Protein AF-A0A9D7RDN3-F1 (afdb_monomer_lite)

Sequence (573 aa):
MCGAREFTRRAGFAALALAASEGIGIGIGIGIAARQGTEADRMDESAAIAEADRRFARETRERGVDGWLQSFAPEALVFPPSGPIAVGAAERELYFRGRPFPPAGFTWQPDEAWCAGSGDLGFTRGAWSAAPAREGDAAPGGRYLSVWTKRAEGWRVLADLSDDPRFLRELPRPLGSHAHEVQHAFRSRDESLQVEAGVVRCGDGRTAKFLRLWTRSASGALELRCETGAFDLDAPKLEPWPEADRLFRADPRWRGGDGASSVDLGGERILWLFADSFVAPKGGTRREARMVRNSVAIQRGRDPRSATMAFAWSEHEGEPRSFFVPEDRDERELWLWPASGVRVGSRLLLFFFAVKPSSGGLGFALERSRAAFVDEPDAEPRAWRLRWIEHAATPDDLLLGGGGAFVEGEHLYAASPRGANHALHLVRWPLARLRAGELLEAEAWCGDQGWRPFAEAPPRMAPLFAPAQSELTLHRSGERWCALHGFGFGPAPLGIRTAPELTGPWSSLQLLHRPAEAARAQILIYAAKVHPALACEGGVAATYVANSLDFGALVADEGLYFPRFLRLRLGPR

Secondary structure (DSSP, 8-state):
--------------------------------------HHHHHHHHHHHHHHHHHHHHHHHHHHHHHHHHTEEEEEEE--SSSS-EEHHHHHHHHHTTS--SPTT-EEEEEEEEE-TTSSEEEEEEEEE---SSTTSPPPEEEEEEEEEEETTEEEEEEEEEE-TTT-----S-GGGSEEEEEEEEE-TTSSEEEEEEEEE-TTS-EEEEEEEEEE-TTS-EEEEEEEEEE-SSS-EEEE-HHHHGGGGS-TTEEEES--EEEEEETTEEEEEESSEEE-TT---GGG-EEES-EEEEEESS-TTT-EEEEE-EEETTEEE-SS--SSS-TTT-EEEEEEEEEETTEEEEEEEEEEE-SSTTSEEEEEEEEEEES-TTS-GGG--EEE---S---TTB-TTTT-EEEETTEEEEEEEETTTTEEEEEEEEHHHHHHT--SS-EEE-GGG-EEETTT-GGGPPPSBSS--SS-EEEEETTEEEEEEE-SSSSPPEEEEEESSTT-PPPPPEEEE--GGGGSTTEEEEEEEEETTS--TTSEEEEEEEEES-HHHHHH-TTSSSEEEEEEE----

Foldseek 3Di:
DDDDDDDDDDDDDDDDDDDDDDDDDDDPPPPPPQPQADPVSFVVLQVQVQVLVVQLQVQCVVVNLVSNLVQADQQAWEDDLFADIQGGSVSSCVVRPPDRGPAAAKGKHFPGGGADSSSFKIKTKTKIWHQDPDPPDDTWMFMKMFIWGADPVGIGTRYIDTPTVVSDDDDPPPLVVWDDDFPDWDARPVRQKIWTWDWIQDPVRFIWIWIWMWGQDPVRDTDTPDIDTNGDPLHKAKFFDQLLLVQLVQDLQWLFFDLFEWEDPPPQKIKTKGAFTWGQPVGDASVNTDTEGIWMWIWHHQASNPIHIDIDADDDPNHTYHNDADPPDDVQAWGWGWQEWYDQVQKIKTKIFIKGADPDDLRIDTAAMWMWIFNHPVDDSSPTDTDTDDEQDDPSFWAWQQQHWDDDPQKIKTFIQGDPFRFTWIKIDGSVCVVVVHRHQIWTQQDPVGTDGPNPCPVRTDGLDTRFDSHWYWDDDPQKIKIWWFDDWFQTFIWMWIASDPSGPIDDTDGHGRDPCSPDPQKTKTNWYWDQSHDDPQFTKIWIFIAGSPVVCRRVDSVHNHITIIGIHSGDD

Radius of gyration: 29.65 Å; chains: 1; bounding box: 69×84×82 Å

Structure (mmCIF, N/CA/C/O backbone):
data_AF-A0A9D7RDN3-F1
#
_entry.id   AF-A0A9D7RDN3-F1
#
loop_
_atom_site.group_PDB
_atom_site.id
_atom_site.type_symbol
_atom_site.label_atom_id
_atom_site.label_alt_id
_atom_site.label_comp_id
_atom_site.label_asym_id
_atom_site.label_entity_id
_atom_site.label_seq_id
_atom_site.pdbx_PDB_ins_code
_atom_site.Cartn_x
_atom_site.Cartn_y
_atom_site.Cartn_z
_atom_site.occupancy
_atom_site.B_iso_or_equiv
_atom_site.auth_seq_id
_atom_site.auth_comp_id
_atom_site.auth_asym_id
_atom_site.auth_atom_id
_atom_site.pdbx_PDB_model_num
ATOM 1 N N . MET A 1 1 ? 41.290 37.355 32.108 1.00 33.59 1 MET A N 1
ATOM 2 C CA . MET A 1 1 ? 42.019 36.247 31.453 1.00 33.59 1 MET A CA 1
ATOM 3 C C . MET A 1 1 ? 41.368 35.990 30.102 1.00 33.59 1 MET A C 1
ATOM 5 O O . MET A 1 1 ? 40.153 36.092 30.032 1.00 33.59 1 MET A O 1
ATOM 9 N N . CYS A 1 2 ? 42.210 35.812 29.076 1.00 28.42 2 CYS A N 1
ATOM 10 C CA . CYS A 1 2 ? 41.998 35.717 27.618 1.00 28.42 2 CYS A CA 1
ATOM 11 C C . CYS A 1 2 ? 40.594 35.337 27.110 1.00 28.42 2 CYS A C 1
ATOM 13 O O . CYS A 1 2 ? 39.987 34.424 27.641 1.00 28.42 2 CYS A O 1
ATOM 15 N N . GLY A 1 3 ? 40.057 35.883 26.019 1.00 27.66 3 GLY A N 1
ATOM 16 C CA . GLY A 1 3 ? 40.586 36.813 25.023 1.00 27.66 3 GLY A CA 1
ATOM 17 C C . GLY A 1 3 ? 39.657 36.778 23.804 1.00 27.66 3 GLY A C 1
ATOM 18 O O . GLY A 1 3 ? 39.555 35.754 23.140 1.00 27.66 3 GLY A O 1
ATOM 19 N N . ALA A 1 4 ? 38.967 37.885 23.541 1.00 31.09 4 ALA A N 1
ATOM 20 C CA . ALA A 1 4 ? 38.258 38.146 22.294 1.00 31.09 4 ALA A CA 1
ATOM 21 C C . ALA A 1 4 ? 39.179 38.954 21.370 1.00 31.09 4 ALA A C 1
ATOM 23 O O . ALA A 1 4 ? 39.839 39.876 21.856 1.00 31.09 4 ALA A O 1
ATOM 24 N N . ARG A 1 5 ? 39.209 38.641 20.068 1.00 31.06 5 ARG A N 1
ATOM 25 C CA . ARG A 1 5 ? 39.564 39.585 18.994 1.00 31.06 5 ARG A CA 1
ATOM 26 C C . ARG A 1 5 ? 39.178 39.056 17.610 1.00 31.06 5 ARG A C 1
ATOM 28 O O . ARG A 1 5 ? 39.193 37.860 17.352 1.00 31.06 5 ARG A O 1
ATOM 35 N N . GLU A 1 6 ? 38.786 40.026 16.796 1.00 29.36 6 GLU A N 1
ATOM 36 C CA . GLU A 1 6 ? 38.141 40.009 15.481 1.00 29.36 6 GLU A CA 1
ATOM 37 C C . GLU A 1 6 ? 39.030 39.474 14.341 1.00 29.36 6 GLU A C 1
ATOM 39 O O . GLU A 1 6 ? 40.243 39.393 14.510 1.00 29.36 6 GLU A O 1
ATOM 44 N N . PHE A 1 7 ? 38.447 39.203 13.157 1.00 25.38 7 PHE A N 1
ATOM 45 C CA . PHE A 1 7 ? 38.733 39.955 11.910 1.00 25.38 7 PHE A CA 1
ATOM 46 C C . PHE A 1 7 ? 37.882 39.473 10.699 1.00 25.38 7 PHE A C 1
ATOM 48 O O . PHE A 1 7 ? 38.077 38.395 10.153 1.00 25.38 7 PHE A O 1
ATOM 55 N N . THR A 1 8 ? 36.930 40.322 10.295 1.00 27.41 8 THR A N 1
ATOM 56 C CA . THR A 1 8 ? 36.682 40.897 8.947 1.00 27.41 8 THR A CA 1
ATOM 57 C C . THR A 1 8 ? 36.851 40.070 7.651 1.00 27.41 8 THR A C 1
ATOM 59 O O . THR A 1 8 ? 37.969 39.731 7.278 1.00 27.41 8 THR A O 1
ATOM 62 N N . ARG A 1 9 ? 35.781 39.996 6.826 1.00 27.55 9 ARG A N 1
ATOM 63 C CA . ARG A 1 9 ? 35.719 40.440 5.396 1.00 27.55 9 ARG A CA 1
ATOM 64 C C . ARG A 1 9 ? 34.313 40.208 4.799 1.00 27.55 9 ARG A C 1
ATOM 66 O O . ARG A 1 9 ? 33.854 39.084 4.699 1.00 27.55 9 ARG A O 1
ATOM 73 N N . ARG A 1 10 ? 33.555 41.293 4.591 1.00 26.78 10 ARG A N 1
ATOM 74 C CA . ARG A 1 10 ? 33.277 41.995 3.309 1.00 26.78 10 ARG A CA 1
ATOM 75 C C . ARG A 1 10 ? 32.243 41.310 2.399 1.00 26.78 10 ARG A C 1
ATOM 77 O O . ARG A 1 10 ? 32.588 40.514 1.538 1.00 26.78 10 ARG A O 1
ATOM 84 N N . ALA A 1 11 ? 31.000 41.770 2.540 1.00 25.39 11 ALA A N 1
ATOM 85 C CA . ALA A 1 11 ? 30.004 41.848 1.476 1.00 25.39 11 ALA A CA 1
ATOM 86 C C . ALA A 1 11 ? 30.018 43.275 0.892 1.00 25.39 11 ALA A C 1
ATOM 88 O O . ALA A 1 11 ? 30.229 44.238 1.630 1.00 25.39 11 ALA A O 1
ATOM 89 N N . GLY A 1 12 ? 29.803 43.408 -0.416 1.00 23.59 12 GLY A N 1
ATOM 90 C CA . GLY A 1 12 ? 29.669 44.689 -1.107 1.00 23.59 12 GLY A CA 1
ATOM 91 C C . GLY A 1 12 ? 28.714 44.556 -2.289 1.00 23.59 12 GLY A C 1
ATOM 92 O O . GLY A 1 12 ? 29.024 43.878 -3.262 1.00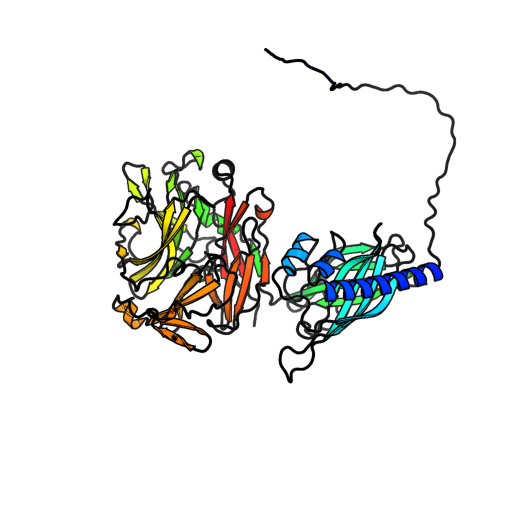 23.59 12 GLY A O 1
ATOM 93 N N . PHE A 1 13 ? 27.548 45.186 -2.156 1.00 24.03 13 PHE A N 1
ATOM 94 C CA . PHE A 1 13 ? 26.578 45.485 -3.210 1.00 24.03 13 PHE A CA 1
ATOM 95 C C . PHE A 1 13 ? 27.078 46.645 -4.090 1.00 24.03 13 PHE A C 1
ATOM 97 O O . PHE A 1 13 ? 27.700 47.559 -3.555 1.00 24.03 13 PHE A O 1
ATOM 104 N N . ALA A 1 14 ? 26.717 46.660 -5.380 1.00 23.59 14 ALA A N 1
ATOM 105 C CA . ALA A 1 14 ? 25.917 47.723 -6.024 1.00 23.59 14 ALA A CA 1
ATOM 106 C C . ALA A 1 14 ? 26.081 47.751 -7.558 1.00 23.59 14 ALA A C 1
ATOM 108 O O . ALA A 1 14 ? 27.165 47.566 -8.103 1.00 23.59 14 ALA A O 1
ATOM 109 N N . ALA A 1 15 ? 24.957 48.012 -8.222 1.00 23.89 15 ALA A N 1
ATOM 110 C CA . ALA A 1 15 ? 24.769 48.228 -9.653 1.00 23.89 15 ALA A CA 1
ATOM 111 C C . ALA A 1 15 ? 25.133 49.662 -10.097 1.00 23.89 15 ALA A C 1
ATOM 113 O O . ALA A 1 15 ? 25.029 50.568 -9.277 1.00 23.89 15 ALA A O 1
ATOM 114 N N . LEU A 1 16 ? 25.449 49.880 -11.387 1.00 22.06 16 LEU A N 1
ATOM 115 C CA . LEU A 1 16 ? 24.673 50.716 -12.335 1.00 22.06 16 LEU A CA 1
ATOM 116 C C . LEU A 1 16 ? 25.391 50.935 -13.694 1.00 22.06 16 LEU A C 1
ATOM 118 O O . LEU A 1 16 ? 26.567 51.265 -13.734 1.00 22.06 16 LEU A O 1
ATOM 122 N N . ALA A 1 17 ? 24.570 50.878 -14.751 1.00 22.84 17 ALA A N 1
ATOM 123 C CA . ALA A 1 17 ? 24.466 51.780 -15.912 1.00 22.84 17 ALA A CA 1
ATOM 124 C C . ALA A 1 17 ? 25.530 51.882 -17.038 1.00 22.84 17 ALA A C 1
ATOM 126 O O . ALA A 1 17 ? 26.739 51.864 -16.852 1.00 22.84 17 ALA A O 1
ATOM 127 N N . LEU A 1 18 ? 24.936 52.056 -18.230 1.00 25.86 18 LEU A N 1
ATOM 128 C CA . LEU A 1 18 ? 25.431 52.278 -19.590 1.00 25.86 18 LEU A CA 1
ATOM 129 C C . LEU A 1 18 ? 26.592 53.275 -19.765 1.00 25.86 18 LEU A C 1
ATOM 131 O O . LEU A 1 18 ? 26.558 54.375 -19.222 1.00 25.86 18 LEU A O 1
ATOM 135 N N . ALA A 1 19 ? 27.444 52.981 -20.753 1.00 24.30 19 ALA A N 1
ATOM 136 C CA . ALA A 1 19 ? 27.885 53.954 -21.756 1.00 24.30 19 ALA A CA 1
ATOM 137 C C . ALA A 1 19 ? 28.208 53.234 -23.080 1.00 24.30 19 ALA A C 1
ATOM 139 O O . ALA A 1 19 ? 28.839 52.179 -23.090 1.00 24.30 19 ALA A O 1
ATOM 140 N N . ALA A 1 20 ? 27.729 53.799 -24.186 1.00 27.06 20 ALA A N 1
ATOM 141 C CA . ALA A 1 20 ? 28.026 53.393 -25.554 1.00 27.06 20 ALA A CA 1
ATOM 142 C C . ALA A 1 20 ? 29.249 54.155 -26.083 1.00 27.06 20 ALA A C 1
ATOM 144 O O . ALA A 1 20 ? 29.371 55.332 -25.764 1.00 27.06 20 ALA A O 1
ATOM 145 N N . SER A 1 21 ? 30.056 53.528 -26.949 1.00 24.75 21 SER A N 1
ATOM 146 C CA . SER A 1 21 ? 30.511 54.110 -28.228 1.00 24.75 21 SER A CA 1
ATOM 147 C C . SER A 1 21 ? 31.529 53.214 -28.951 1.00 24.75 21 SER A C 1
ATOM 149 O O . SER A 1 21 ? 32.490 52.753 -28.346 1.00 24.75 21 SER A O 1
ATOM 151 N N . GLU A 1 22 ? 31.315 53.108 -30.265 1.00 28.06 22 GLU A N 1
ATOM 152 C CA . GLU A 1 22 ? 32.292 52.914 -31.349 1.00 28.06 22 GLU A CA 1
ATOM 153 C C . GLU A 1 22 ? 32.919 51.528 -31.559 1.00 28.06 22 GLU A C 1
ATOM 155 O O . GLU A 1 22 ? 33.683 50.991 -30.764 1.00 28.06 22 GLU A O 1
ATOM 160 N N . GLY A 1 23 ? 32.557 50.947 -32.706 1.00 28.80 23 GLY A N 1
ATOM 161 C CA . GLY A 1 23 ? 33.040 49.661 -33.167 1.00 28.80 23 GLY A CA 1
ATOM 162 C C . GLY A 1 23 ? 34.308 49.745 -33.998 1.00 28.80 23 GLY A C 1
ATOM 163 O O . GLY A 1 23 ? 34.594 50.760 -34.615 1.00 28.80 23 GLY A O 1
ATOM 164 N N . ILE A 1 24 ? 34.978 48.601 -34.093 1.00 30.17 24 ILE A N 1
ATOM 165 C CA . ILE A 1 24 ? 35.779 48.173 -35.237 1.00 30.17 24 ILE A CA 1
ATOM 166 C C . ILE A 1 24 ? 35.421 46.699 -35.444 1.00 30.17 24 ILE A C 1
ATOM 168 O O . ILE A 1 24 ? 35.500 45.886 -34.523 1.00 30.17 24 ILE A O 1
ATOM 172 N N . GLY A 1 25 ? 34.955 46.371 -36.648 1.00 35.44 25 GLY A N 1
ATOM 173 C CA . GLY A 1 25 ? 34.613 45.011 -37.029 1.00 35.44 25 GLY A CA 1
ATOM 174 C C . GLY A 1 25 ? 35.854 44.132 -37.147 1.00 35.44 25 GLY A C 1
ATOM 175 O O . GLY A 1 25 ? 36.791 44.464 -37.866 1.00 35.44 25 GLY A O 1
ATOM 176 N N . ILE A 1 26 ? 35.813 42.972 -36.497 1.00 32.72 26 ILE A N 1
ATOM 177 C CA . ILE A 1 26 ? 36.562 41.782 -36.898 1.00 32.72 26 ILE A CA 1
ATOM 178 C C . ILE A 1 26 ? 35.565 40.629 -36.823 1.00 32.72 26 ILE A C 1
ATOM 180 O O . ILE A 1 26 ? 35.236 40.130 -35.748 1.00 32.72 26 ILE A O 1
ATOM 184 N N . GLY A 1 27 ? 35.025 40.248 -37.979 1.00 29.19 27 GLY A N 1
ATOM 185 C CA . GLY A 1 27 ? 34.218 39.045 -38.106 1.00 29.19 27 GLY A CA 1
ATOM 186 C C . GLY A 1 27 ? 35.102 37.825 -37.888 1.00 29.19 27 GLY A C 1
ATOM 187 O O . GLY A 1 27 ? 35.754 37.362 -38.818 1.00 29.19 27 GLY A O 1
ATOM 188 N N . ILE A 1 28 ? 35.119 37.292 -36.668 1.00 34.25 28 ILE A N 1
ATOM 189 C CA . ILE A 1 28 ? 35.568 35.923 -36.426 1.00 34.25 28 ILE A CA 1
ATOM 190 C C . ILE A 1 28 ? 34.338 35.043 -36.623 1.00 34.25 28 ILE A C 1
ATOM 192 O O . ILE A 1 28 ? 33.557 34.803 -35.703 1.00 34.25 28 ILE A O 1
ATOM 196 N N . GLY A 1 29 ? 34.140 34.594 -37.860 1.00 30.69 29 GLY A N 1
ATOM 197 C CA . GLY A 1 29 ? 33.253 33.476 -38.136 1.00 30.69 29 GLY A CA 1
ATOM 198 C C . GLY A 1 29 ? 33.838 32.223 -37.495 1.00 30.69 29 GLY A C 1
ATOM 199 O O . GLY A 1 29 ? 34.647 31.536 -38.110 1.00 30.69 29 GLY A O 1
ATOM 200 N N . ILE A 1 30 ? 33.441 31.915 -36.260 1.00 34.38 30 ILE A N 1
ATOM 201 C CA . ILE A 1 30 ? 33.612 30.569 -35.710 1.00 34.38 30 ILE A CA 1
ATOM 202 C C . ILE A 1 30 ? 32.507 29.720 -36.333 1.00 34.38 30 ILE A C 1
ATOM 204 O O . ILE A 1 30 ? 31.441 29.509 -35.759 1.00 34.38 30 ILE A O 1
ATOM 208 N N . GLY A 1 31 ? 32.753 29.263 -37.559 1.00 28.45 31 GLY A N 1
ATOM 209 C CA . GLY A 1 31 ? 32.046 28.114 -38.092 1.00 28.45 31 GLY A CA 1
ATOM 210 C C . GLY A 1 31 ? 32.426 26.908 -37.244 1.00 28.45 31 GLY A C 1
ATOM 211 O O . GLY A 1 31 ? 33.495 26.333 -37.429 1.00 28.45 31 GLY A O 1
ATOM 212 N N . ILE A 1 32 ? 31.565 26.520 -36.302 1.00 34.94 32 ILE A N 1
ATOM 213 C CA . ILE A 1 32 ? 31.601 25.169 -35.742 1.00 34.94 32 ILE A CA 1
ATOM 214 C C . ILE A 1 32 ? 31.109 24.254 -36.863 1.00 34.94 32 ILE A C 1
ATOM 216 O O . ILE A 1 32 ? 29.924 23.951 -36.976 1.00 34.94 32 ILE A O 1
ATOM 220 N N . ALA A 1 33 ? 32.023 23.859 -37.747 1.00 31.88 33 ALA A N 1
ATOM 221 C CA . ALA A 1 33 ? 31.797 22.723 -38.617 1.00 31.88 33 ALA A CA 1
ATOM 222 C C . ALA A 1 33 ? 31.715 21.492 -37.708 1.00 31.88 33 ALA A C 1
ATOM 224 O O . ALA A 1 33 ? 32.721 21.055 -37.145 1.00 31.88 33 ALA A O 1
ATOM 225 N N . ALA A 1 34 ? 30.506 20.963 -37.513 1.00 38.69 34 ALA A N 1
ATOM 226 C CA . ALA A 1 34 ? 30.334 19.638 -36.944 1.00 38.69 34 ALA A CA 1
ATOM 227 C C . ALA A 1 34 ? 31.136 18.666 -37.820 1.00 38.69 34 ALA A C 1
ATOM 229 O O . ALA A 1 34 ? 30.833 18.503 -39.002 1.00 38.69 34 ALA A O 1
ATOM 230 N N . ARG A 1 35 ? 32.199 18.066 -37.268 1.00 43.16 35 ARG A N 1
ATOM 231 C CA . ARG A 1 35 ? 32.875 16.943 -37.921 1.00 43.16 35 ARG A CA 1
ATOM 232 C C . ARG A 1 35 ? 31.822 15.857 -38.124 1.00 43.16 35 ARG A C 1
ATOM 234 O O . ARG A 1 35 ? 31.367 15.268 -37.148 1.00 43.16 35 ARG A O 1
ATOM 241 N N . GLN A 1 36 ? 31.425 15.618 -39.368 1.00 51.97 36 GLN A N 1
ATOM 242 C CA . GLN A 1 36 ? 30.776 14.364 -39.719 1.00 51.97 36 GLN A CA 1
ATOM 243 C C . GLN A 1 36 ? 31.842 13.280 -39.539 1.00 51.97 36 GLN A C 1
ATOM 245 O O . GLN A 1 36 ? 32.883 13.337 -40.195 1.00 51.97 36 GLN A O 1
ATOM 250 N N . GLY A 1 37 ? 31.641 12.387 -38.567 1.00 57.91 37 GLY A N 1
ATOM 251 C CA . GLY A 1 37 ? 32.548 11.268 -38.328 1.00 57.91 37 GLY A CA 1
ATOM 252 C C . GLY A 1 37 ? 32.656 10.410 -39.583 1.00 57.91 37 GLY A C 1
ATOM 253 O O . GLY A 1 37 ? 31.673 10.216 -40.303 1.00 57.91 37 GLY A O 1
ATOM 254 N N . THR A 1 38 ? 33.858 9.928 -39.875 1.00 69.62 38 THR A N 1
ATOM 255 C CA . THR A 1 38 ? 34.063 8.998 -40.985 1.00 69.62 38 THR A CA 1
ATOM 256 C C . THR A 1 38 ? 33.426 7.644 -40.663 1.00 69.62 38 THR A C 1
ATOM 258 O O . THR A 1 38 ? 33.144 7.319 -39.508 1.00 69.62 38 THR A O 1
ATOM 261 N N . GLU A 1 39 ? 33.204 6.810 -41.680 1.00 70.62 39 GLU A N 1
ATOM 262 C CA . GLU A 1 39 ? 32.694 5.452 -41.460 1.00 70.62 39 GLU A CA 1
ATOM 263 C C . GLU A 1 39 ? 33.625 4.616 -40.560 1.00 70.62 39 GLU A C 1
ATOM 265 O O . GLU A 1 39 ? 33.138 3.814 -39.764 1.00 70.62 39 GLU A O 1
ATOM 270 N N . ALA A 1 40 ? 34.935 4.878 -40.615 1.00 71.25 40 ALA A N 1
ATOM 271 C CA . ALA A 1 40 ? 35.930 4.290 -39.721 1.00 71.25 40 ALA A CA 1
ATOM 272 C C . ALA A 1 40 ? 35.746 4.746 -38.262 1.00 71.25 40 ALA A C 1
ATOM 274 O O . ALA A 1 40 ? 35.675 3.898 -37.375 1.00 71.25 40 ALA A O 1
ATOM 275 N N . ASP A 1 41 ? 35.550 6.049 -38.014 1.00 74.06 41 ASP A N 1
ATOM 276 C CA . ASP A 1 41 ? 35.285 6.573 -36.661 1.00 74.06 41 ASP A CA 1
ATOM 277 C C . ASP A 1 41 ? 34.026 5.934 -36.053 1.00 74.06 41 ASP A C 1
ATOM 279 O O . ASP A 1 41 ? 33.978 5.582 -34.874 1.00 74.06 41 ASP A O 1
ATOM 283 N N . ARG A 1 42 ? 32.993 5.727 -36.877 1.00 78.12 42 ARG A N 1
ATOM 284 C CA . ARG A 1 42 ? 31.762 5.048 -36.463 1.00 78.12 42 ARG A CA 1
ATOM 285 C C . ARG A 1 42 ? 32.003 3.581 -36.099 1.00 78.12 42 ARG A C 1
ATOM 287 O O . ARG A 1 42 ? 31.390 3.087 -35.149 1.00 78.12 42 ARG A O 1
ATOM 294 N N . MET A 1 43 ? 32.844 2.870 -36.851 1.00 80.75 43 MET A N 1
ATOM 295 C CA . MET A 1 43 ? 33.196 1.473 -36.566 1.00 80.75 43 MET A CA 1
ATOM 296 C C . MET A 1 43 ? 33.979 1.350 -35.257 1.00 80.75 43 MET A C 1
ATOM 298 O O . MET A 1 43 ? 33.640 0.495 -34.436 1.00 80.75 43 MET A O 1
ATOM 302 N N . ASP A 1 44 ? 34.941 2.241 -35.023 1.00 86.69 44 ASP A N 1
ATOM 303 C CA . ASP A 1 44 ? 35.719 2.283 -33.781 1.00 86.69 44 ASP A CA 1
ATOM 304 C C . ASP A 1 44 ? 34.823 2.571 -32.569 1.00 86.69 44 ASP A C 1
ATOM 306 O O . ASP A 1 44 ? 34.890 1.877 -31.552 1.00 86.69 44 ASP A O 1
ATOM 310 N N . GLU A 1 45 ? 33.906 3.534 -32.685 1.00 89.50 45 GLU A N 1
ATOM 311 C CA . GLU A 1 45 ? 32.947 3.817 -31.614 1.00 89.50 45 GLU A CA 1
ATOM 312 C C . GLU A 1 45 ? 31.949 2.672 -31.404 1.00 89.50 45 GLU A C 1
ATOM 314 O O . GLU A 1 45 ? 31.600 2.363 -30.267 1.00 89.50 45 GLU A O 1
ATOM 319 N N . SER A 1 46 ? 31.524 1.983 -32.466 1.00 92.69 46 SER A N 1
ATOM 320 C CA . SER A 1 46 ? 30.667 0.795 -32.338 1.00 92.69 46 SER A CA 1
ATOM 321 C C . SER A 1 46 ? 31.391 -0.331 -31.588 1.00 92.69 46 SER A C 1
ATOM 323 O O . SER A 1 46 ? 30.801 -0.974 -30.717 1.00 92.69 46 SER A O 1
ATOM 325 N N . ALA A 1 47 ? 32.689 -0.527 -31.842 1.00 94.38 47 ALA A N 1
ATOM 326 C CA . ALA A 1 47 ? 33.520 -1.456 -31.079 1.00 94.38 47 ALA A CA 1
ATOM 327 C C . ALA A 1 47 ? 33.677 -1.025 -29.607 1.00 94.38 47 ALA A C 1
ATOM 329 O O . ALA A 1 47 ? 33.632 -1.869 -28.708 1.00 94.38 47 ALA A O 1
ATOM 330 N N . ALA A 1 48 ? 33.791 0.280 -29.340 1.00 95.56 48 ALA A N 1
ATOM 331 C CA . ALA A 1 48 ? 33.848 0.819 -27.982 1.00 95.56 48 ALA A CA 1
ATOM 332 C C . ALA A 1 48 ? 32.542 0.593 -27.198 1.00 95.56 48 ALA A C 1
ATOM 334 O O . ALA A 1 48 ? 32.593 0.274 -26.008 1.00 95.56 48 ALA A O 1
ATOM 335 N N . ILE A 1 49 ? 31.378 0.709 -27.850 1.00 96.94 49 ILE A N 1
ATOM 336 C CA . ILE A 1 49 ? 30.083 0.370 -27.241 1.00 96.94 49 ILE A CA 1
ATOM 337 C C . ILE A 1 49 ? 30.010 -1.135 -26.949 1.00 96.94 49 ILE A C 1
ATOM 339 O O . ILE A 1 49 ? 29.614 -1.517 -25.849 1.00 96.94 49 ILE A O 1
ATOM 343 N N . ALA A 1 50 ? 30.443 -1.994 -27.879 1.00 97.44 50 ALA A N 1
ATOM 344 C CA . ALA A 1 50 ? 30.460 -3.443 -27.658 1.00 97.44 50 ALA A CA 1
ATOM 345 C C . ALA A 1 50 ? 31.301 -3.834 -26.430 1.00 97.44 50 ALA A C 1
ATOM 347 O O . ALA A 1 50 ? 30.907 -4.710 -25.659 1.00 97.44 50 ALA A O 1
ATOM 348 N N . GLU A 1 51 ? 32.445 -3.180 -26.209 1.00 97.25 51 GLU A N 1
ATOM 349 C CA . GLU A 1 51 ? 33.250 -3.422 -25.007 1.00 97.25 51 GLU A CA 1
ATOM 350 C C . GLU A 1 51 ? 32.619 -2.828 -23.740 1.00 97.25 51 GLU A C 1
ATOM 352 O O . GLU A 1 51 ? 32.700 -3.434 -22.669 1.00 97.25 51 GLU A O 1
ATOM 357 N N . ALA A 1 52 ? 31.941 -1.680 -23.840 1.00 97.62 52 ALA A N 1
ATOM 358 C CA . ALA A 1 52 ? 31.184 -1.120 -22.722 1.00 97.62 52 ALA A CA 1
ATOM 359 C C . ALA A 1 52 ? 30.063 -2.065 -22.256 1.00 97.62 52 ALA A C 1
ATOM 361 O O . ALA A 1 52 ? 29.886 -2.236 -21.050 1.00 97.62 52 ALA A O 1
ATOM 362 N N . ASP A 1 53 ? 29.376 -2.726 -23.188 1.00 98.06 53 ASP A N 1
ATOM 363 C CA . ASP A 1 53 ? 28.354 -3.737 -22.906 1.00 98.06 53 ASP A CA 1
ATOM 364 C C . ASP A 1 53 ? 28.948 -4.978 -22.216 1.00 98.06 53 ASP A C 1
ATOM 366 O O . ASP A 1 53 ? 28.495 -5.382 -21.144 1.00 98.06 53 ASP A O 1
ATOM 370 N N . ARG A 1 54 ? 30.064 -5.519 -22.725 1.00 97.50 54 ARG A N 1
ATOM 371 C CA . ARG A 1 54 ? 30.755 -6.643 -22.060 1.00 97.50 54 ARG A CA 1
ATOM 372 C C . ARG A 1 54 ? 31.244 -6.291 -20.656 1.00 97.50 54 ARG A C 1
ATOM 374 O O . ARG A 1 54 ? 31.241 -7.145 -19.766 1.00 97.50 54 ARG A O 1
ATOM 381 N N . ARG A 1 55 ? 31.680 -5.047 -20.438 1.00 96.31 55 ARG A N 1
ATOM 382 C CA . ARG A 1 55 ? 32.024 -4.552 -19.100 1.00 96.31 55 ARG A CA 1
ATOM 383 C C . ARG A 1 55 ? 30.789 -4.487 -18.207 1.00 96.31 55 ARG A C 1
ATOM 385 O O . ARG A 1 55 ? 30.869 -4.951 -17.077 1.00 96.31 55 ARG A O 1
ATOM 392 N N . PHE A 1 56 ? 29.666 -3.984 -18.710 1.00 96.88 56 PHE A N 1
ATOM 393 C CA . PHE A 1 56 ? 28.398 -3.946 -17.982 1.00 96.88 56 PHE A CA 1
ATOM 394 C C . PHE A 1 56 ? 27.941 -5.352 -17.544 1.00 96.88 56 PHE A C 1
ATOM 396 O O . PHE A 1 56 ? 27.571 -5.545 -16.380 1.00 96.88 56 PHE A O 1
ATOM 403 N N . ALA A 1 57 ? 28.089 -6.357 -18.416 1.00 95.88 57 ALA A N 1
ATOM 404 C CA . ALA A 1 57 ? 27.858 -7.768 -18.090 1.00 95.88 57 ALA A CA 1
ATOM 405 C C . ALA A 1 57 ? 28.757 -8.270 -16.953 1.00 95.88 57 ALA A C 1
ATOM 407 O O . ALA A 1 57 ? 28.273 -8.855 -15.978 1.00 95.88 57 ALA A O 1
ATOM 408 N N . ARG A 1 58 ? 30.071 -8.012 -17.039 1.00 95.38 58 ARG A N 1
ATOM 409 C CA . ARG A 1 58 ? 31.027 -8.366 -15.974 1.00 95.38 58 ARG A CA 1
ATOM 410 C C . ARG A 1 58 ? 30.684 -7.702 -14.649 1.00 95.38 58 ARG A C 1
ATOM 412 O O . ARG A 1 58 ? 30.604 -8.397 -13.642 1.00 95.38 58 ARG A O 1
ATOM 419 N N . GLU A 1 59 ? 30.475 -6.387 -14.650 1.00 95.00 59 GLU A N 1
ATOM 420 C CA . GLU A 1 59 ? 30.213 -5.616 -13.433 1.00 95.00 59 GLU A CA 1
ATOM 421 C C . GLU A 1 59 ? 28.948 -6.104 -12.731 1.00 95.00 59 GLU A C 1
ATOM 423 O O . GLU A 1 59 ? 28.952 -6.284 -11.515 1.00 95.00 59 GLU A O 1
ATOM 428 N N . THR A 1 60 ? 27.891 -6.399 -13.485 1.00 94.62 60 THR A N 1
ATOM 429 C CA . THR A 1 60 ? 26.643 -6.933 -12.923 1.00 94.62 60 THR A CA 1
ATOM 430 C C . THR A 1 60 ? 26.823 -8.329 -12.340 1.00 94.62 60 THR A C 1
ATOM 432 O O . THR A 1 60 ? 26.289 -8.632 -11.276 1.00 94.62 60 THR A O 1
ATOM 435 N N . ARG A 1 61 ? 27.606 -9.189 -12.994 1.00 92.38 61 ARG A N 1
ATOM 436 C CA . ARG A 1 61 ? 27.909 -10.531 -12.483 1.00 92.38 61 ARG A CA 1
ATOM 437 C C . ARG A 1 61 ? 28.754 -10.488 -11.208 1.00 92.38 61 ARG A C 1
ATOM 439 O O . ARG A 1 61 ? 28.530 -11.278 -10.300 1.00 92.38 61 ARG A O 1
ATOM 446 N N . GLU A 1 62 ? 29.734 -9.592 -11.149 1.00 92.50 62 GLU A N 1
ATOM 447 C CA . GLU A 1 62 ? 30.713 -9.528 -10.056 1.00 92.50 62 GLU A CA 1
ATOM 448 C C . GLU A 1 62 ? 30.212 -8.725 -8.853 1.00 92.50 62 GLU A C 1
ATOM 450 O O . GLU A 1 62 ? 30.574 -9.026 -7.718 1.00 92.50 62 GLU A O 1
ATOM 455 N N . ARG A 1 63 ? 29.375 -7.707 -9.083 1.00 92.88 63 ARG A N 1
ATOM 456 C CA . ARG A 1 63 ? 28.926 -6.750 -8.057 1.00 92.88 63 ARG A CA 1
ATOM 457 C C . ARG A 1 63 ? 27.407 -6.708 -7.890 1.00 92.88 63 ARG A C 1
ATOM 459 O O . ARG A 1 63 ? 26.891 -5.861 -7.163 1.00 92.88 63 ARG A O 1
ATOM 466 N N . GLY A 1 64 ? 26.684 -7.599 -8.564 1.00 91.25 64 GLY A N 1
ATOM 467 C CA . GLY A 1 64 ? 25.232 -7.692 -8.483 1.00 91.25 64 GLY A CA 1
ATOM 468 C C . GLY A 1 64 ? 24.536 -6.394 -8.890 1.00 91.25 64 GLY A C 1
ATOM 469 O O . GLY A 1 64 ? 24.915 -5.723 -9.853 1.00 91.25 64 GLY A O 1
ATOM 470 N N . VAL A 1 65 ? 23.522 -6.020 -8.109 1.00 89.25 65 VAL A N 1
ATOM 471 C CA . VAL A 1 65 ? 22.737 -4.795 -8.311 1.00 89.25 65 VAL A CA 1
ATOM 472 C C . VAL A 1 65 ? 23.578 -3.512 -8.347 1.00 89.25 65 VAL A C 1
ATOM 474 O O . VAL A 1 65 ? 23.246 -2.603 -9.103 1.00 89.25 65 VAL A O 1
ATOM 477 N N . ASP A 1 66 ? 24.679 -3.423 -7.595 1.00 91.38 66 ASP A N 1
ATOM 478 C CA . ASP A 1 66 ? 25.502 -2.206 -7.581 1.00 91.38 66 ASP A CA 1
ATOM 479 C C . ASP A 1 66 ? 26.277 -2.031 -8.895 1.00 91.38 66 ASP A C 1
ATOM 481 O O . ASP A 1 66 ? 26.362 -0.918 -9.415 1.00 91.38 66 ASP A O 1
ATOM 485 N N . GLY A 1 67 ? 26.799 -3.126 -9.462 1.00 93.81 67 GLY A N 1
ATOM 486 C CA . GLY A 1 67 ? 27.437 -3.106 -10.784 1.00 93.81 67 GLY A CA 1
ATOM 487 C C . GLY A 1 67 ? 26.444 -2.778 -11.897 1.00 93.81 67 GLY A C 1
ATOM 488 O O . GLY A 1 67 ? 26.745 -1.992 -12.797 1.00 93.81 67 GLY A O 1
ATOM 489 N N . TRP A 1 68 ? 25.222 -3.301 -11.777 1.00 93.88 68 TRP A N 1
ATOM 490 C CA . TRP A 1 68 ? 24.144 -2.985 -12.702 1.00 93.88 68 TRP A CA 1
ATOM 491 C C . TRP A 1 68 ? 23.789 -1.499 -12.686 1.00 93.88 68 TRP A C 1
ATOM 493 O O . TRP A 1 68 ? 23.859 -0.830 -13.713 1.00 93.88 68 TRP A O 1
ATOM 503 N N . LEU A 1 69 ? 23.453 -0.956 -11.512 1.00 92.38 69 LEU A N 1
ATOM 504 C CA . LEU A 1 69 ? 22.981 0.422 -11.374 1.00 92.38 69 LEU A CA 1
ATOM 505 C C . LEU A 1 69 ? 24.048 1.462 -11.751 1.00 92.38 69 LEU A C 1
ATOM 507 O O . LEU A 1 69 ? 23.697 2.507 -12.301 1.00 92.38 69 LEU A O 1
ATOM 511 N N . GLN A 1 70 ? 25.334 1.183 -11.508 1.00 93.81 70 GLN A N 1
ATOM 512 C CA . GLN A 1 70 ? 26.437 2.103 -11.815 1.00 93.81 70 GLN A CA 1
ATOM 513 C C . GLN A 1 70 ? 26.670 2.311 -13.324 1.00 93.81 70 GLN A C 1
ATOM 515 O O . GLN A 1 70 ? 27.212 3.342 -13.728 1.00 93.81 70 GLN A O 1
ATOM 520 N N . SER A 1 71 ? 26.249 1.363 -14.163 1.00 95.75 71 SER A N 1
ATOM 521 C CA . SER A 1 71 ? 26.465 1.420 -15.616 1.00 95.75 71 SER A CA 1
ATOM 522 C C . SER A 1 71 ? 25.507 2.370 -16.352 1.00 95.75 71 SER A C 1
ATOM 524 O O . SER A 1 71 ? 25.741 2.716 -17.515 1.00 95.75 71 SER A O 1
ATOM 526 N N . PHE A 1 72 ? 24.448 2.841 -15.685 1.00 96.81 72 PHE A N 1
ATOM 527 C CA . PHE A 1 72 ? 23.419 3.698 -16.278 1.00 96.81 72 PHE A CA 1
ATOM 528 C C . PHE A 1 72 ? 23.744 5.194 -16.187 1.00 96.81 72 PHE A C 1
ATOM 530 O O . PHE A 1 72 ? 24.332 5.674 -15.218 1.00 96.81 72 PHE A O 1
ATOM 537 N N . ALA A 1 73 ? 23.271 5.959 -17.171 1.00 96.12 73 ALA A N 1
ATOM 538 C CA . ALA A 1 73 ? 23.186 7.413 -17.079 1.00 96.12 73 ALA A CA 1
ATOM 539 C C . ALA A 1 73 ? 22.112 7.825 -16.043 1.00 96.12 73 ALA A C 1
ATOM 541 O O . ALA A 1 73 ? 21.133 7.093 -15.857 1.00 96.12 73 ALA A O 1
ATOM 542 N N . PRO A 1 74 ? 22.240 8.973 -15.352 1.00 88.88 74 PRO A N 1
ATOM 543 C CA . PRO A 1 74 ? 21.270 9.409 -14.341 1.00 88.88 74 PRO A CA 1
ATOM 544 C C . PRO A 1 74 ? 19.814 9.388 -14.818 1.00 88.88 74 PRO A C 1
ATOM 546 O O . PRO A 1 74 ? 18.953 8.918 -14.085 1.00 88.88 74 PRO A O 1
ATOM 549 N N . GLU A 1 75 ? 19.562 9.790 -16.059 1.00 90.06 75 GLU A N 1
ATOM 550 C CA . GLU A 1 75 ? 18.265 9.912 -16.734 1.00 90.06 75 GLU A CA 1
ATOM 551 C C . GLU A 1 75 ? 17.777 8.631 -17.430 1.00 90.06 75 GLU A C 1
ATOM 553 O O . GLU A 1 75 ? 16.713 8.631 -18.042 1.00 90.06 75 GLU A O 1
ATOM 558 N N . ALA A 1 76 ? 18.549 7.546 -17.367 1.00 95.19 76 ALA A N 1
ATOM 559 C CA . ALA A 1 76 ? 18.279 6.361 -18.165 1.00 95.19 76 ALA A CA 1
ATOM 560 C C . ALA A 1 76 ? 16.930 5.685 -17.870 1.00 95.19 76 ALA A C 1
ATOM 562 O O . ALA A 1 76 ? 16.430 5.699 -16.738 1.00 95.19 76 ALA A O 1
ATOM 563 N N . LEU A 1 77 ? 16.395 5.032 -18.896 1.00 91.06 77 LEU A N 1
ATOM 564 C CA . LEU A 1 77 ? 15.152 4.277 -18.861 1.00 91.06 77 LEU A CA 1
ATOM 565 C C . LEU A 1 77 ? 15.442 2.793 -18.632 1.00 91.06 77 LEU A C 1
ATOM 567 O O . LEU A 1 77 ? 16.306 2.211 -19.283 1.00 91.06 77 LEU A O 1
ATOM 571 N N . VAL A 1 78 ? 14.693 2.150 -17.748 1.00 88.38 78 VAL A N 1
ATOM 572 C CA . VAL A 1 78 ? 14.640 0.684 -17.686 1.00 88.38 78 VAL A CA 1
ATOM 573 C C . VAL A 1 78 ? 13.210 0.255 -17.934 1.00 88.38 78 VAL A C 1
ATOM 575 O O . VAL A 1 78 ? 12.263 0.912 -17.499 1.00 88.38 78 VAL A O 1
ATOM 578 N N . PHE A 1 79 ? 13.053 -0.865 -18.626 1.00 83.62 79 PHE A N 1
ATOM 579 C CA . PHE A 1 79 ? 11.757 -1.448 -18.928 1.00 83.62 79 PHE A CA 1
ATOM 580 C C . PHE A 1 79 ? 11.554 -2.709 -18.084 1.00 83.62 79 PHE A C 1
ATOM 582 O O . PHE A 1 79 ? 11.806 -3.811 -18.569 1.00 83.62 79 PHE A O 1
ATOM 589 N N . PRO A 1 80 ? 11.093 -2.578 -16.822 1.00 74.69 80 PRO A N 1
ATOM 590 C CA . PRO A 1 80 ? 10.663 -3.723 -16.031 1.00 74.69 80 PRO A CA 1
ATOM 591 C C . PRO A 1 80 ? 9.706 -4.626 -16.814 1.00 74.69 80 PRO A C 1
ATOM 593 O O . PRO A 1 80 ? 8.898 -4.105 -17.580 1.00 74.69 80 PRO A O 1
ATOM 596 N N . PRO A 1 81 ? 9.681 -5.943 -16.588 1.00 65.88 81 PRO A N 1
ATOM 597 C CA . PRO A 1 81 ? 8.666 -6.794 -17.197 1.00 65.88 81 PRO A CA 1
ATOM 598 C C . PRO A 1 81 ? 7.230 -6.393 -16.830 1.00 65.88 81 PRO A C 1
ATOM 600 O O . PRO A 1 81 ? 6.339 -6.495 -17.659 1.00 65.88 81 PRO A O 1
ATOM 603 N N . SER A 1 82 ? 7.026 -5.861 -15.620 1.00 59.03 82 SER A N 1
ATOM 604 C CA . SER A 1 82 ? 5.725 -5.409 -15.109 1.00 59.03 82 SER A CA 1
ATOM 605 C C . SER A 1 82 ? 5.775 -3.963 -14.615 1.00 59.03 82 SER A C 1
ATOM 607 O O . SER A 1 82 ? 6.774 -3.562 -14.014 1.00 59.03 82 SER A O 1
ATOM 609 N N . GLY A 1 83 ? 4.685 -3.208 -14.762 1.00 62.28 83 GLY A N 1
ATOM 610 C CA . GLY A 1 83 ? 4.593 -1.811 -14.302 1.00 62.28 83 GLY A CA 1
ATOM 611 C C . GLY A 1 83 ? 5.126 -0.777 -15.311 1.00 62.28 83 GLY A C 1
ATOM 612 O O . GLY A 1 83 ? 5.382 -1.129 -16.465 1.00 62.28 83 GLY A O 1
ATOM 613 N N . PRO A 1 84 ? 5.263 0.507 -14.927 1.00 68.69 84 PRO A N 1
ATOM 614 C CA . PRO A 1 84 ? 5.687 1.577 -15.837 1.00 68.69 84 PRO A CA 1
ATOM 615 C C . PRO A 1 84 ? 7.162 1.455 -16.265 1.00 68.69 84 PRO A C 1
ATOM 617 O O . PRO A 1 84 ? 7.903 0.591 -15.791 1.00 68.69 84 PRO A O 1
ATOM 620 N N . ILE A 1 85 ? 7.585 2.305 -17.205 1.00 78.44 85 ILE A N 1
ATOM 621 C CA . ILE A 1 85 ? 9.010 2.522 -17.498 1.00 78.44 85 ILE A CA 1
ATOM 622 C C . ILE A 1 85 ? 9.635 3.132 -16.238 1.00 78.44 85 ILE A C 1
ATOM 624 O O . ILE A 1 85 ? 9.103 4.110 -15.726 1.00 78.44 85 ILE A O 1
ATOM 628 N N . ALA A 1 86 ? 10.727 2.556 -15.736 1.00 79.81 86 ALA A N 1
ATOM 629 C CA . ALA A 1 86 ? 11.469 3.133 -14.620 1.00 79.81 86 ALA A CA 1
ATOM 630 C C . ALA A 1 86 ? 12.364 4.258 -15.154 1.00 79.81 86 ALA A C 1
ATOM 632 O O . ALA A 1 86 ? 13.272 4.001 -15.952 1.00 79.81 86 ALA A O 1
ATOM 633 N N . VAL A 1 87 ? 12.102 5.491 -14.723 1.00 82.69 87 VAL A N 1
ATOM 634 C CA . VAL A 1 87 ? 12.767 6.699 -15.218 1.00 82.69 87 VAL A CA 1
ATOM 635 C C . VAL A 1 87 ? 13.747 7.227 -14.178 1.00 82.69 87 VAL A C 1
ATOM 637 O O . VAL A 1 87 ? 13.389 7.618 -13.068 1.00 82.69 87 VAL A O 1
ATOM 640 N N . GLY A 1 88 ? 15.016 7.293 -14.563 1.00 80.94 88 GLY A N 1
ATOM 641 C CA . GLY A 1 88 ? 16.042 7.914 -13.741 1.00 80.94 88 GLY A CA 1
ATOM 642 C C . GLY A 1 88 ? 16.558 7.047 -12.581 1.00 80.94 88 GLY A C 1
ATOM 643 O O . GLY A 1 88 ? 16.067 5.953 -12.303 1.00 80.94 88 GLY A O 1
ATOM 644 N N . ALA A 1 89 ? 17.612 7.524 -11.913 1.00 78.81 89 ALA A N 1
ATOM 645 C CA . ALA A 1 89 ? 18.374 6.734 -10.942 1.00 78.81 89 ALA A CA 1
ATOM 646 C C . ALA A 1 89 ? 17.526 6.209 -9.773 1.00 78.81 89 ALA A C 1
ATOM 648 O O . ALA A 1 89 ? 17.638 5.037 -9.424 1.00 78.81 89 ALA A O 1
ATOM 649 N N . ALA A 1 90 ? 16.645 7.046 -9.218 1.00 69.12 90 ALA A N 1
ATOM 650 C CA . ALA A 1 90 ? 15.832 6.686 -8.059 1.00 69.12 90 ALA A CA 1
ATOM 651 C C . ALA A 1 90 ? 14.843 5.546 -8.359 1.00 69.12 90 ALA A C 1
ATOM 653 O O . ALA A 1 90 ? 14.707 4.627 -7.554 1.00 69.12 90 ALA A O 1
ATOM 654 N N . GLU A 1 91 ? 14.168 5.575 -9.512 1.00 70.50 91 GLU A N 1
ATOM 655 C CA . GLU A 1 91 ? 13.207 4.529 -9.883 1.00 70.50 91 GLU A CA 1
ATOM 656 C C . GLU A 1 91 ? 13.903 3.219 -10.253 1.00 70.50 91 GLU A C 1
ATOM 658 O O . GLU A 1 91 ? 13.440 2.146 -9.863 1.00 70.50 91 GLU A O 1
ATOM 663 N N . ARG A 1 92 ? 15.053 3.290 -10.939 1.00 84.81 92 ARG A N 1
ATOM 664 C CA . ARG A 1 92 ? 15.879 2.106 -11.217 1.00 84.81 92 ARG A CA 1
ATOM 665 C C . ARG A 1 92 ? 16.387 1.473 -9.924 1.00 84.81 92 ARG A C 1
ATOM 667 O O . ARG A 1 92 ? 16.255 0.266 -9.743 1.00 84.81 92 ARG A O 1
ATOM 674 N N . GLU A 1 93 ? 16.935 2.272 -9.012 1.00 78.50 93 GLU A N 1
ATOM 675 C CA . GLU A 1 93 ? 17.436 1.784 -7.725 1.00 78.50 93 GLU A CA 1
ATOM 676 C C . GLU A 1 93 ? 16.325 1.126 -6.909 1.00 78.50 93 GLU A C 1
ATOM 678 O O . GLU A 1 93 ? 16.494 0.015 -6.413 1.00 78.50 93 GLU A O 1
ATOM 683 N N . LEU A 1 94 ? 15.159 1.766 -6.851 1.00 67.38 94 LEU A N 1
ATOM 684 C CA . LEU A 1 94 ? 13.973 1.236 -6.195 1.00 67.38 94 LEU A CA 1
ATOM 685 C C . LEU A 1 94 ? 13.487 -0.082 -6.819 1.00 67.38 94 LEU A C 1
ATOM 687 O O . LEU A 1 94 ? 13.027 -0.970 -6.101 1.00 67.38 94 LEU A O 1
ATOM 691 N N . TYR A 1 95 ? 13.575 -0.221 -8.143 1.00 71.69 95 TYR A N 1
ATOM 692 C CA . TYR A 1 95 ? 13.188 -1.453 -8.818 1.00 71.69 95 TYR A CA 1
ATOM 693 C C . TYR A 1 95 ? 14.142 -2.607 -8.488 1.00 71.69 95 TYR A C 1
ATOM 695 O O . TYR A 1 95 ? 13.672 -3.697 -8.166 1.00 71.69 95 TYR A O 1
ATOM 703 N N . PHE A 1 96 ? 15.460 -2.391 -8.538 1.00 78.50 96 PHE A N 1
ATOM 704 C CA . PHE A 1 96 ? 16.431 -3.480 -8.392 1.00 78.50 96 PHE A CA 1
ATOM 705 C C . PHE A 1 96 ? 16.862 -3.765 -6.944 1.00 78.50 96 PHE A C 1
ATOM 707 O O . PHE A 1 96 ? 17.170 -4.917 -6.626 1.00 78.50 96 PHE A O 1
ATOM 714 N N . ARG A 1 97 ? 16.892 -2.774 -6.041 1.00 76.12 97 ARG A N 1
ATOM 715 C CA . ARG A 1 97 ? 17.320 -3.010 -4.652 1.00 76.12 97 ARG A CA 1
ATOM 716 C C . ARG A 1 97 ? 16.281 -3.812 -3.868 1.00 76.12 97 ARG A C 1
ATOM 718 O O . ARG A 1 97 ? 15.077 -3.612 -3.987 1.00 76.12 97 ARG A O 1
ATOM 725 N N . GLY A 1 98 ? 16.770 -4.733 -3.035 1.00 60.97 98 GLY A N 1
ATOM 726 C CA . GLY A 1 98 ? 15.929 -5.635 -2.238 1.00 60.97 98 GLY A CA 1
ATOM 727 C C . GLY A 1 98 ? 15.408 -6.859 -3.001 1.00 60.97 98 GLY A C 1
ATOM 728 O O . GLY A 1 98 ? 14.605 -7.612 -2.451 1.00 60.97 98 GLY A O 1
ATOM 729 N N . ARG A 1 99 ? 15.863 -7.083 -4.242 1.00 66.25 99 ARG A N 1
ATOM 730 C CA . ARG A 1 99 ? 15.587 -8.292 -5.032 1.00 66.25 99 ARG A CA 1
ATOM 731 C C . ARG A 1 99 ? 16.867 -9.119 -5.208 1.00 66.25 99 ARG A C 1
ATOM 733 O O . ARG A 1 99 ? 17.944 -8.531 -5.310 1.00 66.25 99 ARG A O 1
ATOM 740 N N . PRO A 1 100 ? 16.779 -10.458 -5.300 1.00 69.12 100 PRO A N 1
ATOM 741 C CA . PRO A 1 100 ? 17.891 -11.274 -5.778 1.00 69.12 100 PRO A CA 1
ATOM 742 C C . PRO A 1 100 ? 18.182 -10.912 -7.242 1.00 69.12 100 PRO A C 1
ATOM 744 O O . PRO A 1 100 ? 17.406 -11.258 -8.133 1.00 69.12 100 PRO A O 1
ATOM 747 N N . PHE A 1 101 ? 19.254 -10.153 -7.482 1.00 78.19 101 PHE A N 1
ATOM 748 C CA . PHE A 1 101 ? 19.649 -9.708 -8.816 1.00 78.19 101 PHE A CA 1
ATOM 749 C C . PHE A 1 101 ? 21.186 -9.636 -8.963 1.00 78.19 101 PHE A C 1
ATOM 751 O O . PHE A 1 101 ? 21.849 -9.076 -8.083 1.00 78.19 101 PHE A O 1
ATOM 758 N N . PRO A 1 102 ? 21.747 -10.125 -10.086 1.00 83.50 102 PRO A N 1
ATOM 759 C CA . PRO A 1 102 ? 21.050 -10.842 -11.154 1.00 83.50 102 PRO A CA 1
ATOM 760 C C . PRO A 1 102 ? 20.653 -12.273 -10.720 1.00 83.50 102 PRO A C 1
ATOM 762 O O . PRO A 1 102 ? 21.117 -12.750 -9.682 1.00 83.50 102 PRO A O 1
ATOM 765 N N . PRO A 1 103 ? 19.777 -12.968 -11.470 1.00 81.12 103 PRO A N 1
ATOM 766 C CA . PRO A 1 103 ? 19.483 -14.380 -11.229 1.00 81.12 103 PRO A CA 1
ATOM 767 C C . PRO A 1 103 ? 20.747 -15.256 -11.220 1.00 81.12 103 PRO A C 1
ATOM 769 O O . PRO A 1 103 ? 21.771 -14.911 -11.813 1.00 81.12 103 PRO A O 1
ATOM 772 N N . ALA A 1 104 ? 20.673 -16.425 -10.581 1.00 82.31 104 ALA A N 1
ATOM 773 C CA . ALA A 1 104 ? 21.780 -17.378 -10.593 1.00 82.31 104 ALA A CA 1
ATOM 774 C C . ALA A 1 104 ? 22.162 -17.760 -12.036 1.00 82.31 104 ALA A C 1
ATOM 776 O O . ALA A 1 104 ? 21.295 -18.000 -12.875 1.00 82.31 104 ALA A O 1
ATOM 777 N N . GLY A 1 105 ? 23.465 -17.793 -12.332 1.00 84.62 105 GLY A N 1
ATOM 778 C CA . GLY A 1 105 ? 23.979 -18.126 -13.666 1.00 84.62 105 GLY A CA 1
ATOM 779 C C . GLY A 1 105 ? 23.656 -17.104 -14.764 1.00 84.62 105 GLY A C 1
ATOM 780 O O . GLY A 1 105 ? 23.813 -17.432 -15.935 1.00 84.62 105 GLY A O 1
ATOM 781 N N . PHE A 1 106 ? 23.193 -15.896 -14.416 1.00 88.12 106 PHE A N 1
ATOM 782 C CA . PHE A 1 106 ? 22.830 -14.877 -15.399 1.00 88.12 106 PHE A CA 1
ATOM 783 C C . PHE A 1 106 ? 24.039 -14.398 -16.208 1.00 88.12 106 PHE A C 1
ATOM 785 O O . PHE A 1 106 ? 25.072 -14.014 -15.653 1.00 88.12 106 PHE A O 1
ATOM 792 N N . THR A 1 107 ? 23.893 -14.396 -17.528 1.00 89.69 107 THR A N 1
ATOM 793 C CA . THR A 1 107 ? 24.893 -13.927 -18.490 1.00 89.69 107 THR A CA 1
ATOM 794 C C . THR A 1 107 ? 24.203 -13.223 -19.650 1.00 89.69 107 THR A C 1
ATOM 796 O O . THR A 1 107 ? 23.070 -13.560 -19.985 1.00 89.69 107 THR A O 1
ATOM 799 N N . TRP A 1 108 ? 24.886 -12.274 -20.287 1.00 94.19 108 TRP A N 1
ATOM 800 C CA . TRP A 1 108 ? 24.476 -11.734 -21.580 1.00 94.19 108 TRP A CA 1
ATOM 801 C C . TRP A 1 108 ? 25.684 -11.343 -22.424 1.00 94.19 108 TRP A C 1
ATOM 803 O O . TRP A 1 108 ? 26.787 -11.159 -21.900 1.00 94.19 108 TRP A O 1
ATOM 813 N N . GLN A 1 109 ? 25.476 -11.251 -23.735 1.00 94.19 109 GLN A N 1
ATOM 814 C CA . GLN A 1 109 ? 26.516 -10.900 -24.691 1.00 94.19 109 GLN A CA 1
ATOM 815 C C . GLN A 1 109 ? 25.932 -10.182 -25.916 1.00 94.19 109 GLN A C 1
ATOM 817 O O . GLN A 1 109 ? 24.935 -10.667 -26.463 1.00 94.19 109 GLN A O 1
ATOM 822 N N . PRO A 1 110 ? 26.573 -9.095 -26.393 1.00 95.81 110 PRO A N 1
ATOM 823 C CA . PRO A 1 110 ? 26.133 -8.403 -27.597 1.00 95.81 110 PRO A CA 1
ATOM 824 C C . PRO A 1 110 ? 26.496 -9.201 -28.855 1.00 95.81 110 PRO A C 1
ATOM 826 O O . PRO A 1 110 ? 27.636 -9.654 -29.001 1.00 95.81 110 PRO A O 1
ATOM 829 N N . ASP A 1 111 ? 25.536 -9.337 -29.772 1.00 93.81 111 ASP A N 1
ATOM 830 C CA . ASP A 1 111 ? 25.729 -9.830 -31.142 1.00 93.81 111 ASP A CA 1
ATOM 831 C C . ASP A 1 111 ? 25.834 -8.684 -32.166 1.00 93.81 111 ASP A C 1
ATOM 833 O O . ASP A 1 111 ? 26.395 -8.866 -33.246 1.00 93.81 111 ASP A O 1
ATOM 837 N N . GLU A 1 112 ? 25.388 -7.480 -31.801 1.00 92.31 112 GLU A N 1
ATOM 838 C CA . GLU A 1 112 ? 25.493 -6.271 -32.612 1.00 92.31 112 GLU A CA 1
ATOM 839 C C . GLU A 1 112 ? 25.794 -5.045 -31.745 1.00 92.31 112 GLU A C 1
ATOM 841 O O . GLU A 1 112 ? 25.255 -4.892 -30.647 1.00 92.31 112 GLU A O 1
ATOM 846 N N . ALA A 1 113 ? 26.610 -4.137 -32.280 1.00 94.88 113 ALA A N 1
ATOM 847 C CA . ALA A 1 113 ? 26.809 -2.796 -31.751 1.00 94.88 113 ALA A CA 1
ATOM 848 C C . ALA A 1 113 ? 26.815 -1.784 -32.898 1.00 94.88 113 ALA A C 1
ATOM 850 O O . ALA A 1 113 ? 27.392 -2.038 -33.957 1.00 94.88 113 ALA A O 1
ATOM 851 N N . TRP A 1 114 ? 26.186 -0.633 -32.682 1.00 93.50 114 TRP A N 1
ATOM 852 C CA . TRP A 1 114 ? 26.088 0.419 -33.685 1.00 93.50 114 TRP A CA 1
ATOM 853 C C . TRP A 1 114 ? 26.150 1.795 -33.022 1.00 93.50 114 TRP A C 1
ATOM 855 O O . TRP A 1 114 ? 25.452 2.048 -32.039 1.00 93.50 114 TRP A O 1
ATOM 865 N N . CYS A 1 115 ? 26.961 2.693 -33.574 1.00 94.38 115 CYS A N 1
ATOM 866 C CA . CYS A 1 115 ? 27.104 4.073 -33.118 1.00 94.38 115 CYS A CA 1
ATOM 867 C C . CYS A 1 115 ? 26.614 5.069 -34.179 1.00 94.38 115 CYS A C 1
ATOM 869 O O . CYS A 1 115 ? 26.791 4.849 -35.380 1.00 94.38 115 CYS A O 1
ATOM 871 N N . ALA A 1 116 ? 26.025 6.179 -33.731 1.00 91.94 116 ALA A N 1
ATOM 872 C CA . ALA A 1 116 ? 25.721 7.332 -34.569 1.00 91.94 116 ALA A CA 1
ATOM 873 C C . ALA A 1 116 ? 27.011 7.975 -35.104 1.00 91.94 116 ALA A C 1
ATOM 875 O O . ALA A 1 116 ? 28.049 7.946 -34.441 1.00 91.94 116 ALA A O 1
ATOM 876 N N . GLY A 1 117 ? 26.947 8.615 -36.275 1.00 84.88 117 GLY A N 1
ATOM 877 C CA . GLY A 1 117 ? 28.102 9.303 -36.871 1.00 84.88 117 GLY A CA 1
ATOM 878 C C . GLY A 1 117 ? 28.652 10.443 -36.002 1.00 84.88 117 GLY A C 1
ATOM 879 O O . GLY A 1 117 ? 29.837 10.763 -36.071 1.00 84.88 117 GLY A O 1
ATOM 880 N N . SER A 1 118 ? 27.825 11.018 -35.126 1.00 89.50 118 SER A N 1
ATOM 881 C CA . SER A 1 118 ? 28.220 12.020 -34.129 1.00 89.50 118 SER A CA 1
ATOM 882 C C . SER A 1 118 ? 28.928 11.462 -32.888 1.00 89.50 118 SER A C 1
ATOM 884 O O . SER A 1 118 ? 29.385 12.256 -32.055 1.00 89.50 118 SER A O 1
ATOM 886 N N . GLY A 1 119 ? 29.014 10.134 -32.739 1.00 91.94 119 GLY A N 1
ATOM 887 C CA . GLY A 1 119 ? 29.774 9.464 -31.678 1.00 91.94 119 GLY A CA 1
ATOM 888 C C . GLY A 1 119 ? 29.234 9.658 -30.256 1.00 91.94 119 GLY A C 1
ATOM 889 O O . GLY A 1 119 ? 29.976 9.484 -29.295 1.00 91.94 119 GLY A O 1
ATOM 890 N N . ASP A 1 120 ? 27.982 10.083 -30.096 1.00 94.44 120 ASP A N 1
ATOM 891 C CA . ASP A 1 120 ? 27.365 10.469 -28.816 1.00 94.44 120 ASP A CA 1
ATOM 892 C C . ASP A 1 120 ? 26.197 9.571 -28.381 1.00 94.44 120 ASP A C 1
ATOM 894 O O . ASP A 1 120 ? 25.825 9.569 -27.201 1.00 94.44 120 ASP A O 1
ATOM 898 N N . LEU A 1 121 ? 25.647 8.792 -29.313 1.00 96.69 121 LEU A N 1
ATOM 899 C CA . LEU A 1 121 ? 24.544 7.864 -29.097 1.00 96.69 121 LEU A CA 1
ATOM 900 C C . LEU A 1 121 ? 24.772 6.578 -29.902 1.00 96.69 121 LEU A C 1
ATOM 902 O O . LEU A 1 121 ? 25.272 6.622 -31.023 1.00 96.69 121 LEU A O 1
ATOM 906 N N . GLY A 1 122 ? 24.369 5.437 -29.361 1.00 95.88 122 GLY A N 1
ATOM 907 C CA . GLY A 1 122 ? 24.420 4.159 -30.065 1.00 95.88 122 GLY A CA 1
ATOM 908 C C . GLY A 1 122 ? 23.561 3.101 -29.389 1.00 95.88 122 GLY A C 1
ATOM 909 O O . GLY A 1 122 ? 22.839 3.401 -28.439 1.00 95.88 122 GLY A O 1
ATOM 910 N N . PHE A 1 123 ? 23.611 1.866 -29.870 1.00 95.12 123 PHE A N 1
ATOM 911 C CA . PHE A 1 123 ? 22.889 0.749 -29.268 1.00 95.1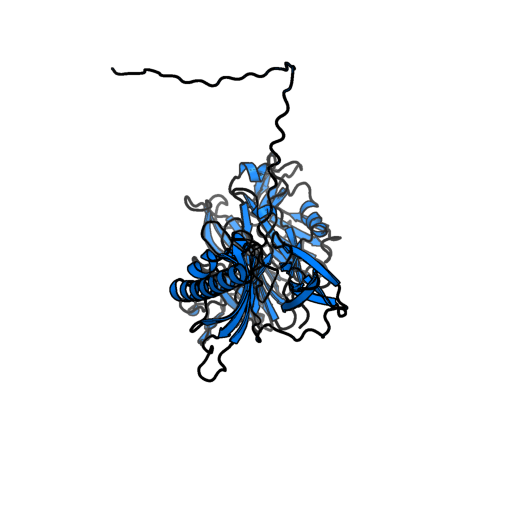2 123 PHE A CA 1
ATOM 912 C C . PHE A 1 123 ? 23.658 -0.567 -29.396 1.00 95.12 123 PHE A C 1
ATOM 914 O O . PHE A 1 123 ? 24.495 -0.728 -30.287 1.00 95.12 123 PHE A O 1
ATOM 921 N N . THR A 1 124 ? 23.332 -1.515 -28.524 1.00 95.50 124 THR A N 1
ATOM 922 C CA . THR A 1 124 ? 23.706 -2.925 -28.632 1.00 95.50 124 THR A CA 1
ATOM 923 C C . THR A 1 124 ? 22.474 -3.805 -28.620 1.00 95.50 124 THR A C 1
ATOM 925 O O . THR A 1 124 ? 21.471 -3.497 -27.974 1.00 95.50 124 THR A O 1
ATOM 928 N N . ARG A 1 125 ? 22.552 -4.916 -29.348 1.00 91.56 125 ARG A N 1
ATOM 929 C CA . ARG A 1 125 ? 21.612 -6.032 -29.245 1.00 91.56 125 ARG A CA 1
ATOM 930 C C . ARG A 1 125 ? 22.397 -7.292 -28.945 1.00 91.56 125 ARG A C 1
ATOM 932 O O . ARG A 1 125 ? 23.574 -7.385 -29.288 1.00 91.56 125 ARG A O 1
ATOM 939 N N . GLY A 1 126 ? 21.748 -8.239 -28.291 1.00 90.81 126 GLY A N 1
ATOM 940 C CA . GLY A 1 126 ? 22.390 -9.491 -27.938 1.00 90.81 126 GLY A CA 1
ATOM 941 C C . GLY A 1 126 ? 21.434 -10.489 -27.327 1.00 90.81 126 GLY A C 1
ATOM 942 O O . GLY A 1 126 ? 20.217 -10.309 -27.397 1.00 90.81 126 GLY A O 1
ATOM 943 N N . ALA A 1 127 ? 22.000 -11.530 -26.726 1.00 90.94 127 ALA A N 1
ATOM 944 C CA . ALA A 1 127 ? 21.271 -12.580 -26.032 1.00 90.94 127 ALA A CA 1
ATOM 945 C C . ALA A 1 127 ? 21.689 -12.659 -24.562 1.00 90.94 127 ALA A C 1
ATOM 947 O O . ALA A 1 127 ? 22.839 -12.380 -24.222 1.00 90.94 127 ALA A O 1
ATOM 948 N N . TRP A 1 128 ? 20.759 -13.065 -23.705 1.00 91.00 128 TRP A N 1
ATOM 949 C CA . TRP A 1 128 ? 20.982 -13.341 -22.293 1.00 91.00 128 TRP A CA 1
ATOM 950 C C . TRP A 1 128 ? 20.443 -14.725 -21.919 1.00 91.00 128 TRP A C 1
ATOM 952 O O . TRP A 1 128 ? 19.526 -15.246 -22.555 1.00 91.00 128 TRP A O 1
ATOM 962 N N . SER A 1 129 ? 21.008 -15.324 -20.874 1.00 90.75 129 SER A N 1
ATOM 963 C CA . SER A 1 129 ? 20.536 -16.585 -20.292 1.00 90.75 129 SER A CA 1
ATOM 964 C C . SER A 1 129 ? 20.742 -16.614 -18.779 1.00 90.75 129 SER A C 1
ATOM 966 O O . SER A 1 129 ? 21.553 -15.850 -18.256 1.00 90.75 129 SER A O 1
ATOM 968 N N . ALA A 1 130 ? 20.015 -17.475 -18.066 1.00 88.62 130 ALA A N 1
ATOM 969 C CA . ALA A 1 130 ? 20.227 -17.744 -16.644 1.00 88.62 130 ALA A CA 1
ATOM 970 C C . ALA A 1 130 ? 20.105 -19.240 -16.327 1.00 88.62 130 ALA A C 1
ATOM 972 O O . ALA A 1 130 ? 19.660 -20.033 -17.157 1.00 88.62 130 ALA A O 1
ATOM 973 N N . ALA A 1 131 ? 20.471 -19.629 -15.106 1.00 86.81 131 ALA A N 1
ATOM 974 C CA . ALA A 1 131 ? 20.252 -20.990 -14.638 1.00 86.81 131 ALA A CA 1
ATOM 975 C C . ALA A 1 131 ? 18.744 -21.282 -14.458 1.00 86.81 131 ALA A C 1
ATOM 977 O O . ALA A 1 131 ? 17.979 -20.379 -14.095 1.00 86.81 131 ALA A O 1
ATOM 978 N N . PRO A 1 132 ? 18.304 -22.532 -14.688 1.00 80.75 132 PRO A N 1
ATOM 979 C CA . PRO A 1 132 ? 16.938 -22.952 -14.395 1.00 80.75 132 PRO A CA 1
ATOM 980 C C . PRO A 1 132 ? 16.621 -22.830 -12.898 1.00 80.75 132 PRO A C 1
ATOM 982 O O . PRO A 1 132 ? 17.499 -22.958 -12.044 1.00 80.75 132 PRO A O 1
ATOM 985 N N . ALA A 1 133 ? 15.349 -22.579 -12.575 1.00 73.31 133 ALA A N 1
ATOM 986 C CA . ALA A 1 133 ? 14.906 -22.399 -11.192 1.00 73.31 133 ALA A CA 1
ATOM 987 C C . ALA A 1 133 ? 14.907 -23.714 -10.393 1.00 73.31 133 ALA A C 1
ATOM 989 O O . ALA A 1 133 ? 15.114 -23.690 -9.178 1.00 73.31 133 ALA A O 1
ATOM 990 N N . ARG A 1 134 ? 14.675 -24.849 -11.065 1.00 76.62 134 ARG A N 1
ATOM 991 C CA . ARG A 1 134 ? 14.765 -26.202 -10.508 1.00 76.62 134 ARG A CA 1
ATOM 992 C C . ARG A 1 134 ? 15.505 -27.132 -11.462 1.00 76.62 134 ARG A C 1
ATOM 994 O O . ARG A 1 134 ? 15.532 -26.917 -12.672 1.00 76.62 134 ARG A O 1
ATOM 1001 N N . GLU A 1 135 ? 16.093 -28.183 -10.905 1.00 75.62 135 GLU A N 1
ATOM 1002 C CA . GLU A 1 135 ? 16.720 -29.243 -11.690 1.00 75.62 135 GLU A CA 1
ATOM 1003 C C . GLU A 1 135 ? 15.669 -29.917 -12.591 1.00 75.62 135 GLU A C 1
ATOM 1005 O O . GLU A 1 135 ? 14.630 -30.365 -12.108 1.00 75.62 135 GLU A O 1
ATOM 1010 N N . GLY A 1 136 ? 15.919 -29.928 -13.904 1.00 73.88 136 GLY A N 1
ATOM 1011 C CA . GLY A 1 136 ? 14.984 -30.421 -14.924 1.00 73.88 136 GLY A CA 1
ATOM 1012 C C . GLY A 1 136 ? 14.193 -29.341 -15.678 1.00 73.88 136 GLY A C 1
ATOM 1013 O O . GLY A 1 136 ? 13.641 -29.650 -16.733 1.00 73.88 136 GLY A O 1
ATOM 1014 N N . ASP A 1 137 ? 14.175 -28.086 -15.210 1.00 76.38 137 ASP A N 1
ATOM 1015 C CA . ASP A 1 137 ? 13.552 -26.978 -15.950 1.00 76.38 137 ASP A CA 1
ATOM 1016 C C . ASP A 1 137 ? 14.433 -26.521 -17.130 1.00 76.38 137 ASP A C 1
ATOM 1018 O O . ASP A 1 137 ? 15.664 -26.614 -17.101 1.00 76.38 137 ASP A O 1
ATOM 1022 N N . ALA A 1 138 ? 13.806 -25.950 -18.163 1.00 78.88 138 ALA A N 1
ATOM 1023 C CA . ALA A 1 138 ? 14.533 -25.273 -19.233 1.00 78.88 138 ALA A CA 1
ATOM 1024 C C . ALA A 1 138 ? 15.213 -23.995 -18.708 1.00 78.88 138 ALA A C 1
ATOM 1026 O O . ALA A 1 138 ? 14.608 -23.209 -17.974 1.00 78.88 138 ALA A O 1
ATOM 1027 N N . ALA A 1 139 ? 16.466 -23.768 -19.111 1.00 81.19 139 ALA A N 1
ATOM 1028 C CA . ALA A 1 139 ? 17.187 -22.543 -18.786 1.00 81.19 139 ALA A CA 1
ATOM 1029 C C . ALA A 1 139 ? 16.486 -21.330 -19.431 1.00 81.19 139 ALA A C 1
ATOM 1031 O O . ALA A 1 139 ? 16.279 -21.331 -20.649 1.00 81.19 139 ALA A O 1
ATOM 1032 N N . PRO A 1 140 ? 16.105 -20.298 -18.658 1.00 81.56 140 PRO A N 1
ATOM 1033 C CA . PRO A 1 140 ? 15.503 -19.102 -19.225 1.00 81.56 140 PRO A CA 1
ATOM 1034 C C . PRO A 1 140 ? 16.546 -18.298 -20.010 1.00 81.56 140 PRO A C 1
ATOM 1036 O O . PRO A 1 140 ? 17.712 -18.213 -19.620 1.00 81.56 140 PRO A O 1
ATOM 1039 N N . GLY A 1 141 ? 1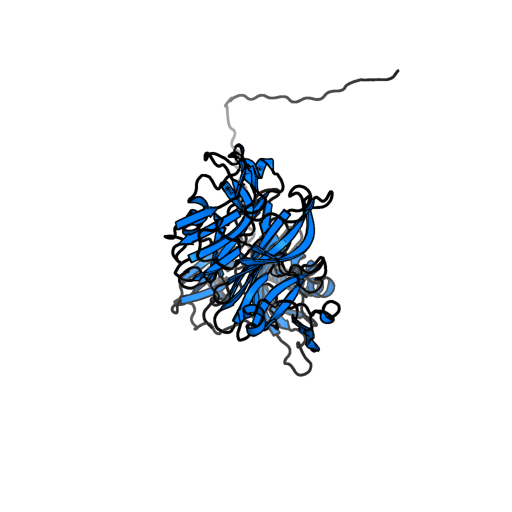6.109 -17.664 -21.093 1.00 83.94 141 GLY A N 1
ATOM 1040 C CA . GLY A 1 141 ? 16.933 -16.772 -21.896 1.00 83.94 141 GLY A CA 1
ATOM 1041 C C . GLY A 1 141 ? 16.098 -15.983 -22.891 1.00 83.94 141 GLY A C 1
ATOM 1042 O O . GLY A 1 141 ? 14.940 -16.313 -23.138 1.00 83.94 141 GLY A O 1
ATOM 1043 N N . GLY A 1 142 ? 16.695 -14.941 -23.450 1.00 85.12 142 GLY A N 1
ATOM 1044 C CA . GLY A 1 142 ? 16.057 -14.049 -24.409 1.00 85.12 142 GLY A CA 1
ATOM 1045 C C . GLY A 1 142 ? 17.090 -13.182 -25.116 1.00 85.12 142 GLY A C 1
ATOM 1046 O O . GLY A 1 142 ? 18.297 -13.378 -24.984 1.00 85.12 142 GLY A O 1
ATOM 1047 N N . ARG A 1 143 ? 16.620 -12.212 -25.876 1.00 86.12 143 ARG A N 1
ATOM 1048 C CA . ARG A 1 143 ? 17.371 -11.078 -26.405 1.00 86.12 143 ARG A CA 1
ATOM 1049 C C . ARG A 1 143 ? 17.280 -9.854 -25.488 1.00 86.12 143 ARG A C 1
ATOM 1051 O O . ARG A 1 143 ? 16.495 -9.752 -24.541 1.00 86.12 143 ARG A O 1
ATOM 1058 N N . TYR A 1 144 ? 18.150 -8.898 -25.758 1.00 88.25 144 TYR A N 1
ATOM 1059 C CA . TYR A 1 144 ? 18.099 -7.586 -25.135 1.00 88.25 144 TYR A CA 1
ATOM 1060 C C . TYR A 1 144 ? 18.460 -6.492 -26.136 1.00 88.25 144 TYR A C 1
ATOM 1062 O O . TYR A 1 144 ? 19.005 -6.749 -27.217 1.00 88.25 144 TYR A O 1
ATOM 1070 N N . LEU A 1 145 ? 18.121 -5.267 -25.754 1.00 89.38 145 LEU A N 1
ATOM 1071 C CA . LEU A 1 145 ? 18.461 -4.031 -26.428 1.00 89.38 145 LEU A CA 1
ATOM 1072 C C . LEU A 1 145 ? 18.887 -3.011 -25.372 1.00 89.38 145 LEU A C 1
ATOM 1074 O O . LEU A 1 145 ? 18.081 -2.630 -24.521 1.00 89.38 145 LEU A O 1
ATOM 1078 N N . SER A 1 146 ? 20.116 -2.518 -25.492 1.00 94.06 146 SER A N 1
ATOM 1079 C CA . SER A 1 146 ? 20.611 -1.412 -24.675 1.00 94.06 146 SER A CA 1
ATOM 1080 C C . SER A 1 146 ? 20.948 -0.228 -25.578 1.00 94.06 146 SER A C 1
ATOM 1082 O O . SER A 1 146 ? 21.676 -0.358 -26.559 1.00 94.06 146 SER A O 1
ATOM 1084 N N . VAL A 1 147 ? 20.413 0.949 -25.266 1.00 96.38 147 VAL A N 1
ATOM 1085 C CA . VAL A 1 147 ? 20.781 2.224 -25.895 1.00 96.38 147 VAL A CA 1
ATOM 1086 C C . VAL A 1 147 ? 21.852 2.871 -25.037 1.00 96.38 147 VAL A C 1
ATOM 1088 O O . VAL A 1 147 ? 21.724 2.915 -23.817 1.00 96.38 147 VAL A O 1
ATOM 1091 N N . TRP A 1 148 ? 22.888 3.409 -25.663 1.00 98.12 148 TRP A N 1
ATOM 1092 C CA . TRP A 1 148 ? 24.063 3.963 -25.010 1.00 98.12 148 TRP A CA 1
ATOM 1093 C C . TRP A 1 148 ? 24.226 5.434 -25.344 1.00 98.12 148 TRP A C 1
ATOM 1095 O O . TRP A 1 148 ? 23.961 5.863 -26.464 1.00 98.12 148 TRP A O 1
ATOM 1105 N N . THR A 1 149 ? 24.726 6.201 -24.383 1.00 97.75 149 THR A N 1
ATOM 1106 C CA . THR A 1 149 ? 25.114 7.597 -24.571 1.00 97.75 149 THR A CA 1
ATOM 1107 C C . THR A 1 149 ? 26.529 7.834 -24.067 1.00 97.75 149 THR A C 1
ATOM 1109 O O . THR A 1 149 ? 26.951 7.255 -23.060 1.00 97.75 149 THR A O 1
ATOM 1112 N N . LYS A 1 150 ? 27.284 8.674 -24.775 1.00 95.81 150 LYS A N 1
ATOM 1113 C CA . LYS A 1 150 ? 28.658 9.000 -24.399 1.00 95.81 150 LYS A CA 1
ATOM 1114 C C . LYS A 1 150 ? 28.664 10.096 -23.331 1.00 95.81 150 LYS A C 1
ATOM 1116 O O . LYS A 1 150 ? 27.999 11.127 -23.464 1.00 95.81 150 LYS A O 1
ATOM 1121 N N . ARG A 1 151 ? 29.394 9.864 -22.241 1.00 93.69 151 ARG A N 1
ATOM 1122 C CA . ARG A 1 151 ? 29.665 10.825 -21.159 1.00 93.69 151 ARG A CA 1
ATOM 1123 C C . ARG A 1 151 ? 31.176 11.049 -21.050 1.00 93.69 151 ARG A C 1
ATOM 1125 O O . ARG A 1 151 ? 31.947 10.355 -21.716 1.00 93.69 151 ARG A O 1
ATOM 1132 N N . ALA A 1 152 ? 31.609 12.016 -20.240 1.00 89.25 152 ALA A N 1
ATOM 1133 C CA . ALA A 1 152 ? 33.037 12.308 -20.065 1.00 89.25 152 ALA A CA 1
ATOM 1134 C C . ALA A 1 152 ? 33.811 11.089 -19.516 1.00 89.25 152 ALA A C 1
ATOM 1136 O O . ALA A 1 152 ? 34.963 10.855 -19.861 1.00 89.25 152 ALA A O 1
ATOM 1137 N N . GLU A 1 153 ? 33.125 10.255 -18.741 1.00 87.75 153 GLU A N 1
ATOM 1138 C CA . GLU A 1 153 ? 33.584 9.041 -18.071 1.00 87.75 153 GLU A CA 1
ATOM 1139 C C . GLU A 1 153 ? 33.362 7.780 -18.932 1.00 87.75 153 GLU A C 1
ATOM 1141 O O . GLU A 1 153 ? 33.444 6.649 -18.437 1.00 87.75 153 GLU A O 1
ATOM 1146 N N . GLY A 1 154 ? 33.017 7.960 -20.210 1.00 93.50 154 GLY A N 1
ATOM 1147 C CA . GLY A 1 154 ? 32.763 6.904 -21.186 1.00 93.50 154 GLY A CA 1
ATOM 1148 C C . GLY A 1 154 ? 31.282 6.620 -21.440 1.00 93.50 154 GLY A C 1
ATOM 1149 O O . GLY A 1 154 ? 30.390 7.369 -21.043 1.00 93.50 154 GLY A O 1
ATOM 1150 N N . TRP A 1 155 ? 31.020 5.521 -22.143 1.00 97.62 155 TRP A N 1
ATOM 1151 C CA . TRP A 1 155 ? 29.667 5.082 -22.479 1.00 97.62 155 TRP A CA 1
ATOM 1152 C C . TRP A 1 155 ? 28.868 4.694 -21.229 1.00 97.62 155 TRP A C 1
ATOM 1154 O O . TRP A 1 155 ? 29.393 4.058 -20.306 1.00 97.62 155 TRP A O 1
ATOM 1164 N N . ARG A 1 156 ? 27.598 5.104 -21.199 1.00 98.00 156 ARG A N 1
ATOM 1165 C CA . ARG A 1 156 ? 26.610 4.767 -20.168 1.00 98.00 156 ARG A CA 1
ATOM 1166 C C . ARG A 1 156 ? 25.310 4.317 -20.815 1.00 98.00 156 ARG A C 1
ATOM 1168 O O . ARG A 1 156 ? 24.944 4.828 -21.875 1.00 98.00 156 ARG A O 1
ATOM 1175 N N . VAL A 1 157 ? 24.614 3.391 -20.166 1.00 98.00 157 VAL A N 1
ATOM 1176 C CA . VAL A 1 157 ? 23.314 2.900 -20.631 1.00 98.00 157 VAL A CA 1
ATOM 1177 C C . VAL A 1 157 ? 22.268 3.998 -20.441 1.00 98.00 157 VAL A C 1
ATOM 1179 O O . VAL A 1 157 ? 22.125 4.538 -19.346 1.00 98.00 157 VAL A O 1
ATOM 1182 N N . LEU A 1 158 ? 21.560 4.346 -21.511 1.00 97.12 158 LEU A N 1
ATOM 1183 C CA . LEU A 1 158 ? 20.492 5.344 -21.573 1.00 97.12 158 LEU A CA 1
ATOM 1184 C C . LEU A 1 158 ? 19.099 4.703 -21.623 1.00 97.12 158 LEU A C 1
ATOM 1186 O O . LEU A 1 158 ? 18.143 5.285 -21.121 1.00 97.12 158 LEU A O 1
ATOM 1190 N N . ALA A 1 159 ? 18.974 3.510 -22.197 1.00 94.19 159 ALA A N 1
ATOM 1191 C CA . ALA A 1 159 ? 17.763 2.704 -22.106 1.00 94.19 159 ALA A CA 1
ATOM 1192 C C . ALA A 1 159 ? 18.129 1.219 -22.107 1.00 94.19 159 ALA A C 1
ATOM 1194 O O . ALA A 1 159 ? 19.015 0.837 -22.863 1.00 94.19 159 ALA A O 1
ATOM 1195 N N . ASP A 1 160 ? 17.459 0.396 -21.303 1.00 91.69 160 ASP A N 1
ATOM 1196 C CA . ASP A 1 160 ? 17.660 -1.058 -21.302 1.00 91.69 160 ASP A CA 1
ATOM 1197 C C . ASP A 1 160 ? 16.338 -1.826 -21.252 1.00 91.69 160 ASP A C 1
ATOM 1199 O O . ASP A 1 160 ? 15.476 -1.566 -20.401 1.00 91.69 160 ASP A O 1
ATOM 1203 N N . LEU A 1 161 ? 16.189 -2.766 -22.184 1.00 85.81 161 LEU A N 1
ATOM 1204 C CA . LEU A 1 161 ? 15.035 -3.646 -22.308 1.00 85.81 161 LEU A CA 1
ATOM 1205 C C . LEU A 1 161 ? 15.499 -5.058 -22.675 1.00 85.81 161 LEU A C 1
ATOM 1207 O O . LEU A 1 161 ? 16.279 -5.243 -23.607 1.00 85.81 161 LEU A O 1
ATOM 1211 N N . SER A 1 162 ? 14.947 -6.060 -21.993 1.00 78.19 162 SER A N 1
ATOM 1212 C CA . SER A 1 162 ? 15.095 -7.474 -22.352 1.00 78.19 162 SER A CA 1
ATOM 1213 C C . SER A 1 162 ? 13.755 -8.062 -22.784 1.00 78.19 162 SER A C 1
ATOM 1215 O O . SER A 1 162 ? 12.706 -7.716 -22.237 1.00 78.19 162 SER A O 1
ATOM 1217 N N . ASP A 1 163 ? 13.783 -8.942 -23.782 1.00 69.12 163 ASP A N 1
ATOM 1218 C CA . ASP A 1 163 ? 12.611 -9.656 -24.283 1.00 69.12 163 ASP A CA 1
ATOM 1219 C C . ASP A 1 163 ? 12.571 -11.055 -23.628 1.00 69.12 163 ASP A C 1
ATOM 1221 O O . ASP A 1 163 ? 12.839 -12.105 -24.199 1.00 69.12 163 ASP A O 1
ATOM 1225 N N . ASP A 1 164 ? 12.273 -11.076 -22.334 1.00 62.91 164 ASP A N 1
ATOM 1226 C CA . ASP A 1 164 ? 12.153 -12.331 -21.600 1.00 62.91 164 ASP A CA 1
ATOM 1227 C C . ASP A 1 164 ? 10.889 -13.093 -22.037 1.00 62.91 164 ASP A C 1
ATOM 1229 O O . ASP A 1 164 ? 9.781 -12.600 -21.798 1.00 62.91 164 ASP A O 1
ATOM 1233 N N . PRO A 1 165 ? 10.997 -14.301 -22.622 1.00 58.22 165 PRO A N 1
ATOM 1234 C CA . PRO A 1 165 ? 9.845 -15.066 -23.099 1.00 58.22 165 PRO A CA 1
ATOM 1235 C C . PRO A 1 165 ? 8.813 -15.376 -22.010 1.00 58.22 165 PRO A C 1
ATOM 1237 O O . PRO A 1 165 ? 7.655 -15.635 -22.323 1.00 58.22 165 PRO A O 1
ATOM 1240 N N . ARG A 1 166 ? 9.198 -15.317 -20.727 1.00 53.25 166 ARG A N 1
ATOM 1241 C CA . ARG A 1 166 ? 8.269 -15.443 -19.590 1.00 53.25 166 ARG A CA 1
ATOM 1242 C C . ARG A 1 166 ? 7.295 -14.267 -19.491 1.00 53.25 166 ARG A C 1
ATOM 1244 O O . ARG A 1 166 ? 6.242 -14.398 -18.873 1.00 53.25 166 ARG A O 1
ATOM 1251 N N . PHE A 1 167 ? 7.661 -13.123 -20.062 1.00 49.53 167 PHE A N 1
ATOM 1252 C CA . PHE A 1 167 ? 6.942 -11.854 -19.970 1.00 49.53 167 PHE A CA 1
ATOM 1253 C C . PHE A 1 167 ? 6.503 -11.314 -21.340 1.00 49.53 167 PHE A C 1
ATOM 1255 O O . PHE A 1 167 ? 5.656 -10.425 -21.413 1.00 49.53 167 PHE A O 1
ATOM 1262 N N . LEU A 1 168 ? 7.021 -11.872 -22.437 1.00 50.53 168 LEU A N 1
ATOM 1263 C CA . LEU A 1 168 ? 6.543 -11.585 -23.783 1.00 50.53 168 LEU A CA 1
ATOM 1264 C C . LEU A 1 168 ? 5.219 -12.305 -24.054 1.00 50.53 168 LEU A C 1
ATOM 1266 O O . LEU A 1 168 ? 5.126 -13.528 -24.012 1.00 50.53 168 LEU A O 1
ATOM 1270 N N . ARG A 1 169 ? 4.199 -11.531 -24.416 1.00 49.34 169 ARG A N 1
ATOM 1271 C CA . ARG A 1 169 ? 3.034 -12.027 -25.160 1.00 49.34 169 ARG A CA 1
ATOM 1272 C C . ARG A 1 169 ? 3.178 -11.555 -26.607 1.00 49.34 169 ARG A C 1
ATOM 1274 O O . ARG A 1 169 ? 3.847 -10.555 -26.848 1.00 49.34 169 ARG A O 1
ATOM 1281 N N . GLU A 1 170 ? 2.631 -12.269 -27.587 1.00 44.62 170 GLU A N 1
ATOM 1282 C CA . GLU A 1 170 ? 2.756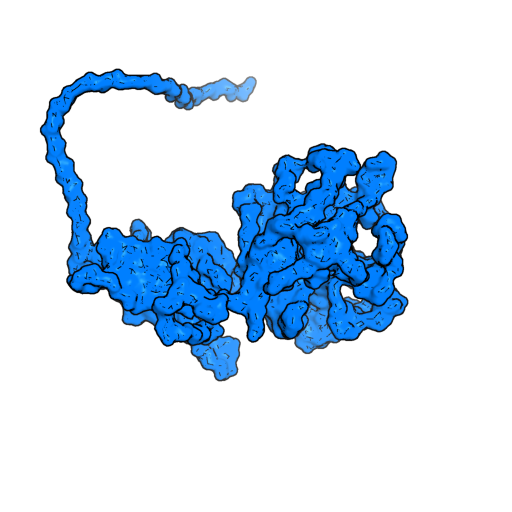 -11.858 -28.993 1.00 44.62 170 GLU A CA 1
ATOM 1283 C C . GLU A 1 170 ? 2.010 -10.535 -29.252 1.00 44.62 170 GLU A C 1
ATOM 1285 O O . GLU A 1 170 ? 0.833 -10.383 -28.908 1.00 44.62 170 GLU A O 1
ATOM 1290 N N . LEU A 1 171 ? 2.693 -9.562 -29.868 1.00 45.31 171 LEU A N 1
ATOM 1291 C CA . LEU A 1 171 ? 2.040 -8.383 -30.447 1.00 45.31 171 LEU A CA 1
ATOM 1292 C C . LEU A 1 171 ? 1.337 -8.821 -31.736 1.00 45.31 171 LEU A C 1
ATOM 1294 O O . LEU A 1 171 ? 1.974 -9.491 -32.554 1.00 45.31 171 LEU A O 1
ATOM 1298 N N . PRO A 1 172 ? 0.088 -8.397 -31.993 1.00 41.50 172 PRO A N 1
ATOM 1299 C CA . PRO A 1 172 ? -0.457 -8.456 -33.339 1.00 41.50 172 PRO A CA 1
ATOM 1300 C C . PRO A 1 172 ? 0.458 -7.629 -34.247 1.00 41.50 172 PRO A C 1
ATOM 1302 O O . PRO A 1 172 ? 0.565 -6.409 -34.106 1.00 41.50 172 PRO A O 1
ATOM 1305 N N . ARG A 1 173 ? 1.178 -8.293 -35.153 1.00 45.19 173 ARG A N 1
ATOM 1306 C CA . ARG A 1 173 ? 1.902 -7.597 -36.216 1.00 45.19 173 ARG A CA 1
ATOM 1307 C C . ARG A 1 173 ? 0.926 -7.275 -37.353 1.00 45.19 173 ARG A C 1
ATOM 1309 O O . ARG A 1 173 ? 0.129 -8.145 -37.702 1.00 45.19 173 ARG A O 1
ATOM 1316 N N . PRO A 1 174 ? 1.027 -6.088 -37.980 1.00 50.00 174 PRO A N 1
ATOM 1317 C CA . PRO A 1 174 ? 1.980 -5.007 -37.704 1.00 50.00 174 PRO A CA 1
ATOM 1318 C C . PRO A 1 174 ? 1.505 -4.027 -36.614 1.00 50.00 174 PRO A C 1
ATOM 1320 O O . PRO A 1 174 ? 0.328 -3.703 -36.508 1.00 50.00 174 PRO A O 1
ATOM 1323 N N . LEU A 1 175 ? 2.458 -3.461 -35.863 1.00 51.97 175 LEU A N 1
ATOM 1324 C CA . LEU A 1 175 ? 2.203 -2.430 -34.845 1.00 51.97 175 LEU A CA 1
ATOM 1325 C C . LEU A 1 175 ? 1.715 -1.085 -35.419 1.00 51.97 175 LEU A C 1
ATOM 1327 O O . LEU A 1 175 ? 1.246 -0.241 -34.662 1.00 51.97 175 LEU A O 1
ATOM 1331 N N . GLY A 1 176 ? 1.799 -0.888 -36.739 1.00 53.03 176 GLY A N 1
ATOM 1332 C CA . GLY A 1 176 ? 1.551 0.389 -37.417 1.00 53.03 176 GLY A CA 1
ATOM 1333 C C . GLY A 1 176 ? 0.110 0.915 -37.385 1.00 53.03 176 GLY A C 1
ATOM 1334 O O . GLY A 1 176 ? -0.104 2.063 -37.753 1.00 53.03 176 GLY A O 1
ATOM 1335 N N . SER A 1 177 ? -0.872 0.122 -36.942 1.00 53.78 177 SER A N 1
ATOM 1336 C CA . SER A 1 177 ? -2.269 0.560 -36.767 1.00 53.78 177 SER A CA 1
ATOM 1337 C C . SER A 1 177 ? -2.606 1.024 -35.342 1.00 53.78 177 SER A C 1
ATOM 1339 O O . SER A 1 177 ? -3.768 1.302 -35.052 1.00 53.78 177 SER A O 1
ATOM 1341 N N . HIS A 1 178 ? -1.626 1.066 -34.435 1.00 64.38 178 HIS A N 1
ATOM 1342 C CA . HIS A 1 178 ? -1.822 1.368 -33.016 1.00 64.38 178 HIS A CA 1
ATOM 1343 C C . HIS A 1 178 ? -1.434 2.809 -32.667 1.00 64.38 178 HIS A C 1
ATOM 1345 O O . HIS A 1 178 ? -0.591 3.412 -33.325 1.00 64.38 178 HIS A O 1
ATOM 1351 N N . ALA A 1 179 ? -2.047 3.368 -31.619 1.00 71.81 179 ALA A N 1
ATOM 1352 C CA . ALA A 1 179 ? -1.768 4.737 -31.192 1.00 71.81 179 ALA A CA 1
ATOM 1353 C C . ALA A 1 179 ? -0.578 4.757 -30.224 1.00 71.81 179 ALA A C 1
ATOM 1355 O O . ALA A 1 179 ? -0.692 4.323 -29.075 1.00 71.81 179 ALA A O 1
ATOM 1356 N N . HIS A 1 180 ? 0.564 5.258 -30.689 1.00 79.19 180 HIS A N 1
ATOM 1357 C CA . HIS A 1 180 ? 1.757 5.436 -29.866 1.00 79.19 180 HIS A CA 1
ATOM 1358 C C . HIS A 1 180 ? 1.747 6.791 -29.164 1.00 79.19 180 HIS A C 1
ATOM 1360 O O . HIS A 1 180 ? 1.648 7.842 -29.791 1.00 79.19 180 HIS A O 1
ATOM 1366 N N . GLU A 1 181 ? 1.894 6.752 -27.850 1.00 82.50 181 GLU A N 1
ATOM 1367 C CA . GLU A 1 181 ? 2.131 7.896 -26.984 1.00 82.50 181 GLU A CA 1
ATOM 1368 C C . GLU A 1 181 ? 3.629 7.930 -26.658 1.00 82.50 181 GLU A C 1
ATOM 1370 O O . GLU A 1 181 ? 4.128 7.140 -25.851 1.00 82.50 181 GLU A O 1
ATOM 1375 N N . VAL A 1 182 ? 4.366 8.808 -27.342 1.00 86.44 182 VAL A N 1
ATOM 1376 C CA . VAL A 1 182 ? 5.797 9.022 -27.094 1.00 86.44 182 VAL A CA 1
ATOM 1377 C C . VAL A 1 182 ? 5.947 9.825 -25.806 1.00 86.44 182 VAL A C 1
ATOM 1379 O O . VAL A 1 182 ? 5.463 10.950 -25.712 1.00 86.44 182 VAL A O 1
ATOM 1382 N N . GLN A 1 183 ? 6.626 9.247 -24.819 1.00 83.44 183 GLN A N 1
ATOM 1383 C CA . GLN A 1 183 ? 6.864 9.870 -23.512 1.00 83.44 183 GLN A CA 1
ATOM 1384 C C . GLN A 1 183 ? 8.313 10.339 -23.364 1.00 83.44 183 GLN A C 1
ATOM 1386 O O . GLN A 1 183 ? 8.586 11.320 -22.675 1.00 83.44 183 GLN A O 1
ATOM 1391 N N . HIS A 1 184 ? 9.240 9.665 -24.045 1.00 89.38 184 HIS A N 1
ATOM 1392 C CA . HIS A 1 184 ? 10.660 9.986 -24.044 1.00 89.38 184 HIS A CA 1
ATOM 1393 C C . HIS A 1 184 ? 11.224 9.874 -25.457 1.00 89.38 184 HIS A C 1
ATOM 1395 O O . HIS A 1 184 ? 10.890 8.945 -26.194 1.00 89.38 184 HIS A O 1
ATOM 1401 N N . ALA A 1 185 ? 12.112 10.798 -25.818 1.00 93.88 185 ALA A N 1
ATOM 1402 C CA . ALA A 1 185 ? 12.802 10.785 -27.097 1.00 93.88 185 ALA A CA 1
ATOM 1403 C C . ALA A 1 185 ? 14.268 11.196 -26.925 1.00 93.88 185 ALA A C 1
ATOM 1405 O O . ALA A 1 185 ? 14.575 12.149 -26.209 1.00 93.88 185 ALA A O 1
ATOM 1406 N N . PHE A 1 186 ? 15.161 10.496 -27.618 1.00 94.75 186 PHE A N 1
ATOM 1407 C CA . PHE A 1 186 ? 16.589 10.796 -27.676 1.00 94.75 186 PHE A CA 1
ATOM 1408 C C . PHE A 1 186 ? 17.039 10.836 -29.131 1.00 94.75 186 PHE A C 1
ATOM 1410 O O . PHE A 1 186 ? 16.589 10.038 -29.953 1.00 94.75 186 PHE A O 1
ATOM 1417 N N . ARG A 1 187 ? 17.932 11.767 -29.461 1.00 95.81 187 ARG A N 1
ATOM 1418 C CA . ARG A 1 187 ? 18.481 11.915 -30.811 1.00 95.81 187 ARG A CA 1
ATOM 1419 C C . ARG A 1 187 ? 19.980 12.131 -30.724 1.00 95.81 187 ARG A C 1
ATOM 1421 O O . ARG A 1 187 ? 20.442 12.869 -29.854 1.00 95.81 187 ARG A O 1
ATOM 1428 N N . SER A 1 188 ? 20.724 11.483 -31.611 1.00 95.00 188 SER A N 1
ATOM 1429 C CA . SER A 1 188 ? 22.130 11.812 -31.826 1.00 95.00 188 SER A CA 1
ATOM 1430 C C . SER A 1 188 ? 22.252 13.229 -32.394 1.00 95.00 188 SER A C 1
ATOM 1432 O O . SER A 1 188 ? 21.325 13.719 -33.045 1.00 95.00 188 SER A O 1
ATOM 1434 N N . ARG A 1 189 ? 23.383 13.912 -32.173 1.00 93.25 189 ARG A N 1
ATOM 1435 C CA . ARG A 1 189 ? 23.591 15.282 -32.689 1.00 93.25 189 ARG A CA 1
ATOM 1436 C C . ARG A 1 189 ? 23.503 15.391 -34.210 1.00 93.25 189 ARG A C 1
ATOM 1438 O O . ARG A 1 189 ? 23.148 16.451 -34.712 1.00 93.25 189 ARG A O 1
ATOM 1445 N N . ASP A 1 190 ? 23.842 14.327 -34.929 1.00 89.44 190 ASP A N 1
ATOM 1446 C CA . ASP A 1 190 ? 23.713 14.254 -36.389 1.00 89.44 190 ASP A CA 1
ATOM 1447 C C . ASP A 1 190 ? 22.344 13.726 -36.862 1.00 89.44 190 ASP A C 1
ATOM 1449 O O . ASP A 1 190 ? 22.128 13.546 -38.059 1.00 89.44 190 ASP A O 1
ATOM 1453 N N . GLU A 1 191 ? 21.432 13.435 -35.928 1.00 90.06 191 GLU A N 1
ATOM 1454 C CA . GLU A 1 191 ? 20.129 12.809 -36.163 1.00 90.06 191 GLU A CA 1
ATOM 1455 C C . GLU A 1 191 ? 20.182 11.504 -36.980 1.00 90.06 191 GLU A C 1
ATOM 1457 O O . GLU A 1 191 ? 19.189 11.115 -37.608 1.00 90.06 191 GLU A O 1
ATOM 1462 N N . SER A 1 192 ? 21.335 10.829 -37.006 1.00 90.75 192 SER A N 1
ATOM 1463 C CA . SER A 1 192 ? 21.498 9.516 -37.633 1.00 90.75 192 SER A CA 1
ATOM 1464 C C . SER A 1 192 ? 20.891 8.392 -36.798 1.00 90.75 192 SER A C 1
ATOM 1466 O O . SER A 1 192 ? 20.589 7.341 -37.357 1.00 90.75 192 SER A O 1
ATOM 1468 N N . LEU A 1 193 ? 20.662 8.624 -35.501 1.00 93.12 193 LEU A N 1
ATOM 1469 C CA . LEU A 1 193 ? 19.936 7.743 -34.595 1.00 93.12 193 LEU A CA 1
ATOM 1470 C C . LEU A 1 193 ? 18.869 8.523 -33.838 1.00 93.12 193 LEU A C 1
ATOM 1472 O O . LEU A 1 193 ? 19.154 9.524 -33.176 1.00 93.12 193 LEU A O 1
ATOM 1476 N N . GLN A 1 194 ? 17.642 8.022 -33.903 1.00 94.50 194 GLN A N 1
ATOM 1477 C CA . GLN A 1 194 ? 16.527 8.497 -33.095 1.00 94.50 194 GLN A CA 1
ATOM 1478 C C . GLN A 1 194 ? 15.983 7.337 -32.277 1.00 94.50 194 GLN A C 1
ATOM 1480 O O . GLN A 1 194 ? 15.868 6.221 -32.779 1.00 94.50 194 GLN A O 1
ATOM 1485 N N . VAL A 1 195 ? 15.662 7.604 -31.019 1.00 92.62 195 VAL A N 1
ATOM 1486 C CA . VAL A 1 195 ? 15.107 6.634 -30.081 1.00 92.62 195 VAL A CA 1
ATOM 1487 C C . VAL A 1 195 ? 13.852 7.232 -29.478 1.00 92.62 195 VAL A C 1
ATOM 1489 O O . VAL A 1 195 ? 13.885 8.359 -28.990 1.00 92.62 195 VAL A O 1
ATOM 1492 N N . GLU A 1 196 ? 12.764 6.476 -29.479 1.00 91.94 196 GLU A N 1
ATOM 1493 C CA . GLU A 1 196 ? 11.520 6.858 -28.817 1.00 91.94 196 GLU A CA 1
ATOM 1494 C C . GLU A 1 196 ? 11.077 5.749 -27.880 1.00 91.94 196 GLU A C 1
ATOM 1496 O O . GLU A 1 196 ? 11.148 4.560 -28.199 1.00 91.94 196 GLU A O 1
ATOM 1501 N N . ALA A 1 197 ? 10.586 6.160 -26.724 1.00 88.50 197 ALA A N 1
ATOM 1502 C CA . ALA A 1 197 ? 10.049 5.284 -25.714 1.00 88.50 197 ALA A CA 1
ATOM 1503 C C . ALA A 1 197 ? 8.739 5.841 -25.177 1.00 88.50 197 ALA A C 1
ATOM 1505 O O . ALA A 1 197 ? 8.513 7.053 -25.124 1.00 88.50 197 ALA A O 1
ATOM 1506 N N . GLY A 1 198 ? 7.872 4.936 -24.756 1.00 83.19 198 GLY A N 1
ATOM 1507 C CA . GLY A 1 198 ? 6.581 5.310 -24.219 1.00 83.19 198 GLY A CA 1
ATOM 1508 C C . GLY A 1 198 ? 5.621 4.150 -24.269 1.00 83.19 198 GLY A C 1
ATOM 1509 O O . GLY A 1 198 ? 5.964 3.018 -23.926 1.00 83.19 198 GLY A O 1
ATOM 1510 N N . VAL A 1 199 ? 4.400 4.447 -24.676 1.00 77.62 199 VAL A N 1
ATOM 1511 C CA . VAL A 1 199 ? 3.254 3.592 -24.426 1.00 77.62 199 VAL A CA 1
ATOM 1512 C C . VAL A 1 199 ? 2.451 3.447 -25.718 1.00 77.62 199 VAL A C 1
ATOM 1514 O O . VAL A 1 199 ? 2.111 4.438 -26.351 1.00 77.62 199 VAL A O 1
ATOM 1517 N N . VAL A 1 200 ? 2.154 2.223 -26.152 1.00 75.81 200 VAL A N 1
ATOM 1518 C CA . VAL A 1 200 ? 1.342 1.950 -27.352 1.00 75.81 200 VAL A CA 1
ATOM 1519 C C . VAL A 1 200 ? -0.018 1.416 -26.947 1.00 75.81 200 VAL A C 1
ATOM 1521 O O . VAL A 1 200 ? -0.069 0.440 -26.211 1.00 75.81 200 VAL A O 1
ATOM 1524 N N . ARG A 1 201 ? -1.110 2.023 -27.424 1.00 71.25 201 ARG A N 1
ATOM 1525 C CA . ARG A 1 201 ? -2.487 1.555 -27.199 1.00 71.25 201 ARG A CA 1
ATOM 1526 C C . ARG A 1 201 ? -2.938 0.661 -28.354 1.00 71.25 201 ARG A C 1
ATOM 1528 O O . ARG A 1 201 ? -2.986 1.093 -29.506 1.00 71.25 201 ARG A O 1
ATOM 1535 N N . CYS A 1 202 ? -3.253 -0.583 -28.027 1.00 66.06 202 CYS A N 1
ATOM 1536 C CA . CYS A 1 202 ? -3.732 -1.620 -28.925 1.00 66.06 202 CYS A CA 1
ATOM 1537 C C . CYS A 1 202 ? -5.221 -1.423 -29.257 1.00 66.06 202 CYS A C 1
ATOM 1539 O O . CYS A 1 202 ? -5.980 -0.882 -28.452 1.00 66.06 202 CYS A O 1
ATOM 1541 N N . GLY A 1 203 ? -5.657 -1.879 -30.437 1.00 57.84 203 GLY A N 1
ATOM 1542 C CA . GLY A 1 203 ? -7.051 -1.725 -30.886 1.00 57.84 203 GLY A CA 1
ATOM 1543 C C . GLY A 1 203 ? -8.074 -2.496 -30.040 1.00 57.84 203 GLY A C 1
ATOM 1544 O O . GLY A 1 203 ? -9.255 -2.174 -30.058 1.00 57.84 203 GLY A O 1
ATOM 1545 N N . ASP A 1 204 ? -7.613 -3.474 -29.262 1.00 57.03 204 ASP A N 1
ATOM 1546 C CA . ASP A 1 204 ? -8.399 -4.254 -28.299 1.00 57.03 204 ASP A CA 1
ATOM 1547 C C . ASP A 1 204 ? -8.426 -3.636 -26.887 1.00 57.03 204 ASP A C 1
ATOM 1549 O O . ASP A 1 204 ? -8.873 -4.272 -25.934 1.00 57.03 204 ASP A O 1
ATOM 1553 N N . GLY A 1 205 ? -7.933 -2.402 -26.736 1.00 55.62 205 GLY A N 1
ATOM 1554 C CA . GLY A 1 205 ? -7.864 -1.697 -25.458 1.00 55.62 205 GLY A CA 1
ATOM 1555 C C . GLY A 1 205 ? -6.635 -2.041 -24.616 1.00 55.62 205 GLY A C 1
ATOM 1556 O O . GLY A 1 205 ? -6.457 -1.429 -23.561 1.00 55.62 205 GLY A O 1
ATOM 1557 N N . ARG A 1 206 ? -5.766 -2.963 -25.068 1.00 61.06 206 ARG A N 1
ATOM 1558 C CA . ARG A 1 206 ? -4.476 -3.225 -24.417 1.00 61.06 206 ARG A CA 1
ATOM 1559 C C . ARG A 1 206 ? -3.501 -2.066 -24.607 1.00 61.06 206 ARG A C 1
ATOM 1561 O O . ARG A 1 206 ? -3.685 -1.179 -25.428 1.00 61.06 206 ARG A O 1
ATOM 1568 N N . THR A 1 207 ? -2.420 -2.089 -23.853 1.00 64.44 207 THR A N 1
ATOM 1569 C CA . THR A 1 207 ? -1.356 -1.091 -23.853 1.00 64.44 207 THR A CA 1
ATOM 1570 C C . THR A 1 207 ? -0.038 -1.802 -23.555 1.00 64.44 207 THR A C 1
ATOM 1572 O O . THR A 1 207 ? 0.038 -2.639 -22.656 1.00 64.44 207 THR A O 1
ATOM 1575 N N . ALA A 1 208 ? 1.006 -1.480 -24.304 1.00 71.38 208 ALA A N 1
ATOM 1576 C CA . ALA A 1 208 ? 2.342 -2.023 -24.094 1.00 71.38 208 ALA A CA 1
ATOM 1577 C C . ALA A 1 208 ? 3.371 -0.900 -23.979 1.00 71.38 208 ALA A C 1
ATOM 1579 O O . ALA A 1 208 ? 3.126 0.233 -24.402 1.00 71.38 208 ALA A O 1
ATOM 1580 N N . LYS A 1 209 ? 4.532 -1.216 -23.409 1.00 78.75 209 LYS A N 1
ATOM 1581 C CA . LYS A 1 209 ? 5.680 -0.318 -23.406 1.00 78.75 209 LYS A CA 1
ATOM 1582 C C . LYS A 1 209 ? 6.488 -0.486 -24.678 1.00 78.75 209 LYS A C 1
ATOM 1584 O O . LYS A 1 209 ? 6.851 -1.587 -25.073 1.00 78.75 209 LYS A O 1
ATOM 1589 N N . PHE A 1 210 ? 6.740 0.670 -25.246 1.00 81.81 210 PHE A N 1
ATOM 1590 C CA . PHE A 1 210 ? 7.581 1.040 -26.352 1.00 81.81 210 PHE A CA 1
ATOM 1591 C C . PHE A 1 210 ? 9.084 1.197 -26.180 1.00 81.81 210 PHE A C 1
ATOM 1593 O O . PHE A 1 210 ? 9.460 2.084 -25.416 1.00 81.81 210 PHE A O 1
ATOM 1600 N N . LEU A 1 211 ? 9.929 0.529 -26.963 1.00 85.62 211 LEU A N 1
ATOM 1601 C CA . LEU A 1 211 ? 11.218 1.125 -27.334 1.00 85.62 211 LEU A CA 1
ATOM 1602 C C . LEU A 1 211 ? 11.437 0.980 -28.838 1.00 85.62 211 LEU A C 1
ATOM 1604 O O . LEU A 1 211 ? 11.401 -0.120 -29.387 1.00 85.62 211 LEU A O 1
ATOM 1608 N N . ARG A 1 212 ? 11.645 2.107 -29.514 1.00 87.38 212 ARG A N 1
ATOM 1609 C CA . ARG A 1 212 ? 11.873 2.169 -30.956 1.00 87.38 212 ARG A CA 1
ATOM 1610 C C . ARG A 1 212 ? 13.162 2.874 -31.271 1.00 87.38 212 ARG A C 1
ATOM 1612 O O . ARG A 1 212 ? 13.509 3.852 -30.612 1.00 87.38 212 ARG A O 1
ATOM 1619 N N . LEU A 1 213 ? 13.822 2.400 -32.319 1.00 88.19 213 LEU A N 1
ATOM 1620 C CA . LEU A 1 213 ? 15.010 3.042 -32.855 1.00 88.19 213 LEU A CA 1
ATOM 1621 C C . LEU A 1 213 ? 14.894 3.178 -34.365 1.00 88.19 213 LEU A C 1
ATOM 1623 O O . LEU A 1 213 ? 14.556 2.221 -35.065 1.00 88.19 213 LEU A O 1
ATOM 1627 N N . TRP A 1 214 ? 15.245 4.358 -34.854 1.00 89.69 214 TRP A N 1
ATOM 1628 C CA . TRP A 1 214 ? 15.372 4.662 -36.268 1.00 89.69 214 TRP A CA 1
ATOM 1629 C C . TRP A 1 214 ? 16.805 5.036 -36.562 1.00 89.69 214 TRP A C 1
ATOM 1631 O O . TRP A 1 214 ? 17.408 5.815 -35.825 1.00 89.69 214 TRP A O 1
ATOM 1641 N N . THR A 1 215 ? 17.322 4.526 -37.671 1.00 90.19 215 THR A N 1
ATOM 1642 C CA . THR A 1 215 ? 18.592 4.997 -38.212 1.00 90.19 215 THR A CA 1
ATOM 1643 C C . THR A 1 215 ? 18.367 5.695 -39.531 1.00 90.19 215 THR A C 1
ATOM 1645 O O . THR A 1 215 ? 17.522 5.275 -40.320 1.00 90.19 215 THR A O 1
ATOM 1648 N N . ARG A 1 216 ? 19.151 6.732 -39.798 1.00 87.62 216 ARG A N 1
ATOM 1649 C CA . ARG A 1 216 ? 19.154 7.382 -41.102 1.00 87.62 216 ARG A CA 1
ATOM 1650 C C . ARG A 1 216 ? 19.934 6.529 -42.103 1.00 87.62 216 ARG A C 1
ATOM 1652 O O . ARG A 1 216 ? 21.074 6.151 -41.836 1.00 87.62 216 ARG A O 1
ATOM 1659 N N . SER A 1 217 ? 19.318 6.205 -43.232 1.00 81.88 217 SER A N 1
ATOM 1660 C CA . SER A 1 217 ? 19.960 5.467 -44.317 1.00 81.88 217 SER A CA 1
ATOM 1661 C C . SER A 1 217 ? 20.871 6.368 -45.149 1.00 81.88 217 SER A C 1
ATOM 1663 O O . SER A 1 217 ? 20.875 7.593 -44.998 1.00 81.88 217 SER A O 1
ATOM 1665 N N . ALA A 1 218 ? 21.627 5.769 -46.072 1.00 73.38 218 ALA A N 1
ATOM 1666 C CA . ALA A 1 218 ? 22.498 6.511 -46.984 1.00 73.38 218 ALA A CA 1
ATOM 1667 C C . ALA A 1 218 ? 21.730 7.509 -47.878 1.00 73.38 218 ALA A C 1
ATOM 1669 O O . ALA A 1 218 ? 22.304 8.503 -48.311 1.00 73.38 218 ALA A O 1
ATOM 1670 N N . SER A 1 219 ? 20.432 7.282 -48.129 1.00 79.31 219 SER A N 1
ATOM 1671 C CA . SER A 1 219 ? 19.569 8.211 -48.878 1.00 79.31 219 SER A CA 1
ATOM 1672 C C . SER A 1 219 ? 19.005 9.349 -48.019 1.00 79.31 219 SER A C 1
ATOM 1674 O O . SER A 1 219 ? 18.283 10.205 -48.526 1.00 79.31 219 SER A O 1
ATOM 1676 N N . GLY A 1 220 ? 19.316 9.372 -46.720 1.00 78.25 220 GLY A N 1
ATOM 1677 C CA . GLY A 1 220 ? 18.839 10.379 -45.778 1.00 78.25 220 GLY A CA 1
ATOM 1678 C C . GLY A 1 220 ? 17.467 10.080 -45.167 1.00 78.25 220 GLY A C 1
ATOM 1679 O O . GLY A 1 220 ? 17.023 10.850 -44.314 1.00 78.25 220 GLY A O 1
ATOM 1680 N N . ALA A 1 221 ? 16.805 8.983 -45.546 1.00 85.88 221 ALA A N 1
ATOM 1681 C CA . ALA A 1 221 ? 15.521 8.573 -44.974 1.00 85.88 221 ALA A CA 1
ATOM 1682 C C . ALA A 1 221 ? 15.696 7.928 -43.588 1.00 85.88 221 ALA A C 1
ATOM 1684 O O . ALA A 1 221 ? 16.682 7.237 -43.344 1.00 85.88 221 ALA A O 1
ATOM 1685 N N . LEU A 1 222 ? 14.742 8.139 -42.674 1.00 85.56 222 LEU A N 1
ATOM 1686 C CA . LEU A 1 222 ? 14.701 7.409 -41.403 1.00 85.56 222 LEU A CA 1
ATOM 1687 C C . LEU A 1 222 ? 14.099 6.021 -41.624 1.00 85.56 222 LEU A C 1
ATOM 1689 O O . LEU A 1 222 ? 12.966 5.894 -42.082 1.00 85.56 222 LEU A O 1
ATOM 1693 N N . GLU A 1 223 ? 14.845 4.990 -41.246 1.00 87.12 223 GLU A N 1
ATOM 1694 C CA . GLU A 1 223 ? 14.435 3.593 -41.329 1.00 87.12 223 GLU A CA 1
ATOM 1695 C C . GLU A 1 223 ? 14.281 3.017 -39.923 1.00 87.12 223 GLU A C 1
ATOM 1697 O O . GLU A 1 223 ? 15.203 3.082 -39.105 1.00 87.12 223 GLU A O 1
ATOM 1702 N N . LEU A 1 224 ? 13.106 2.449 -39.634 1.00 83.31 224 LEU A N 1
ATOM 1703 C CA . LEU A 1 224 ? 12.852 1.763 -38.370 1.00 83.31 224 LEU A CA 1
ATOM 1704 C C . LEU A 1 224 ? 13.746 0.520 -38.286 1.00 83.31 224 LEU A C 1
ATOM 1706 O O . LEU A 1 224 ? 13.625 -0.401 -39.091 1.00 83.31 224 LEU A O 1
ATOM 1710 N N . ARG A 1 225 ? 14.636 0.485 -37.295 1.00 81.50 225 ARG A N 1
ATOM 1711 C CA . ARG A 1 225 ? 15.559 -0.636 -37.066 1.00 81.50 225 ARG A CA 1
ATOM 1712 C C . ARG A 1 225 ? 14.982 -1.693 -36.152 1.00 81.50 225 ARG A C 1
ATOM 1714 O O . ARG A 1 225 ? 15.236 -2.882 -36.340 1.00 81.50 225 ARG A O 1
ATOM 1721 N N . CYS A 1 226 ? 14.260 -1.257 -35.131 1.00 75.38 226 CYS A N 1
ATOM 1722 C CA . CYS A 1 226 ? 13.621 -2.140 -34.177 1.00 75.38 226 CYS A CA 1
ATOM 1723 C C . CYS A 1 226 ? 12.505 -1.383 -33.452 1.00 75.38 226 CYS A C 1
ATOM 1725 O O . CYS A 1 226 ? 12.601 -0.183 -33.194 1.00 75.38 226 CYS A O 1
ATOM 1727 N N . GLU A 1 227 ? 11.441 -2.117 -33.162 1.00 73.44 227 GLU A N 1
ATOM 1728 C CA . GLU A 1 227 ? 10.343 -1.726 -32.294 1.00 73.44 227 GLU A CA 1
ATOM 1729 C C . GLU A 1 227 ? 10.093 -2.912 -31.366 1.00 73.44 227 GLU A C 1
ATOM 1731 O O . GLU A 1 227 ? 9.771 -4.010 -31.830 1.00 73.44 227 GLU A O 1
ATOM 1736 N N . THR A 1 228 ? 10.280 -2.707 -30.067 1.00 68.56 228 THR A N 1
ATOM 1737 C CA . THR A 1 228 ? 9.945 -3.695 -29.044 1.00 68.56 228 THR A CA 1
ATOM 1738 C C . THR A 1 228 ? 8.639 -3.306 -28.359 1.00 68.56 228 THR A C 1
ATOM 1740 O O . THR A 1 228 ? 8.334 -2.123 -28.190 1.00 68.56 228 THR A O 1
ATOM 1743 N N . GLY A 1 229 ? 7.857 -4.316 -27.973 1.00 59.84 229 GLY A N 1
ATOM 1744 C CA . GLY A 1 229 ? 6.675 -4.148 -27.134 1.00 59.84 229 GLY A CA 1
ATOM 1745 C C . GLY A 1 229 ? 6.768 -5.070 -25.927 1.00 59.84 229 GLY A C 1
ATOM 1746 O O . GLY A 1 229 ? 6.696 -6.285 -26.080 1.00 59.84 229 GLY A O 1
ATOM 1747 N N . ALA A 1 230 ? 6.925 -4.501 -24.733 1.00 57.16 230 ALA A N 1
ATOM 1748 C CA . ALA A 1 230 ? 6.764 -5.232 -23.480 1.00 57.16 230 ALA A CA 1
ATOM 1749 C C . ALA A 1 230 ? 5.328 -5.018 -22.983 1.00 57.16 230 ALA A C 1
ATOM 1751 O O . ALA A 1 230 ? 4.948 -3.899 -22.623 1.00 57.16 230 ALA A O 1
ATOM 1752 N N . PHE A 1 231 ? 4.506 -6.066 -23.025 1.00 53.38 231 PHE A N 1
ATOM 1753 C CA . PHE A 1 231 ? 3.148 -6.029 -22.487 1.00 53.38 231 PHE A CA 1
ATOM 1754 C C . PHE A 1 231 ? 3.180 -5.949 -20.968 1.00 53.38 231 PHE A C 1
ATOM 1756 O O . PHE A 1 231 ? 3.838 -6.772 -20.347 1.00 53.38 231 PHE A O 1
ATOM 1763 N N . ASP A 1 232 ? 2.379 -5.051 -20.393 1.00 52.91 232 ASP A N 1
ATOM 1764 C CA . ASP A 1 232 ? 1.662 -5.369 -19.157 1.00 52.91 232 ASP A CA 1
ATOM 1765 C C . ASP A 1 232 ? 0.479 -4.400 -18.979 1.00 52.91 232 ASP A C 1
ATOM 1767 O O . ASP A 1 232 ? 0.635 -3.294 -18.457 1.00 52.91 232 ASP A O 1
ATOM 1771 N N . LEU A 1 233 ? -0.706 -4.778 -19.475 1.00 45.97 233 LEU A N 1
ATOM 1772 C CA . LEU A 1 233 ? -1.945 -4.023 -19.229 1.00 45.97 233 LEU A CA 1
ATOM 1773 C C . LEU A 1 233 ? -2.924 -4.677 -18.276 1.00 45.97 233 LEU A C 1
ATOM 1775 O O . LEU A 1 233 ? -3.815 -3.993 -17.772 1.00 45.97 233 LEU A O 1
ATOM 1779 N N . ASP A 1 234 ? -2.709 -5.958 -18.014 1.00 53.38 234 ASP A N 1
ATOM 1780 C CA . ASP A 1 234 ? -3.351 -6.661 -16.915 1.00 53.38 234 ASP A CA 1
ATOM 1781 C C . ASP A 1 234 ? -2.534 -6.483 -15.623 1.00 53.38 234 ASP A C 1
ATOM 1783 O O . ASP A 1 234 ? -2.899 -7.000 -14.569 1.00 53.38 234 ASP A O 1
ATOM 1787 N N . ALA A 1 235 ? -1.441 -5.708 -15.689 1.00 62.88 235 ALA A N 1
ATOM 1788 C CA . ALA A 1 235 ? -0.693 -5.258 -14.534 1.00 62.88 235 ALA A CA 1
ATOM 1789 C C . ALA A 1 235 ? -1.647 -4.594 -13.545 1.00 62.88 235 ALA A C 1
ATOM 1791 O O . ALA A 1 235 ? -2.430 -3.715 -13.934 1.00 62.88 235 ALA A O 1
ATOM 1792 N N . PRO A 1 236 ? -1.519 -4.908 -12.252 1.00 77.81 236 PRO A N 1
ATOM 1793 C CA . PRO A 1 236 ? -2.108 -4.087 -11.227 1.00 77.81 236 PRO A CA 1
ATOM 1794 C C . PRO A 1 236 ? -1.746 -2.611 -11.438 1.00 77.81 236 PRO A C 1
ATOM 1796 O O . PRO A 1 236 ? -0.579 -2.263 -11.610 1.00 77.81 236 PRO A O 1
ATOM 1799 N N . LYS A 1 237 ? -2.742 -1.731 -11.425 1.00 85.19 237 LYS A N 1
ATOM 1800 C CA . LYS A 1 237 ? -2.574 -0.277 -11.451 1.00 85.19 237 LYS A CA 1
ATOM 1801 C C . LYS A 1 237 ? -3.127 0.313 -10.178 1.00 85.19 237 LYS A C 1
ATOM 1803 O O . LYS A 1 237 ? -4.151 -0.144 -9.676 1.00 85.19 237 LYS A O 1
ATOM 1808 N N . LEU A 1 238 ? -2.462 1.351 -9.696 1.00 90.00 238 LEU A N 1
ATOM 1809 C CA . LEU A 1 238 ? -2.890 2.096 -8.529 1.00 90.00 238 LEU A CA 1
ATOM 1810 C C . LEU A 1 238 ? -2.926 3.582 -8.888 1.00 90.00 238 LEU A C 1
ATOM 1812 O O . LEU A 1 238 ? -1.889 4.215 -9.071 1.00 90.00 238 LEU A O 1
ATOM 1816 N N . GLU A 1 239 ? -4.136 4.105 -9.059 1.00 90.88 239 GLU A N 1
ATOM 1817 C CA . GLU A 1 239 ? -4.389 5.430 -9.636 1.00 90.88 239 GLU A CA 1
ATOM 1818 C C . GLU A 1 239 ? -4.991 6.365 -8.574 1.00 90.88 239 GLU A C 1
ATOM 1820 O O . GLU A 1 239 ? -5.896 5.933 -7.859 1.00 90.88 239 GLU A O 1
ATOM 1825 N N . PRO A 1 240 ? -4.549 7.632 -8.453 1.00 93.88 240 PRO A N 1
ATOM 1826 C CA . PRO A 1 240 ? -5.198 8.607 -7.578 1.00 93.88 240 PRO A CA 1
ATOM 1827 C C . PRO A 1 240 ? -6.690 8.767 -7.873 1.00 93.88 240 PRO A C 1
ATOM 1829 O O . PRO A 1 240 ? -7.099 8.791 -9.034 1.00 93.88 240 PRO A O 1
ATOM 1832 N N . TRP A 1 241 ? -7.499 8.916 -6.821 1.00 95.88 241 TRP A N 1
ATOM 1833 C CA . TRP A 1 241 ? -8.943 9.125 -6.936 1.00 95.88 241 TRP A CA 1
ATOM 1834 C C . TRP A 1 241 ? -9.419 10.340 -6.118 1.00 95.88 241 TRP A C 1
ATOM 1836 O O . TRP A 1 241 ? -10.163 10.197 -5.144 1.00 95.88 241 TRP A O 1
ATOM 1846 N N . PRO A 1 242 ? -9.006 11.558 -6.512 1.00 94.31 242 PRO A N 1
ATOM 1847 C CA . PRO A 1 242 ? -9.222 12.772 -5.724 1.00 94.31 242 PRO A CA 1
ATOM 1848 C C . PRO A 1 242 ? -10.700 13.133 -5.528 1.00 94.31 242 PRO A C 1
ATOM 1850 O O . PRO A 1 242 ? -11.050 13.778 -4.542 1.00 94.31 242 PRO A O 1
ATOM 1853 N N . GLU A 1 243 ? -11.602 12.710 -6.417 1.00 95.62 243 GLU A N 1
ATOM 1854 C CA . GLU A 1 243 ? -13.038 12.964 -6.266 1.00 95.62 243 GLU A CA 1
ATOM 1855 C C . GLU A 1 243 ? -13.631 12.261 -5.036 1.00 95.62 243 GLU A C 1
ATOM 1857 O O . GLU A 1 243 ? -14.632 12.729 -4.492 1.00 95.62 243 GLU A O 1
ATOM 1862 N N . ALA A 1 244 ? -13.026 11.154 -4.593 1.00 97.06 244 ALA A N 1
ATOM 1863 C CA . ALA A 1 244 ? -13.435 10.428 -3.394 1.00 97.06 244 ALA A CA 1
ATOM 1864 C C . ALA A 1 244 ? -12.858 11.038 -2.101 1.00 97.06 244 ALA A C 1
ATOM 1866 O O . ALA A 1 244 ? -13.481 10.910 -1.048 1.00 97.06 244 ALA A O 1
ATOM 1867 N N . ASP A 1 245 ? -11.736 11.774 -2.161 1.00 96.50 245 ASP A N 1
ATOM 1868 C CA . ASP A 1 245 ? -11.084 12.391 -0.984 1.00 96.50 245 ASP A CA 1
ATOM 1869 C C . ASP A 1 245 ? -12.013 13.324 -0.199 1.00 96.50 245 ASP A C 1
ATOM 1871 O O . ASP A 1 245 ? -11.838 13.526 1.006 1.00 96.50 245 ASP A O 1
ATOM 1875 N N . ARG A 1 246 ? -13.031 13.886 -0.866 1.00 95.06 246 ARG A N 1
ATOM 1876 C CA . ARG A 1 246 ? -14.035 14.752 -0.233 1.00 95.06 246 ARG A CA 1
ATOM 1877 C C . ARG A 1 246 ? -14.752 14.074 0.932 1.00 95.06 246 ARG A C 1
ATOM 1879 O O . ARG A 1 246 ? -15.166 14.762 1.860 1.00 95.06 246 ARG A O 1
ATOM 1886 N N . LEU A 1 247 ? -14.859 12.745 0.906 1.00 97.44 247 LEU A N 1
ATOM 1887 C CA . LEU A 1 247 ? -15.504 11.957 1.948 1.00 97.44 247 LEU A CA 1
ATOM 1888 C C . LEU A 1 247 ? -14.855 12.192 3.320 1.00 97.44 247 LEU A C 1
ATOM 1890 O O . LEU A 1 247 ? -15.554 12.410 4.308 1.00 97.44 247 LEU A O 1
ATOM 1894 N N . PHE A 1 248 ? -13.520 12.235 3.374 1.00 97.75 248 PHE A N 1
ATOM 1895 C CA . PHE A 1 248 ? -12.770 12.470 4.613 1.00 97.75 248 PHE A CA 1
ATOM 1896 C C . PHE A 1 248 ? -12.743 13.938 5.048 1.00 97.75 248 PHE A C 1
ATOM 1898 O O . PHE A 1 248 ? -12.234 14.255 6.118 1.00 97.75 248 PHE A O 1
ATOM 1905 N N . ARG A 1 249 ? -13.294 14.842 4.233 1.00 94.94 249 ARG A N 1
ATOM 1906 C CA . ARG A 1 249 ? -13.389 16.281 4.517 1.00 94.94 249 ARG A CA 1
ATOM 1907 C C . ARG A 1 249 ? -14.825 16.740 4.773 1.00 94.94 249 ARG A C 1
ATOM 1909 O O . ARG A 1 249 ? -15.076 17.940 4.837 1.00 94.94 249 ARG A O 1
ATOM 1916 N N . ALA A 1 250 ? -15.761 15.800 4.906 1.00 92.56 250 ALA A N 1
ATOM 1917 C CA . ALA A 1 250 ? -17.183 16.096 5.036 1.00 92.56 250 ALA A CA 1
ATOM 1918 C C . ALA A 1 250 ? -17.562 16.761 6.374 1.00 92.56 250 ALA A C 1
ATOM 1920 O O . ALA A 1 250 ? -18.535 17.511 6.412 1.00 92.56 250 ALA A O 1
ATOM 1921 N N . ASP A 1 251 ? -16.810 16.516 7.455 1.00 94.94 251 ASP A N 1
ATOM 1922 C CA . ASP A 1 251 ? -17.038 17.148 8.761 1.00 94.94 251 ASP A CA 1
ATOM 1923 C C . ASP A 1 251 ? -15.917 18.159 9.066 1.00 94.94 251 ASP A C 1
ATOM 1925 O O . ASP A 1 251 ? -14.772 17.751 9.268 1.00 94.94 251 ASP A O 1
ATOM 1929 N N . PRO A 1 252 ? -16.207 19.472 9.153 1.00 94.69 252 PRO A N 1
ATOM 1930 C CA . PRO A 1 252 ? -15.192 20.488 9.426 1.00 94.69 252 PRO A CA 1
ATOM 1931 C C . PRO A 1 252 ? -14.583 20.394 10.832 1.00 94.69 252 PRO A C 1
ATOM 1933 O O . PRO A 1 252 ? -13.588 21.072 11.096 1.00 94.69 252 PRO A O 1
ATOM 1936 N N . ARG A 1 253 ? -15.168 19.593 11.734 1.00 96.38 253 ARG A N 1
ATOM 1937 C CA . ARG A 1 253 ? -14.649 19.340 13.085 1.00 96.38 253 ARG A CA 1
ATOM 1938 C C . ARG A 1 253 ? -13.597 18.239 13.108 1.00 96.38 253 ARG A C 1
ATOM 1940 O O . ARG A 1 253 ? -12.768 18.222 14.012 1.00 96.38 253 ARG A O 1
ATOM 1947 N N . TRP A 1 254 ? -13.600 17.334 12.132 1.00 97.56 254 TRP A N 1
ATOM 1948 C CA . TRP A 1 254 ? -12.585 16.292 12.012 1.00 97.56 254 TRP A CA 1
ATOM 1949 C C . TRP A 1 254 ? -11.509 16.753 11.025 1.00 97.56 254 TRP A C 1
ATOM 1951 O O . TRP A 1 254 ? -11.746 16.907 9.829 1.00 97.56 254 TRP A O 1
ATOM 1961 N N . ARG A 1 255 ? -10.311 17.039 11.536 1.00 97.62 255 ARG A N 1
ATOM 1962 C CA . ARG A 1 255 ? -9.214 17.690 10.801 1.00 97.62 255 ARG A CA 1
ATOM 1963 C C . ARG A 1 255 ? -8.145 16.705 10.343 1.00 97.62 255 ARG A C 1
ATOM 1965 O O . ARG A 1 255 ? -6.989 17.090 10.165 1.00 97.62 255 ARG A O 1
ATOM 1972 N N . GLY A 1 256 ? -8.526 15.452 10.132 1.00 97.56 256 GLY A N 1
ATOM 1973 C CA . GLY A 1 256 ? -7.633 14.405 9.658 1.00 97.56 256 GLY A CA 1
ATOM 1974 C C . GLY A 1 256 ? -7.265 13.399 10.740 1.00 97.56 256 GLY A C 1
ATOM 1975 O O . GLY A 1 256 ? -7.356 13.679 11.933 1.00 97.56 256 GLY A O 1
ATOM 1976 N N . GLY A 1 257 ? -6.830 12.230 10.300 1.00 97.50 257 GLY A N 1
ATOM 1977 C CA . GLY A 1 257 ? -6.404 11.122 11.133 1.00 97.50 257 GLY A CA 1
ATOM 1978 C C . GLY A 1 257 ? -5.814 10.013 10.277 1.00 97.50 257 GLY A C 1
ATOM 1979 O O . GLY A 1 257 ? -5.925 10.036 9.045 1.00 97.50 257 GLY A O 1
ATOM 1980 N N . ASP A 1 258 ? -5.171 9.056 10.933 1.00 96.75 258 ASP A N 1
ATOM 1981 C CA . ASP A 1 258 ? -4.466 7.960 10.277 1.00 96.75 258 ASP A CA 1
ATOM 1982 C C . ASP A 1 258 ? -5.076 6.576 10.565 1.00 96.75 258 ASP A C 1
ATOM 1984 O O . ASP A 1 258 ? -6.199 6.448 11.060 1.00 96.75 258 ASP A O 1
ATOM 1988 N N . GLY A 1 259 ? -4.399 5.519 10.114 1.00 95.12 259 GLY A N 1
ATOM 1989 C CA . GLY A 1 259 ? -4.858 4.132 10.178 1.00 95.12 259 GLY A CA 1
ATOM 1990 C C . GLY A 1 259 ? -5.902 3.765 9.118 1.00 95.12 259 GLY A C 1
ATOM 1991 O O . GLY A 1 259 ? -5.685 2.833 8.346 1.00 95.12 259 GLY A O 1
ATOM 1992 N N . ALA A 1 260 ? -7.020 4.492 9.061 1.00 97.00 260 ALA A N 1
ATOM 1993 C CA . ALA A 1 260 ? -8.064 4.411 8.027 1.00 97.00 260 ALA A CA 1
ATOM 1994 C C . ALA A 1 260 ? -8.503 2.980 7.635 1.00 97.00 260 ALA A C 1
ATOM 1996 O O . ALA A 1 260 ? -8.548 2.624 6.459 1.00 97.00 260 ALA A O 1
ATOM 1997 N N . SER A 1 261 ? -8.823 2.130 8.612 1.00 97.31 261 SER A N 1
ATOM 1998 C CA . SER A 1 261 ? -9.317 0.769 8.352 1.00 97.31 261 SER A CA 1
ATOM 1999 C C . SER A 1 261 ? -10.833 0.767 8.139 1.00 97.31 261 SER A C 1
ATOM 2001 O O . SER A 1 261 ? -11.545 1.476 8.846 1.00 97.31 261 SER A O 1
ATOM 2003 N N . SER A 1 262 ? -11.349 -0.027 7.196 1.00 97.88 262 SER A N 1
ATOM 2004 C CA . SER A 1 262 ? -12.788 -0.076 6.883 1.00 97.88 262 SER A CA 1
ATOM 2005 C C . SER A 1 262 ? -13.396 -1.445 7.175 1.00 97.88 262 SER A C 1
ATOM 2007 O O . SER A 1 262 ? -12.831 -2.458 6.763 1.00 97.88 262 SER A O 1
ATOM 2009 N N . VAL A 1 263 ? -14.587 -1.478 7.769 1.00 98.12 263 VAL A N 1
ATOM 2010 C CA . VAL A 1 263 ? -15.349 -2.705 8.035 1.00 98.12 263 VAL A CA 1
ATOM 2011 C C . VAL A 1 263 ? -16.736 -2.598 7.413 1.00 98.12 263 VAL A C 1
ATOM 2013 O O . VAL A 1 263 ? -17.455 -1.629 7.658 1.00 98.12 263 VAL A O 1
ATOM 2016 N N . ASP A 1 264 ? -17.134 -3.601 6.628 1.00 97.38 264 ASP A N 1
ATOM 2017 C CA . ASP A 1 264 ? -18.509 -3.680 6.140 1.00 97.38 264 ASP A CA 1
ATOM 2018 C C . ASP A 1 264 ? -19.455 -4.016 7.297 1.00 97.38 264 ASP A C 1
ATOM 2020 O O . ASP A 1 264 ? -19.365 -5.092 7.894 1.00 97.38 264 ASP A O 1
ATOM 2024 N N . LEU A 1 265 ? -20.370 -3.100 7.613 1.00 97.31 265 LEU A N 1
ATOM 2025 C CA . LEU A 1 265 ? -21.440 -3.366 8.566 1.00 97.31 265 LEU A CA 1
ATOM 2026 C C . LEU A 1 265 ? -22.685 -3.932 7.867 1.00 97.31 265 LEU A C 1
ATOM 2028 O O . LEU A 1 265 ? -23.587 -4.396 8.548 1.00 97.31 265 LEU A O 1
ATOM 2032 N N . GLY A 1 266 ? -22.764 -3.945 6.536 1.00 95.25 266 GLY A N 1
ATOM 2033 C CA . GLY A 1 266 ? -23.988 -4.284 5.810 1.00 95.25 266 GLY A CA 1
ATOM 2034 C C . GLY A 1 266 ? -25.001 -3.133 5.803 1.00 95.25 266 GLY A C 1
ATOM 2035 O O . GLY A 1 266 ? -24.777 -2.078 6.394 1.00 95.25 266 GLY A O 1
ATOM 2036 N N . GLY A 1 267 ? -26.109 -3.298 5.071 1.00 93.31 267 GLY A N 1
ATOM 2037 C CA . GLY A 1 267 ? -27.150 -2.261 4.967 1.00 93.31 267 GLY A CA 1
ATOM 2038 C C . GLY A 1 267 ? -26.629 -0.909 4.459 1.00 93.31 267 GLY A C 1
ATOM 2039 O O . GLY A 1 267 ? -27.020 0.130 4.979 1.00 93.31 267 GLY A O 1
ATOM 2040 N N . GLU A 1 268 ? -25.690 -0.934 3.505 1.00 95.50 268 GLU A N 1
ATOM 2041 C CA . GLU A 1 268 ? -24.980 0.246 2.973 1.00 95.50 268 GLU A CA 1
ATOM 2042 C C . GLU A 1 268 ? -24.184 1.061 4.007 1.00 95.50 268 GLU A C 1
ATOM 2044 O O . GLU A 1 268 ? -23.844 2.222 3.761 1.00 95.50 268 GLU A O 1
ATOM 2049 N N . ARG A 1 269 ? -23.854 0.460 5.155 1.00 97.94 269 ARG A N 1
ATOM 2050 C CA . ARG A 1 269 ? -23.031 1.078 6.195 1.00 97.94 269 ARG A CA 1
ATOM 2051 C C . ARG A 1 269 ? -21.620 0.512 6.191 1.00 97.94 269 ARG A C 1
ATOM 2053 O O . ARG A 1 269 ? -21.420 -0.701 6.164 1.00 97.94 269 ARG A O 1
ATOM 2060 N N . ILE A 1 270 ? -20.642 1.404 6.284 1.00 98.62 270 ILE A N 1
ATOM 2061 C CA . ILE A 1 270 ? -19.227 1.049 6.428 1.00 98.62 270 ILE A CA 1
ATOM 2062 C C . ILE A 1 270 ? -18.693 1.776 7.655 1.00 98.62 270 ILE A C 1
ATOM 2064 O O . ILE A 1 270 ? -18.844 2.991 7.780 1.00 98.62 270 ILE A O 1
ATOM 2068 N N . LEU A 1 271 ? -18.090 1.030 8.572 1.00 98.75 271 LEU A N 1
ATOM 2069 C CA . LEU A 1 271 ? -17.351 1.594 9.692 1.00 98.75 271 LEU A CA 1
ATOM 2070 C C . LEU A 1 271 ? -15.943 1.948 9.230 1.00 98.75 271 LEU A C 1
ATOM 2072 O O . LEU A 1 271 ? -15.253 1.099 8.674 1.00 98.75 271 LEU A O 1
ATOM 2076 N N . TRP A 1 272 ? -15.510 3.161 9.533 1.00 98.75 272 TRP A N 1
ATOM 2077 C CA . TRP A 1 272 ? -14.122 3.584 9.445 1.00 98.75 272 TRP A CA 1
ATOM 2078 C C . TRP A 1 272 ? -13.516 3.684 10.839 1.00 98.75 272 TRP A C 1
ATOM 2080 O O . TRP A 1 272 ? -14.104 4.283 11.740 1.00 98.75 272 TRP A O 1
ATOM 2090 N N . LEU A 1 273 ? -12.339 3.093 10.997 1.00 98.69 273 LEU A N 1
ATOM 2091 C CA . LEU A 1 273 ? -11.535 3.100 12.208 1.00 98.69 273 LEU A CA 1
ATOM 2092 C C . LEU A 1 273 ? -10.284 3.935 11.948 1.00 98.69 273 LEU A C 1
ATOM 2094 O O . LEU A 1 273 ? -9.518 3.631 11.027 1.00 98.69 273 LEU A O 1
ATOM 2098 N N . PHE A 1 274 ? -10.076 4.957 12.768 1.00 98.62 274 PHE A N 1
ATOM 2099 C CA . PHE A 1 274 ? -8.913 5.831 12.695 1.00 98.62 274 PHE A CA 1
ATOM 2100 C C . PHE A 1 274 ? -8.100 5.727 13.982 1.00 98.62 274 PHE A C 1
ATOM 2102 O O . PHE A 1 274 ? -8.666 5.611 15.073 1.00 98.62 274 PHE A O 1
ATOM 2109 N N . ALA A 1 275 ? -6.781 5.784 13.846 1.00 97.94 275 ALA A N 1
ATOM 2110 C CA . ALA A 1 275 ? -5.856 5.963 14.955 1.00 97.94 275 ALA A CA 1
ATOM 2111 C C . ALA A 1 275 ? -5.739 7.469 15.272 1.00 97.94 275 ALA A C 1
ATOM 2113 O O . ALA A 1 275 ? -6.769 8.156 15.319 1.00 97.94 275 ALA A O 1
ATOM 2114 N N . ASP A 1 276 ? -4.545 7.992 15.542 1.00 97.81 276 ASP A N 1
ATOM 2115 C CA . ASP A 1 276 ? -4.376 9.371 16.000 1.00 97.81 276 ASP A CA 1
ATOM 2116 C C . ASP A 1 276 ? -5.096 10.351 15.041 1.00 97.81 276 ASP A C 1
ATOM 2118 O O . ASP A 1 276 ? -4.983 10.278 13.817 1.00 97.81 276 ASP A O 1
ATOM 2122 N N . SER A 1 277 ? -5.940 11.225 15.596 1.00 98.44 277 SER A N 1
ATOM 2123 C CA . SER A 1 277 ? -6.883 12.059 14.838 1.00 98.44 277 SER A CA 1
ATOM 2124 C C . SER A 1 277 ? -6.975 13.468 15.422 1.00 98.44 277 SER A C 1
ATOM 2126 O O . SER A 1 277 ? -7.108 13.635 16.633 1.00 98.44 277 SER A O 1
ATOM 2128 N N . PHE A 1 278 ? -6.966 14.497 14.575 1.00 98.44 278 PHE A N 1
ATOM 2129 C CA . PHE A 1 278 ? -7.206 15.883 14.979 1.00 98.44 278 PHE A CA 1
ATOM 2130 C C . PHE A 1 278 ? -8.708 16.183 15.019 1.00 98.44 278 PHE A C 1
ATOM 2132 O O . PHE A 1 278 ? -9.396 16.105 14.003 1.00 98.44 278 PHE A O 1
ATOM 2139 N N . VAL A 1 279 ? -9.210 16.605 16.178 1.00 98.12 279 VAL A N 1
ATOM 2140 C CA . VAL A 1 279 ? -10.610 16.987 16.391 1.00 98.12 279 VAL A CA 1
ATOM 2141 C C . VAL A 1 279 ? -10.687 18.426 16.893 1.00 98.12 279 VAL A C 1
ATOM 2143 O O . VAL A 1 279 ? -10.223 18.738 17.987 1.00 98.12 279 VAL A O 1
ATOM 2146 N N . ALA A 1 280 ? -11.302 19.299 16.102 1.00 96.12 280 ALA A N 1
ATOM 2147 C CA . ALA A 1 280 ? -11.638 20.677 16.442 1.00 96.12 280 ALA A CA 1
ATOM 2148 C C . ALA A 1 280 ? -13.160 20.773 16.669 1.00 96.12 280 ALA A C 1
ATOM 2150 O O . ALA A 1 280 ? -13.909 21.000 15.719 1.00 96.12 280 ALA A O 1
ATOM 2151 N N . PRO A 1 281 ? -13.672 20.582 17.899 1.00 87.38 281 PRO A N 1
ATOM 2152 C CA . PRO A 1 281 ? -15.112 20.415 18.145 1.00 87.38 281 PRO A CA 1
ATOM 2153 C C . PRO A 1 281 ? -15.948 21.648 17.768 1.00 87.38 281 PRO A C 1
ATOM 2155 O O . PRO A 1 281 ? -17.121 21.511 17.425 1.00 87.38 281 PRO A O 1
ATOM 2158 N N . LYS A 1 282 ? -15.340 22.842 17.763 1.00 89.31 282 LYS A N 1
ATOM 2159 C CA . LYS A 1 282 ? -15.960 24.102 17.313 1.00 89.31 282 LYS A CA 1
ATOM 2160 C C . LYS A 1 282 ? -15.780 24.370 15.808 1.00 89.31 282 LYS A C 1
ATOM 2162 O O . LYS A 1 282 ? -16.140 25.442 15.332 1.00 89.31 282 LYS A O 1
ATOM 2167 N N . GLY A 1 283 ? -15.227 23.414 15.062 1.00 86.94 283 GLY A N 1
ATOM 2168 C CA . GLY A 1 283 ? -14.637 23.660 13.748 1.00 86.94 283 GLY A CA 1
ATOM 2169 C C . GLY A 1 283 ? -13.328 24.447 13.866 1.00 86.94 283 GLY A C 1
ATOM 2170 O O . GLY A 1 283 ? -12.841 24.688 14.969 1.00 86.94 283 GLY A O 1
ATOM 2171 N N . GLY A 1 284 ? -12.759 24.840 12.726 1.00 89.44 284 GLY A N 1
ATOM 2172 C CA . GLY A 1 284 ? -11.492 25.581 12.677 1.00 89.44 284 GLY A CA 1
ATOM 2173 C C . GLY A 1 284 ? -10.326 24.734 12.173 1.00 89.44 284 GLY A C 1
ATOM 2174 O O . GLY A 1 284 ? -10.537 23.727 11.508 1.00 89.44 284 GLY A O 1
ATOM 2175 N N . THR A 1 285 ? -9.095 25.163 12.422 1.00 93.44 285 THR A N 1
ATOM 2176 C CA . THR A 1 285 ? -7.859 24.543 11.903 1.00 93.44 285 THR A CA 1
ATOM 2177 C C . THR A 1 285 ? -7.274 23.509 12.866 1.00 93.44 285 THR A C 1
ATOM 2179 O O . THR A 1 285 ? -7.651 23.446 14.035 1.00 93.44 285 THR A O 1
ATOM 2182 N N . ARG A 1 286 ? -6.268 22.737 12.431 1.00 95.50 286 ARG A N 1
ATOM 2183 C CA . ARG A 1 286 ? -5.501 21.856 13.338 1.00 95.50 286 ARG A CA 1
ATOM 2184 C C . ARG A 1 286 ? -4.860 22.561 14.533 1.00 95.50 286 ARG A C 1
ATOM 2186 O O . ARG A 1 286 ? -4.627 21.911 15.543 1.00 95.50 286 ARG A O 1
ATOM 2193 N N . ARG A 1 287 ? -4.594 23.870 14.454 1.00 94.06 287 ARG A N 1
ATOM 2194 C CA . ARG A 1 287 ? -4.047 24.647 15.586 1.00 94.06 287 ARG A CA 1
ATOM 2195 C C . ARG A 1 287 ? -5.024 24.746 16.758 1.00 94.06 287 ARG A C 1
ATOM 2197 O O . ARG A 1 287 ? -4.594 24.947 17.886 1.00 94.06 287 ARG A O 1
ATOM 2204 N N . GLU A 1 288 ? -6.314 24.616 16.473 1.00 93.00 288 GLU A N 1
ATOM 2205 C CA . GLU A 1 288 ? -7.413 24.650 17.443 1.00 93.00 288 GLU A CA 1
ATOM 2206 C C . GLU A 1 288 ? -7.927 23.236 17.753 1.00 93.00 288 GLU A C 1
ATOM 2208 O O . GLU A 1 288 ? -8.825 23.059 18.576 1.00 93.00 288 GLU A O 1
ATOM 2213 N N . ALA A 1 289 ? -7.377 22.225 17.076 1.00 96.19 289 ALA A N 1
ATOM 2214 C CA . ALA A 1 289 ? -7.764 20.841 17.239 1.00 96.19 289 ALA A CA 1
ATOM 2215 C C . ALA A 1 289 ? -6.993 20.185 18.382 1.00 96.19 289 ALA A C 1
ATOM 2217 O O . ALA A 1 289 ? -5.818 20.457 18.630 1.00 96.19 289 ALA A O 1
ATOM 2218 N N . ARG A 1 290 ? -7.643 19.216 19.014 1.00 96.19 290 ARG A N 1
ATOM 2219 C CA . ARG A 1 290 ? -6.999 18.262 19.901 1.00 96.19 290 ARG A CA 1
ATOM 2220 C C . ARG A 1 290 ? -6.668 16.983 19.146 1.00 96.19 290 ARG A C 1
ATOM 2222 O O . ARG A 1 290 ? -7.509 16.469 18.415 1.00 96.19 290 ARG A O 1
ATOM 2229 N N . MET A 1 291 ? -5.474 16.441 19.368 1.00 96.50 291 MET A N 1
ATOM 2230 C CA . MET A 1 291 ? -5.122 15.108 18.885 1.00 96.50 291 MET A CA 1
ATOM 2231 C C . MET A 1 291 ? -5.667 14.052 19.855 1.00 96.50 291 MET A C 1
ATOM 2233 O O . MET A 1 291 ? -5.201 13.947 20.991 1.00 96.50 291 MET A O 1
ATOM 2237 N N . VAL A 1 292 ? -6.694 13.317 19.433 1.00 97.75 292 VAL A N 1
ATOM 2238 C CA . VAL A 1 292 ? -7.200 12.123 20.127 1.00 97.75 292 VAL A CA 1
ATOM 2239 C C . VAL A 1 292 ? -6.501 10.884 19.570 1.00 97.75 292 VAL A C 1
ATOM 2241 O O . VAL A 1 292 ? -6.041 10.907 18.433 1.00 97.75 292 VAL A O 1
ATOM 2244 N N . ARG A 1 293 ? -6.411 9.805 20.350 1.00 97.94 293 ARG A N 1
ATOM 2245 C CA . ARG A 1 293 ? -5.650 8.596 19.993 1.00 97.94 293 ARG A CA 1
ATOM 2246 C C . ARG A 1 293 ? -6.370 7.648 19.049 1.00 97.94 293 ARG A C 1
ATOM 2248 O O . ARG A 1 293 ? -5.755 6.775 18.454 1.00 97.94 293 ARG A O 1
ATOM 2255 N N . ASN A 1 294 ? -7.679 7.797 18.927 1.00 98.50 294 ASN A N 1
ATOM 2256 C CA . ASN A 1 294 ? -8.482 7.122 17.922 1.00 98.50 294 ASN A CA 1
ATOM 2257 C C . ASN A 1 294 ? -9.822 7.841 17.756 1.00 98.50 294 ASN A C 1
ATOM 2259 O O . ASN A 1 294 ? -10.318 8.512 18.670 1.00 98.50 294 ASN A O 1
ATOM 2263 N N . SER A 1 295 ? -10.409 7.681 16.579 1.00 98.50 295 SER A N 1
ATOM 2264 C CA . SER A 1 295 ? -11.773 8.104 16.275 1.00 98.50 295 SER A CA 1
ATOM 2265 C C . SER A 1 295 ? -12.424 7.100 15.326 1.00 98.50 295 SER A C 1
ATOM 2267 O O . SER A 1 295 ? -11.754 6.236 14.755 1.00 98.50 295 SER A O 1
ATOM 2269 N N . VAL A 1 296 ? -13.742 7.176 15.166 1.00 98.62 296 VAL A N 1
ATOM 2270 C CA . VAL A 1 296 ? -14.474 6.325 14.219 1.00 98.62 296 VAL A CA 1
ATOM 2271 C C . VAL A 1 296 ? -15.369 7.165 13.326 1.00 98.62 296 VAL A C 1
ATOM 2273 O O . VAL A 1 296 ? -15.671 8.317 13.635 1.00 98.62 296 VAL A O 1
ATOM 2276 N N . ALA A 1 297 ? -15.837 6.589 12.227 1.00 98.44 297 ALA A N 1
ATOM 2277 C CA . ALA A 1 297 ? -16.925 7.173 11.461 1.00 98.44 297 ALA A CA 1
ATOM 2278 C C . ALA A 1 297 ? -17.828 6.107 10.850 1.00 98.44 297 ALA A C 1
ATOM 2280 O O . ALA A 1 297 ? -17.380 5.017 10.499 1.00 98.44 297 ALA A O 1
ATOM 2281 N N . ILE A 1 298 ? -19.104 6.443 10.684 1.00 98.44 298 ILE A N 1
ATOM 2282 C CA . ILE A 1 298 ? -20.049 5.636 9.915 1.00 98.44 298 ILE A CA 1
ATOM 2283 C C . ILE A 1 298 ? -20.255 6.304 8.562 1.00 98.44 298 ILE A C 1
ATOM 2285 O O . ILE A 1 298 ? -20.827 7.393 8.472 1.00 98.44 298 ILE A O 1
ATOM 2289 N N . GLN A 1 299 ? -19.811 5.626 7.510 1.00 98.44 299 GLN A N 1
ATOM 2290 C CA . GLN A 1 299 ? -20.176 5.946 6.140 1.00 98.44 299 GLN A CA 1
ATOM 2291 C C . GLN A 1 299 ? -21.555 5.356 5.836 1.00 98.44 299 GLN A C 1
ATOM 2293 O O . GLN A 1 299 ? -21.822 4.198 6.170 1.00 98.44 299 GLN A O 1
ATOM 2298 N N . ARG A 1 300 ? -22.410 6.127 5.158 1.00 98.31 300 ARG A N 1
ATOM 2299 C CA . ARG A 1 300 ? -23.662 5.648 4.553 1.00 98.31 300 ARG A CA 1
ATOM 2300 C C . ARG A 1 300 ? -23.598 5.814 3.037 1.00 98.31 300 ARG A C 1
ATOM 2302 O O . ARG A 1 300 ? -23.289 6.905 2.556 1.00 98.31 300 ARG A O 1
ATOM 2309 N N . GLY A 1 301 ? -23.901 4.740 2.312 1.00 98.06 301 GLY A N 1
ATOM 2310 C CA . GLY A 1 301 ? -23.736 4.634 0.862 1.00 98.06 301 GLY A CA 1
ATOM 2311 C C . GLY A 1 301 ? -22.376 4.040 0.482 1.00 98.06 301 GLY A C 1
ATOM 2312 O O . GLY A 1 301 ? -21.365 4.294 1.135 1.00 98.06 301 GLY A O 1
ATOM 2313 N N . ARG A 1 302 ? -22.346 3.223 -0.576 1.00 98.00 302 ARG A N 1
ATOM 2314 C CA . ARG A 1 302 ? -21.149 2.464 -0.993 1.00 98.00 302 ARG A CA 1
ATOM 2315 C C . ARG A 1 302 ? -20.162 3.278 -1.834 1.00 98.00 302 ARG A C 1
ATOM 2317 O O . ARG A 1 302 ? -18.965 3.019 -1.764 1.00 98.00 302 ARG A O 1
ATOM 2324 N N . ASP A 1 303 ? -20.642 4.230 -2.632 1.00 97.38 303 ASP A N 1
ATOM 2325 C CA . ASP A 1 303 ? -19.794 5.073 -3.483 1.00 97.38 303 ASP A CA 1
ATOM 2326 C C . ASP A 1 303 ? -19.206 6.234 -2.662 1.00 97.38 303 ASP A C 1
ATOM 2328 O O . ASP A 1 303 ? -19.967 7.112 -2.247 1.00 97.38 303 ASP A O 1
ATOM 2332 N N . PRO A 1 304 ? -17.879 6.294 -2.435 1.00 97.31 304 PRO A N 1
ATOM 2333 C CA . PRO A 1 304 ? -17.262 7.341 -1.618 1.00 97.31 304 PRO A CA 1
ATOM 2334 C C . PRO A 1 304 ? -17.426 8.741 -2.209 1.00 97.31 304 PRO A C 1
ATOM 2336 O O . PRO A 1 304 ? -17.285 9.731 -1.496 1.00 97.31 304 PRO A O 1
ATOM 2339 N N . ARG A 1 305 ? -17.752 8.854 -3.502 1.00 96.56 305 ARG A N 1
ATOM 2340 C CA . ARG A 1 305 ? -18.075 10.144 -4.099 1.00 96.56 305 ARG A CA 1
ATOM 2341 C C . ARG A 1 305 ? -19.368 10.651 -3.486 1.00 96.56 305 ARG A C 1
ATOM 2343 O O . ARG A 1 305 ? -19.379 11.761 -2.989 1.00 96.56 305 ARG A O 1
ATOM 2350 N N . SER A 1 306 ? -20.459 9.895 -3.486 1.00 96.38 306 SER A N 1
ATOM 2351 C CA . SER A 1 306 ? -21.773 10.386 -3.033 1.00 96.38 306 SER A CA 1
ATOM 2352 C C . SER A 1 306 ? -22.126 10.051 -1.583 1.00 96.38 306 SER A C 1
ATOM 2354 O O . SER A 1 306 ? -23.133 10.550 -1.087 1.00 96.38 306 SER A O 1
ATOM 2356 N N . ALA A 1 307 ? -21.343 9.204 -0.916 1.00 97.88 307 ALA A N 1
ATOM 2357 C CA . ALA A 1 307 ? -21.592 8.786 0.455 1.00 97.88 307 ALA A CA 1
ATOM 2358 C C . ALA A 1 307 ? -21.471 9.939 1.464 1.00 97.88 307 ALA A C 1
ATOM 2360 O O . ALA A 1 307 ? -20.779 10.934 1.245 1.00 97.88 307 ALA A O 1
ATOM 2361 N N . THR A 1 308 ? -22.126 9.767 2.609 1.00 97.69 308 THR A N 1
ATOM 2362 C CA . THR A 1 308 ? -22.019 10.677 3.759 1.00 97.69 308 THR A CA 1
ATOM 2363 C C . THR A 1 308 ? -21.206 10.036 4.872 1.00 97.69 308 THR A C 1
ATOM 2365 O O . THR A 1 308 ? -21.317 8.826 5.073 1.00 97.69 308 THR A O 1
ATOM 2368 N N . MET A 1 309 ? -20.477 10.843 5.644 1.00 97.12 309 MET A N 1
ATOM 2369 C CA . MET A 1 309 ? -19.712 10.403 6.815 1.00 97.12 309 MET A CA 1
ATOM 2370 C C . MET A 1 309 ? -20.229 11.050 8.094 1.00 97.12 309 MET A C 1
ATOM 2372 O O . MET A 1 309 ? -20.340 12.272 8.169 1.00 97.12 309 MET A O 1
ATOM 2376 N N . ALA A 1 310 ? -20.480 10.232 9.112 1.00 97.19 310 ALA A N 1
ATOM 2377 C CA . ALA A 1 310 ? -20.738 10.679 10.475 1.00 97.19 310 ALA A CA 1
ATOM 2378 C C . ALA A 1 310 ? -19.555 10.286 11.367 1.00 97.19 310 ALA A C 1
ATOM 2380 O O . ALA A 1 310 ? -19.436 9.124 11.759 1.00 97.19 310 ALA A O 1
ATOM 2381 N N . PHE A 1 311 ? -18.672 11.244 11.654 1.00 97.50 311 PHE A N 1
ATOM 2382 C CA . PHE A 1 311 ? -17.524 11.046 12.541 1.00 97.50 311 PHE A CA 1
ATOM 2383 C C . PHE A 1 311 ? -17.957 11.049 14.010 1.00 97.50 311 PHE A C 1
ATOM 2385 O O . PHE A 1 311 ? -18.863 11.786 14.406 1.00 97.50 311 PHE A O 1
ATOM 2392 N N . ALA A 1 312 ? -17.293 10.234 14.825 1.00 96.75 312 ALA A N 1
ATOM 2393 C CA . ALA A 1 312 ? -17.545 10.112 16.249 1.00 96.75 312 ALA A CA 1
ATOM 2394 C C . ALA A 1 312 ? -16.240 9.975 17.048 1.00 96.75 312 ALA A C 1
ATOM 2396 O O . ALA A 1 312 ? -15.313 9.247 16.691 1.00 96.75 312 ALA A O 1
ATOM 2397 N N . TRP A 1 313 ? -16.222 10.679 18.173 1.00 96.06 313 TRP A N 1
ATOM 2398 C CA . TRP A 1 313 ? -15.221 10.649 19.234 1.00 96.06 313 TRP A CA 1
ATOM 2399 C C . TRP A 1 313 ? -15.959 10.767 20.577 1.00 96.06 313 TRP A C 1
ATOM 2401 O O . TRP A 1 313 ? -17.150 11.111 20.609 1.00 96.06 313 TRP A O 1
ATOM 2411 N N . SER A 1 314 ? -15.266 10.470 21.673 1.00 94.75 314 SER A N 1
ATOM 2412 C CA . SER A 1 314 ? -15.795 10.661 23.028 1.00 94.75 314 SER A CA 1
ATOM 2413 C C . SER A 1 314 ? -15.567 12.099 23.480 1.00 94.75 314 SER A C 1
ATOM 2415 O O . SER A 1 314 ? -14.646 12.758 23.016 1.00 94.75 314 SER A O 1
ATOM 2417 N N . GLU A 1 315 ? -16.369 12.614 24.403 1.00 92.12 315 GLU A N 1
ATOM 2418 C CA . GLU A 1 315 ? -16.211 13.976 24.926 1.00 92.12 315 GLU A CA 1
ATOM 2419 C C . GLU A 1 315 ? -16.267 13.951 26.453 1.00 92.12 315 GLU A C 1
ATOM 2421 O O . GLU A 1 315 ? -17.054 13.211 27.039 1.00 92.12 315 GLU A O 1
ATOM 2426 N N . HIS A 1 316 ? -15.431 14.762 27.101 1.00 89.12 316 HIS A N 1
ATOM 2427 C CA . HIS A 1 316 ? -15.472 14.977 28.547 1.00 89.12 316 HIS A CA 1
ATOM 2428 C C . HIS A 1 316 ? -15.338 16.470 28.823 1.00 89.12 316 HIS A C 1
ATOM 2430 O O . HIS A 1 316 ? -14.343 17.069 28.416 1.00 89.12 316 HIS A O 1
ATOM 2436 N N . GLU A 1 317 ? -16.336 17.054 29.492 1.00 89.31 317 GLU A N 1
ATOM 2437 C CA . GLU A 1 317 ? -16.405 18.496 29.789 1.00 89.31 317 GLU A CA 1
ATOM 2438 C C . GLU A 1 317 ? -16.277 19.384 28.535 1.00 89.31 317 GLU A C 1
ATOM 2440 O O . GLU A 1 317 ? -15.675 20.451 28.561 1.00 89.31 317 GLU A O 1
ATOM 2445 N N . GLY A 1 318 ? -16.837 18.931 27.407 1.00 85.75 318 GLY A N 1
ATOM 2446 C CA . GLY A 1 318 ? -16.781 19.645 26.124 1.00 85.75 318 GLY A CA 1
ATOM 2447 C C . GLY A 1 318 ? -15.462 19.492 25.357 1.00 85.75 318 GLY A C 1
ATOM 2448 O O . GLY A 1 318 ? -15.359 19.977 24.232 1.00 85.75 318 GLY A O 1
ATOM 2449 N N . GLU A 1 319 ? -14.479 18.785 25.920 1.00 92.38 319 GLU A N 1
ATOM 2450 C CA . GLU A 1 319 ? -13.192 18.517 25.279 1.00 92.38 319 GLU A CA 1
ATOM 2451 C C . GLU A 1 319 ? -13.176 17.140 24.592 1.00 92.38 319 GLU A C 1
ATOM 2453 O O . GLU A 1 319 ? -13.576 16.146 25.217 1.00 92.38 319 GLU A O 1
ATOM 2458 N N . PRO A 1 320 ? -12.650 17.021 23.355 1.00 95.81 320 PRO A N 1
ATOM 2459 C CA . PRO A 1 320 ? -12.559 15.745 22.651 1.00 95.81 320 PRO A CA 1
ATOM 2460 C C . PRO A 1 320 ? -11.687 14.736 23.402 1.00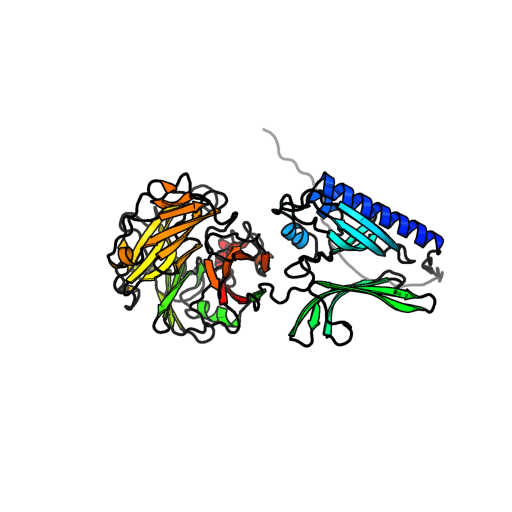 95.81 320 PRO A C 1
ATOM 2462 O O . PRO A 1 320 ? -10.670 15.087 24.001 1.00 95.81 320 PRO A O 1
ATOM 2465 N N . ARG A 1 321 ? -12.057 13.463 23.355 1.00 95.81 321 ARG A N 1
ATOM 2466 C CA . ARG A 1 321 ? -11.341 12.304 23.901 1.00 95.81 321 ARG A CA 1
ATOM 2467 C C . ARG A 1 321 ? -11.358 11.188 22.862 1.00 95.81 321 ARG A C 1
ATOM 2469 O O . ARG A 1 321 ? -12.212 11.172 21.973 1.00 95.81 321 ARG A O 1
ATOM 2476 N N . SER A 1 322 ? -10.429 10.251 22.985 1.00 97.19 322 SER A N 1
ATOM 2477 C CA . SER A 1 322 ? -10.405 9.077 22.115 1.00 97.19 322 SER A CA 1
ATOM 2478 C C . SER A 1 322 ? -11.682 8.268 22.259 1.00 97.19 322 SER A C 1
ATOM 2480 O O . SER A 1 322 ? -12.276 8.196 23.336 1.00 97.19 322 SER A O 1
ATOM 2482 N N . PHE A 1 323 ? -12.124 7.689 21.150 1.00 97.25 323 PHE A N 1
ATOM 2483 C CA . PHE A 1 323 ? -13.368 6.936 21.107 1.00 97.25 323 PHE A CA 1
ATOM 2484 C C . PHE A 1 323 ? -13.271 5.637 21.926 1.00 97.25 323 PHE A C 1
ATOM 2486 O O . PHE A 1 323 ? -14.112 5.367 22.779 1.00 97.25 323 PHE A O 1
ATOM 2493 N N . PHE A 1 324 ? -12.200 4.878 21.714 1.00 95.94 324 PHE A N 1
ATOM 2494 C CA . PHE A 1 324 ? -11.813 3.703 22.480 1.00 95.94 324 PHE A CA 1
ATOM 2495 C C . PHE A 1 324 ? -10.743 4.077 23.503 1.00 95.94 324 PHE A C 1
ATOM 2497 O O . PHE A 1 324 ? -9.712 4.655 23.149 1.00 95.94 324 PHE A O 1
ATOM 2504 N N . VAL A 1 325 ? -10.962 3.692 24.756 1.00 92.69 325 VAL A N 1
ATOM 2505 C CA . VAL A 1 325 ? -10.014 3.869 25.861 1.00 92.69 325 VAL A CA 1
ATOM 2506 C C . VAL A 1 325 ? -9.754 2.518 26.532 1.00 92.69 325 VAL A C 1
ATOM 2508 O O . VAL A 1 325 ? -10.648 1.666 26.532 1.00 92.69 325 VAL A O 1
ATOM 2511 N N . PRO A 1 326 ? -8.548 2.273 27.068 1.00 86.19 326 PRO A N 1
ATOM 2512 C CA . PRO A 1 326 ? -8.313 1.092 27.893 1.00 86.19 326 PRO A CA 1
ATOM 2513 C C . PRO A 1 326 ? -9.154 1.157 29.176 1.00 86.19 326 PRO A C 1
ATOM 2515 O O . PRO A 1 326 ? -9.295 2.217 29.777 1.00 86.19 326 PRO A O 1
ATOM 2518 N N . GLU A 1 327 ? -9.703 0.021 29.608 1.00 81.62 327 GLU A N 1
ATOM 2519 C CA . GLU A 1 327 ? -10.492 -0.058 30.851 1.00 81.62 327 GLU A CA 1
ATOM 2520 C C . GLU A 1 327 ? -9.616 0.002 32.109 1.00 81.62 327 GLU A C 1
ATOM 2522 O O . GLU A 1 327 ? -10.076 0.400 33.175 1.00 81.62 327 GLU A O 1
ATOM 2527 N N . ASP A 1 328 ? -8.352 -0.403 31.981 1.00 81.38 328 ASP A N 1
ATOM 2528 C CA . ASP A 1 328 ? -7.462 -0.719 33.095 1.00 81.38 328 ASP A CA 1
ATOM 2529 C C . ASP A 1 328 ? -6.349 0.314 33.336 1.00 81.38 328 ASP A C 1
ATOM 2531 O O . ASP A 1 328 ? -5.584 0.166 34.290 1.00 81.38 328 ASP A O 1
ATOM 2535 N N . ARG A 1 329 ? -6.206 1.336 32.479 1.00 85.31 329 ARG A N 1
ATOM 2536 C CA . ARG A 1 329 ? -5.050 2.255 32.488 1.00 85.31 329 ARG A CA 1
ATOM 2537 C C . ARG A 1 329 ? -5.404 3.673 32.049 1.00 85.31 329 ARG A C 1
ATOM 2539 O O . ARG A 1 329 ? -6.356 3.890 31.312 1.00 85.31 329 ARG A O 1
ATOM 2546 N N . ASP A 1 330 ? -4.597 4.642 32.478 1.00 90.00 330 ASP A N 1
ATOM 2547 C CA . ASP A 1 330 ? -4.682 6.018 31.982 1.00 90.00 330 ASP A CA 1
ATOM 2548 C C . ASP A 1 330 ? -4.171 6.094 30.531 1.00 90.00 330 ASP A C 1
ATOM 2550 O O . ASP A 1 330 ? -3.129 5.523 30.199 1.00 90.00 330 ASP A O 1
ATOM 2554 N N . GLU A 1 331 ? -4.874 6.838 29.673 1.00 89.62 331 GLU A N 1
ATOM 2555 C CA . GLU A 1 331 ? -4.525 7.012 28.255 1.00 89.62 331 GLU A CA 1
ATOM 2556 C C . GLU A 1 331 ? -3.115 7.594 28.032 1.00 89.62 331 GLU A C 1
ATOM 2558 O O . GLU A 1 331 ? -2.485 7.366 26.997 1.00 89.62 331 GLU A O 1
ATOM 2563 N N . ARG A 1 332 ? -2.586 8.343 29.008 1.00 89.81 332 ARG A N 1
ATOM 2564 C CA . ARG A 1 332 ? -1.219 8.885 28.972 1.00 89.81 332 ARG A CA 1
ATOM 2565 C C . ARG A 1 332 ? -0.155 7.804 29.124 1.00 89.81 332 ARG A C 1
ATOM 2567 O O . ARG A 1 332 ? 0.978 8.014 28.698 1.00 89.81 332 ARG A O 1
ATOM 2574 N N . GLU A 1 333 ? -0.505 6.675 29.728 1.00 93.75 333 GLU A N 1
ATOM 2575 C CA . GLU A 1 333 ? 0.388 5.533 29.915 1.00 93.75 333 GLU A CA 1
ATOM 2576 C C . GLU A 1 333 ? 0.204 4.481 28.824 1.00 93.75 333 GLU A C 1
ATOM 2578 O O . GLU A 1 333 ? 1.177 3.844 28.419 1.00 93.75 333 GLU A O 1
ATOM 2583 N N . LEU A 1 334 ? -1.035 4.293 28.367 1.00 94.56 334 LEU A N 1
ATOM 2584 C CA . LEU A 1 334 ? -1.383 3.321 27.344 1.00 94.56 334 LEU A CA 1
ATOM 2585 C C . LEU A 1 334 ? -2.602 3.795 26.556 1.00 94.56 334 LEU A C 1
ATOM 2587 O O . LEU A 1 334 ? -3.633 4.094 27.142 1.00 94.56 334 LEU A O 1
ATOM 2591 N N . TRP A 1 335 ? -2.527 3.800 25.231 1.00 96.44 335 TRP A N 1
ATOM 2592 C CA . TRP A 1 335 ? -3.664 4.082 24.355 1.00 96.44 335 TRP A CA 1
ATOM 2593 C C . TRP A 1 335 ? -3.878 2.965 23.338 1.00 96.44 335 TRP A C 1
ATOM 2595 O O . TRP A 1 335 ? -3.088 2.025 23.230 1.00 96.44 335 TRP A O 1
ATOM 2605 N N . LEU A 1 336 ? -4.991 3.052 22.613 1.00 96.06 336 LEU A N 1
ATOM 2606 C CA . LEU A 1 336 ? -5.425 2.036 21.664 1.00 96.06 336 LEU A CA 1
ATOM 2607 C C . LEU A 1 336 ? -5.449 2.607 20.251 1.00 96.06 336 LEU A C 1
ATOM 2609 O O . LEU A 1 336 ? -6.154 3.582 19.989 1.00 96.06 336 LEU A O 1
ATOM 2613 N N . TRP A 1 337 ? -4.746 1.950 19.335 1.00 97.62 337 TRP A N 1
ATOM 2614 C CA . TRP A 1 337 ? -4.915 2.154 17.900 1.00 97.62 337 TRP A CA 1
ATOM 2615 C C . TRP A 1 337 ? -5.736 1.012 17.312 1.00 97.62 337 TRP A C 1
ATOM 2617 O O . TRP A 1 337 ? -5.306 -0.139 17.400 1.00 97.62 337 TRP A O 1
ATOM 2627 N N . PRO A 1 338 ? -6.918 1.276 16.731 1.00 97.19 338 PRO A N 1
ATOM 2628 C CA . PRO A 1 338 ? -7.678 0.230 16.065 1.00 97.19 338 PRO A CA 1
ATOM 2629 C C . PRO A 1 338 ? -6.936 -0.221 14.800 1.00 97.19 338 PRO A C 1
ATOM 2631 O O . PRO A 1 338 ? -6.667 0.574 13.902 1.00 97.19 338 PRO A O 1
ATOM 2634 N N . ALA A 1 339 ? -6.616 -1.509 14.720 1.00 95.38 339 ALA A N 1
ATOM 2635 C CA . ALA A 1 339 ? -5.886 -2.096 13.601 1.00 95.38 339 ALA A CA 1
ATOM 2636 C C . ALA A 1 339 ? -6.837 -2.451 12.444 1.00 95.38 339 ALA A C 1
ATOM 2638 O O . ALA A 1 339 ? -6.698 -1.983 11.307 1.00 95.38 339 ALA A O 1
ATOM 2639 N N . SER A 1 340 ? -7.839 -3.277 12.743 1.00 96.44 340 SER A N 1
ATOM 2640 C CA . SER A 1 340 ? -8.869 -3.724 11.804 1.00 96.44 340 SER A CA 1
ATOM 2641 C C . SER A 1 340 ? -10.089 -4.278 12.539 1.00 96.44 340 SER A C 1
ATOM 2643 O O . SER A 1 340 ? -10.118 -4.349 13.768 1.00 96.44 340 SER A O 1
ATOM 2645 N N . GLY A 1 341 ? -11.115 -4.668 11.787 1.00 95.88 341 GLY A N 1
ATOM 2646 C CA . GLY A 1 341 ? -12.283 -5.333 12.339 1.00 95.88 341 GLY A CA 1
ATOM 2647 C C . GLY A 1 341 ? -13.063 -6.103 11.286 1.00 95.88 341 GLY A C 1
ATOM 2648 O O . GLY A 1 341 ? -12.805 -5.987 10.090 1.00 95.88 341 GLY A O 1
ATOM 2649 N N . VAL A 1 342 ? -14.022 -6.901 11.743 1.00 95.56 342 VAL A N 1
ATOM 2650 C CA . VAL A 1 342 ? -14.876 -7.724 10.885 1.00 95.56 342 VAL A CA 1
ATOM 2651 C C . VAL A 1 342 ? -16.210 -8.001 11.569 1.00 95.56 342 VAL A C 1
ATOM 2653 O O . VAL A 1 342 ? -16.268 -8.314 12.760 1.00 95.56 342 VAL A O 1
ATOM 2656 N N . ARG A 1 343 ? -17.307 -7.873 10.818 1.00 94.44 343 ARG A N 1
ATOM 2657 C CA . ARG A 1 343 ? -18.641 -8.239 11.300 1.00 94.44 343 ARG A CA 1
ATOM 2658 C C . ARG A 1 343 ? -18.808 -9.760 11.242 1.00 94.44 343 ARG A C 1
ATOM 2660 O O . ARG A 1 343 ? -18.617 -10.371 10.194 1.00 94.44 343 ARG A O 1
ATOM 2667 N N . VAL A 1 344 ? -19.181 -10.369 12.366 1.00 89.12 344 VAL A N 1
ATOM 2668 C CA . VAL A 1 344 ? -19.423 -11.811 12.511 1.00 89.12 344 VAL A CA 1
ATOM 2669 C C . VAL A 1 344 ? -20.833 -12.017 13.058 1.00 89.12 344 VAL A C 1
ATOM 2671 O O . VAL A 1 344 ? -21.095 -11.851 14.250 1.00 89.12 344 VAL A O 1
ATOM 2674 N N . GLY A 1 345 ? -21.764 -12.380 12.173 1.00 87.50 345 GLY A N 1
ATOM 2675 C CA . GLY A 1 345 ? -23.181 -12.473 12.527 1.00 87.50 345 GLY A CA 1
ATOM 2676 C C . GLY A 1 345 ? -23.737 -11.114 12.968 1.00 87.50 345 GLY A C 1
ATOM 2677 O O . GLY A 1 345 ? -23.640 -10.128 12.235 1.00 87.50 345 GLY A O 1
ATOM 2678 N N . SER A 1 346 ? -24.318 -11.058 14.167 1.00 89.06 346 SER A N 1
ATOM 2679 C CA . SER A 1 346 ? -24.850 -9.821 14.751 1.00 89.06 346 SER A CA 1
ATOM 2680 C C . SER A 1 346 ? -23.800 -8.962 15.457 1.00 89.06 346 SER A C 1
ATOM 2682 O O . SER A 1 346 ? -24.105 -7.828 15.802 1.00 89.06 346 SER A O 1
ATOM 2684 N N . ARG A 1 347 ? -22.579 -9.469 15.668 1.00 91.44 347 ARG A N 1
ATOM 2685 C CA . ARG A 1 347 ? -21.520 -8.780 16.415 1.00 91.44 347 ARG A CA 1
ATOM 2686 C C . ARG A 1 347 ? -20.446 -8.230 15.486 1.00 91.44 347 ARG A C 1
ATOM 2688 O O . ARG A 1 347 ? -20.263 -8.703 14.365 1.00 91.44 347 ARG A O 1
ATOM 2695 N N . LEU A 1 348 ? -19.684 -7.269 15.984 1.00 95.25 348 LEU A N 1
ATOM 2696 C CA . LEU A 1 348 ? -18.478 -6.751 15.343 1.00 95.25 348 LEU A CA 1
ATOM 2697 C C . LEU A 1 348 ? -17.265 -7.123 16.198 1.00 95.25 348 LEU A C 1
ATOM 2699 O O . LEU A 1 348 ? -17.264 -6.859 17.394 1.00 95.25 348 LEU A O 1
ATOM 2703 N N . LEU A 1 349 ? -16.248 -7.736 15.597 1.00 94.62 349 LEU A N 1
ATOM 2704 C CA . LEU A 1 349 ? -14.959 -7.991 16.238 1.00 94.62 349 LEU A CA 1
ATOM 2705 C C . LEU A 1 349 ? -13.966 -6.910 15.811 1.00 94.62 349 LEU A C 1
ATOM 2707 O O . LEU A 1 349 ? -13.802 -6.672 14.615 1.00 94.62 349 LEU A O 1
ATOM 2711 N N . LEU A 1 350 ? -13.304 -6.282 16.778 1.00 96.38 350 LEU A N 1
ATOM 2712 C CA . LEU A 1 350 ? -12.285 -5.256 16.567 1.00 96.38 350 LEU A CA 1
ATOM 2713 C C . LEU A 1 350 ? -10.942 -5.714 17.136 1.00 96.38 350 LEU A C 1
ATOM 2715 O O . LEU A 1 350 ? -10.893 -6.264 18.237 1.00 96.38 350 LEU A O 1
ATOM 2719 N N . PHE A 1 351 ? -9.867 -5.441 16.402 1.00 95.06 351 PHE A N 1
ATOM 2720 C CA . PHE A 1 351 ? -8.484 -5.641 16.827 1.00 95.06 351 PHE A CA 1
ATOM 2721 C C . PHE A 1 351 ? -7.819 -4.293 17.089 1.00 95.06 351 PHE A C 1
ATOM 2723 O O . PHE A 1 351 ? -8.020 -3.332 16.344 1.00 95.06 351 PHE A O 1
ATOM 2730 N N . PHE A 1 352 ? -6.995 -4.236 18.128 1.00 95.06 352 PHE A N 1
ATOM 2731 C CA . PHE A 1 352 ? -6.298 -3.036 18.567 1.00 95.06 352 PHE A CA 1
ATOM 2732 C C . PHE A 1 352 ? -4.822 -3.325 18.800 1.00 95.06 352 PHE A C 1
ATOM 2734 O O . PHE A 1 352 ? -4.458 -4.388 19.304 1.00 95.06 352 PHE A O 1
ATOM 2741 N N . PHE A 1 353 ? -3.986 -2.334 18.533 1.00 94.19 353 PHE A N 1
ATOM 2742 C CA . PHE A 1 353 ? -2.646 -2.254 19.087 1.00 94.19 353 PHE A CA 1
ATOM 2743 C C . PHE A 1 353 ? -2.704 -1.435 20.374 1.00 94.19 353 PHE A C 1
ATOM 2745 O O . PHE A 1 353 ? -3.171 -0.295 20.365 1.00 94.19 353 PHE A O 1
ATOM 2752 N N . ALA A 1 354 ? -2.251 -2.020 21.480 1.00 93.12 354 ALA A N 1
ATOM 2753 C CA . ALA A 1 354 ? -1.998 -1.287 22.710 1.00 93.12 354 ALA A CA 1
ATOM 2754 C C . ALA A 1 354 ? -0.619 -0.632 22.612 1.00 93.12 354 ALA A C 1
ATOM 2756 O O . ALA A 1 354 ? 0.384 -1.303 22.350 1.00 93.12 354 ALA A O 1
ATOM 2757 N N . VAL A 1 355 ? -0.582 0.680 22.806 1.00 94.38 355 VAL A N 1
ATOM 2758 C CA . VAL A 1 355 ? 0.584 1.523 22.542 1.00 94.38 355 VAL A CA 1
ATOM 2759 C C . VAL A 1 355 ? 0.912 2.322 23.787 1.00 94.38 355 VAL A C 1
ATOM 2761 O O . VAL A 1 355 ? 0.008 2.781 24.477 1.00 94.38 355 VAL A O 1
ATOM 2764 N N . LYS A 1 356 ? 2.199 2.501 24.070 1.00 94.62 356 LYS A N 1
ATOM 2765 C CA . LYS A 1 356 ? 2.692 3.281 25.208 1.00 94.62 356 LYS A CA 1
ATOM 2766 C C . LYS A 1 356 ? 3.748 4.301 24.782 1.00 94.62 356 LYS A C 1
ATOM 2768 O O . LYS A 1 356 ? 4.376 4.116 23.732 1.00 94.62 356 LYS A O 1
ATOM 2773 N N . PRO A 1 357 ? 3.997 5.352 25.585 1.00 95.12 357 PRO A N 1
ATOM 2774 C CA . PRO A 1 357 ? 5.084 6.284 25.320 1.00 95.12 357 PRO A CA 1
ATOM 2775 C C . PRO A 1 357 ? 6.438 5.567 25.292 1.00 95.12 357 PRO A C 1
ATOM 2777 O O . PRO A 1 357 ? 6.677 4.626 26.050 1.00 95.12 357 PRO A O 1
ATOM 2780 N N . SER A 1 358 ? 7.347 6.038 24.442 1.00 95.06 358 SER A N 1
ATOM 2781 C CA . SER A 1 358 ? 8.732 5.567 24.380 1.00 95.06 358 SER A CA 1
ATOM 2782 C C . SER A 1 358 ? 9.670 6.747 24.164 1.00 95.06 358 SER A C 1
ATOM 2784 O O . SER A 1 358 ? 9.338 7.684 23.446 1.00 95.06 358 SER A O 1
ATOM 2786 N N . SER A 1 359 ? 10.861 6.704 24.757 1.00 89.94 359 SER A N 1
ATOM 2787 C CA . SER A 1 359 ? 11.898 7.720 24.534 1.00 89.94 359 SER A CA 1
ATOM 2788 C C . SER A 1 359 ? 12.705 7.498 23.247 1.00 89.94 359 SER A C 1
ATOM 2790 O O . SER A 1 359 ? 13.584 8.299 22.941 1.00 89.94 359 SER A O 1
ATOM 2792 N N . GLY A 1 360 ? 12.462 6.404 22.516 1.00 83.31 360 GLY A N 1
ATOM 2793 C CA . GLY A 1 360 ? 13.170 6.054 21.282 1.00 83.31 360 GLY A CA 1
ATOM 2794 C C . GLY A 1 360 ? 12.291 6.121 20.030 1.00 83.31 360 GLY A C 1
ATOM 2795 O O . GLY A 1 360 ? 11.063 6.081 20.107 1.00 83.31 360 GLY A O 1
ATOM 2796 N N . GLY A 1 361 ? 12.933 6.172 18.858 1.00 83.88 361 GLY A N 1
ATOM 2797 C CA . GLY A 1 361 ? 12.258 6.091 17.558 1.00 83.88 361 GLY A CA 1
ATOM 2798 C C . GLY A 1 361 ? 11.223 7.200 17.346 1.00 83.88 361 GLY A C 1
ATOM 2799 O O . GLY A 1 361 ? 11.556 8.378 17.404 1.00 83.88 361 GLY A O 1
ATOM 2800 N N . LEU A 1 362 ? 9.971 6.804 17.095 1.00 86.38 362 LEU A N 1
ATOM 2801 C CA . LEU A 1 362 ? 8.834 7.698 16.833 1.00 86.38 362 LEU A CA 1
ATOM 2802 C C . LEU A 1 362 ? 8.132 8.218 18.104 1.00 86.38 362 LEU A C 1
ATOM 2804 O O . LEU A 1 362 ? 7.075 8.835 18.007 1.00 86.38 362 LEU A O 1
ATOM 2808 N N . GLY A 1 363 ? 8.682 7.963 19.295 1.00 90.50 363 GLY A N 1
ATOM 2809 C CA . GLY A 1 363 ? 8.096 8.425 20.560 1.00 90.50 363 GLY A CA 1
ATOM 2810 C C . GLY A 1 363 ? 7.046 7.483 21.165 1.00 90.50 363 GLY A C 1
ATOM 2811 O O . GLY A 1 363 ? 6.426 7.805 22.179 1.00 90.50 363 GLY A O 1
ATOM 2812 N N . PHE A 1 364 ? 6.846 6.306 20.569 1.00 93.06 364 PHE A N 1
ATOM 2813 C CA . PHE A 1 364 ? 5.922 5.282 21.052 1.00 93.06 364 PHE A CA 1
ATOM 2814 C C . PHE A 1 364 ? 6.506 3.874 20.897 1.00 93.06 364 PHE A C 1
ATOM 2816 O O . PHE A 1 364 ? 7.421 3.643 20.104 1.00 93.06 364 PHE A O 1
ATOM 2823 N N . ALA A 1 365 ? 5.968 2.929 21.663 1.00 91.62 365 ALA A N 1
ATOM 2824 C CA . ALA A 1 365 ? 6.242 1.504 21.539 1.00 91.62 365 ALA A CA 1
ATOM 2825 C C . ALA A 1 365 ? 4.932 0.715 21.570 1.00 91.62 365 ALA A C 1
ATOM 2827 O O . ALA A 1 365 ? 3.998 1.064 22.292 1.00 91.62 365 ALA A O 1
ATOM 2828 N N . LEU A 1 366 ? 4.885 -0.363 20.795 1.00 89.88 366 LEU A N 1
ATOM 2829 C CA . LEU A 1 366 ? 3.793 -1.327 20.847 1.00 89.88 366 LEU A CA 1
ATOM 2830 C C . LEU A 1 366 ? 4.010 -2.225 22.067 1.00 89.88 366 LEU A C 1
ATOM 2832 O O . LEU A 1 366 ? 5.131 -2.664 22.320 1.00 89.88 366 LEU A O 1
ATOM 2836 N N . GLU A 1 367 ? 2.959 -2.444 22.851 1.00 88.50 367 GLU A N 1
ATOM 2837 C CA . GLU A 1 367 ? 3.006 -3.347 24.001 1.00 88.50 367 GLU A CA 1
ATOM 2838 C C . GLU A 1 367 ? 2.464 -4.724 23.637 1.00 88.50 367 GLU A C 1
ATOM 2840 O O . GLU A 1 367 ? 3.141 -5.721 23.844 1.00 88.50 367 GLU A O 1
ATOM 2845 N N . ARG A 1 368 ? 1.242 -4.777 23.103 1.00 86.62 368 ARG A N 1
ATOM 2846 C CA . ARG A 1 368 ? 0.587 -6.020 22.685 1.00 86.62 368 ARG A CA 1
ATOM 2847 C C . ARG A 1 368 ? -0.615 -5.736 21.803 1.00 86.62 368 ARG A C 1
ATOM 2849 O O . ARG A 1 368 ? -1.156 -4.630 21.801 1.00 86.62 368 ARG A O 1
ATOM 2856 N N . SER A 1 369 ? -1.085 -6.766 21.117 1.00 90.88 369 SER A N 1
ATOM 2857 C CA . SER A 1 369 ? -2.396 -6.734 20.471 1.00 90.88 369 SER A CA 1
ATOM 2858 C C . SER A 1 369 ? -3.513 -6.994 21.489 1.00 90.88 369 SER A C 1
ATOM 2860 O O . SER A 1 369 ? -3.309 -7.722 22.460 1.00 90.88 369 SER A O 1
ATOM 2862 N N . ARG A 1 370 ? -4.691 -6.401 21.276 1.00 90.06 370 ARG A N 1
ATOM 2863 C CA . ARG A 1 370 ? -5.932 -6.657 22.027 1.00 90.06 370 ARG A CA 1
ATOM 2864 C C . ARG A 1 370 ? -7.097 -6.861 21.053 1.00 90.06 370 ARG A C 1
ATOM 2866 O O . ARG A 1 370 ? -7.030 -6.411 19.910 1.00 90.06 370 ARG A O 1
ATOM 2873 N N . ALA A 1 371 ? -8.178 -7.492 21.504 1.00 90.81 371 ALA A N 1
ATOM 2874 C CA . ALA A 1 371 ? -9.404 -7.634 20.720 1.00 90.81 371 ALA A CA 1
ATOM 2875 C C . ALA A 1 371 ? -10.656 -7.436 21.585 1.00 90.81 371 ALA A C 1
ATOM 2877 O O . ALA A 1 371 ? -10.653 -7.764 22.773 1.00 90.81 371 ALA A O 1
ATOM 2878 N N . ALA A 1 372 ? -11.726 -6.915 20.987 1.00 92.19 372 ALA A N 1
ATOM 2879 C CA . ALA A 1 372 ? -13.013 -6.739 21.655 1.00 92.19 372 ALA A CA 1
ATOM 2880 C C . ALA A 1 372 ? -14.192 -6.959 20.702 1.00 92.19 372 ALA A C 1
ATOM 2882 O O . ALA A 1 372 ? -14.131 -6.605 19.522 1.00 92.19 372 ALA A O 1
ATOM 2883 N N . PHE A 1 373 ? -15.283 -7.506 21.234 1.00 92.50 373 PHE A N 1
ATOM 2884 C CA . PHE A 1 373 ? -16.569 -7.532 20.547 1.00 92.50 373 PHE A CA 1
ATOM 2885 C C . PHE A 1 373 ? -17.363 -6.256 20.823 1.00 92.50 373 PHE A C 1
ATOM 2887 O O . PHE A 1 373 ? -17.376 -5.760 21.945 1.00 92.50 373 PHE A O 1
ATOM 2894 N N . VAL A 1 374 ? -18.098 -5.793 19.818 1.00 94.75 374 VAL A N 1
ATOM 2895 C CA . VAL A 1 374 ? -19.232 -4.879 19.955 1.00 94.75 374 VAL A CA 1
ATOM 2896 C C . VAL A 1 374 ? -20.497 -5.691 19.691 1.00 94.75 374 VAL A C 1
ATOM 2898 O O . VAL A 1 374 ? -20.657 -6.259 18.607 1.00 94.75 374 VAL A O 1
ATOM 2901 N N . ASP A 1 375 ? -21.375 -5.783 20.690 1.00 89.75 375 ASP A N 1
ATOM 2902 C CA . ASP A 1 375 ? -22.569 -6.638 20.616 1.00 89.75 375 ASP A CA 1
ATOM 2903 C C . ASP A 1 375 ? -23.688 -6.066 19.746 1.00 89.75 375 ASP A C 1
ATOM 2905 O O . ASP A 1 375 ? -24.382 -6.824 19.074 1.00 89.75 375 ASP A O 1
ATOM 2909 N N . GLU A 1 376 ? -23.838 -4.741 19.742 1.00 93.56 376 GLU A N 1
ATOM 2910 C CA . GLU A 1 376 ? -24.893 -4.020 19.021 1.00 93.56 376 GLU A CA 1
ATOM 2911 C C . GLU A 1 376 ? -24.282 -3.023 18.017 1.00 93.56 376 GLU A C 1
ATOM 2913 O O . GLU A 1 376 ? -24.465 -1.810 18.146 1.00 93.56 376 GLU A O 1
ATOM 2918 N N . PRO A 1 377 ? -23.531 -3.498 17.001 1.00 95.31 377 PRO A N 1
ATOM 2919 C CA . PRO A 1 377 ? -22.834 -2.625 16.053 1.00 95.31 377 PRO A CA 1
ATOM 2920 C C . PRO A 1 377 ? -23.788 -1.818 15.161 1.00 95.31 377 PRO A C 1
ATOM 2922 O O . PRO A 1 377 ? -23.374 -0.855 14.514 1.00 95.31 377 PRO A O 1
ATOM 2925 N N . ASP A 1 378 ? -25.070 -2.196 15.122 1.00 95.38 378 ASP A N 1
ATOM 2926 C CA . ASP A 1 378 ? -26.086 -1.472 14.368 1.00 95.38 378 ASP A CA 1
ATOM 2927 C C . ASP A 1 378 ? -26.550 -0.184 15.058 1.00 95.38 378 ASP A C 1
ATOM 2929 O O . ASP A 1 378 ? -27.014 0.722 14.361 1.00 95.38 378 ASP A O 1
ATOM 2933 N N . ALA A 1 379 ? -26.369 -0.061 16.376 1.00 95.69 379 ALA A N 1
ATOM 2934 C CA . ALA A 1 379 ? -26.629 1.176 17.101 1.00 95.69 379 ALA A CA 1
ATOM 2935 C C . ALA A 1 379 ? -25.653 2.293 16.685 1.00 95.69 379 ALA A C 1
ATOM 2937 O O . ALA A 1 379 ? -24.618 2.051 16.052 1.00 95.69 379 ALA A O 1
ATOM 2938 N N . GLU A 1 380 ? -25.979 3.533 17.056 1.00 94.50 380 GLU A N 1
ATOM 2939 C CA . GLU A 1 380 ? -25.050 4.657 16.912 1.00 94.50 380 GLU A CA 1
ATOM 2940 C C . GLU A 1 380 ? -23.760 4.383 17.709 1.00 94.50 380 GLU A C 1
ATOM 2942 O O . GLU A 1 380 ? -23.856 3.891 18.837 1.00 94.50 380 GLU A O 1
ATOM 2947 N N . PRO A 1 381 ? -22.561 4.725 17.189 1.00 95.62 381 PRO A N 1
ATOM 2948 C CA . PRO A 1 381 ? -21.294 4.344 17.817 1.00 95.62 381 PRO A CA 1
ATOM 2949 C C . PRO A 1 381 ? -21.186 4.707 19.301 1.00 95.62 381 PRO A C 1
ATOM 2951 O O . PRO A 1 381 ? -20.667 3.935 20.097 1.00 95.62 381 PRO A O 1
ATOM 2954 N N . ARG A 1 382 ? -21.741 5.852 19.711 1.00 90.81 382 ARG A N 1
ATOM 2955 C CA . ARG A 1 382 ? -21.729 6.311 21.113 1.00 90.81 382 ARG A CA 1
ATOM 2956 C C . ARG A 1 382 ? -22.459 5.378 22.090 1.00 90.81 382 ARG A C 1
ATOM 2958 O O . ARG A 1 382 ? -22.248 5.492 23.291 1.00 90.81 382 ARG A O 1
ATOM 2965 N N . ALA A 1 383 ? -23.327 4.496 21.598 1.00 94.00 383 ALA A N 1
ATOM 2966 C CA . ALA A 1 383 ? -24.035 3.505 22.403 1.00 94.00 383 ALA A CA 1
ATOM 2967 C C . ALA A 1 383 ? -23.311 2.148 22.458 1.00 94.00 383 ALA A C 1
ATOM 2969 O O . ALA A 1 383 ? -23.765 1.243 23.161 1.00 94.00 383 ALA A O 1
ATOM 2970 N N . TRP A 1 384 ? -22.211 1.979 21.718 1.00 95.38 384 TRP A N 1
ATOM 2971 C CA . TRP A 1 384 ? -21.491 0.715 21.666 1.00 95.38 384 TRP A CA 1
ATOM 2972 C C . TRP A 1 384 ? -20.885 0.358 23.017 1.00 95.38 384 TRP A C 1
ATOM 2974 O O . TRP A 1 384 ? -20.291 1.184 23.707 1.00 95.38 384 TRP A O 1
ATOM 2984 N N . ARG A 1 385 ? -21.005 -0.921 23.361 1.00 90.44 385 ARG A N 1
ATOM 2985 C CA . ARG A 1 385 ? -20.367 -1.521 24.527 1.00 90.44 385 ARG A CA 1
ATOM 2986 C C . ARG A 1 385 ? -19.338 -2.518 24.037 1.00 90.44 385 ARG A C 1
ATOM 2988 O O . ARG A 1 385 ? -19.677 -3.416 23.264 1.00 90.44 385 ARG A O 1
ATOM 2995 N N . LEU A 1 386 ? -18.094 -2.328 24.463 1.00 91.62 386 LEU A N 1
ATOM 2996 C CA . LEU A 1 386 ? -17.024 -3.264 24.173 1.00 91.62 386 LEU A CA 1
ATOM 2997 C C . LEU A 1 386 ? -17.048 -4.386 25.208 1.00 91.62 386 LEU A C 1
ATOM 2999 O O . LEU A 1 386 ? -17.150 -4.139 26.405 1.00 91.62 386 LEU A O 1
ATOM 3003 N N . ARG A 1 387 ? -16.928 -5.623 24.734 1.00 89.81 387 ARG A N 1
ATOM 3004 C CA . ARG A 1 387 ? -16.595 -6.784 25.552 1.00 89.81 387 ARG A CA 1
ATOM 3005 C C . ARG A 1 387 ? -15.196 -7.230 25.165 1.00 89.81 387 ARG A C 1
ATOM 3007 O O . ARG A 1 387 ? -15.017 -7.830 24.101 1.00 89.81 387 ARG A O 1
ATOM 3014 N N . TRP A 1 388 ? -14.218 -6.908 26.003 1.00 87.88 388 TRP A N 1
ATOM 3015 C CA . TRP A 1 388 ? -12.839 -7.332 25.795 1.00 87.88 388 TRP A CA 1
ATOM 3016 C C . TRP A 1 388 ? -12.719 -8.845 25.840 1.00 87.88 388 TRP A C 1
ATOM 3018 O O . TRP A 1 388 ? -13.428 -9.532 26.574 1.00 87.88 388 TRP A O 1
ATOM 3028 N N . ILE A 1 389 ? -11.826 -9.350 25.003 1.00 79.69 389 ILE A N 1
ATOM 3029 C CA . ILE A 1 389 ? -11.604 -10.774 24.843 1.00 79.69 389 ILE A CA 1
ATOM 3030 C C . ILE A 1 389 ? -10.278 -11.124 25.499 1.00 79.69 389 ILE A C 1
ATOM 3032 O O . ILE A 1 389 ? -9.234 -10.573 25.146 1.00 79.69 389 ILE A O 1
ATOM 3036 N N . GLU A 1 390 ? -10.316 -12.110 26.386 1.00 72.06 390 GLU A N 1
ATOM 3037 C CA . GLU A 1 390 ? -9.119 -12.837 26.781 1.00 72.06 390 GLU A CA 1
ATOM 3038 C C . GLU A 1 390 ? -8.743 -13.800 25.650 1.00 72.06 390 GLU A C 1
ATOM 3040 O O . GLU A 1 390 ? -9.463 -14.754 25.354 1.00 72.06 390 GLU A O 1
ATOM 3045 N N . HIS A 1 391 ? -7.640 -13.522 24.958 1.00 67.94 391 HIS A N 1
ATOM 3046 C CA . HIS A 1 391 ? -7.051 -14.447 23.992 1.00 67.94 391 HIS A CA 1
ATOM 3047 C C . HIS A 1 391 ? -5.801 -15.099 24.595 1.00 67.94 391 HIS A C 1
ATOM 3049 O O . HIS A 1 391 ? -5.200 -14.559 25.527 1.00 67.94 391 HIS A O 1
ATOM 3055 N N . ALA A 1 392 ? -5.393 -16.254 24.053 1.00 63.25 392 ALA A N 1
ATOM 3056 C CA . ALA A 1 392 ? -4.116 -16.878 24.404 1.00 63.25 392 ALA A CA 1
ATOM 3057 C C . ALA A 1 392 ? -2.982 -15.845 24.303 1.00 63.25 392 ALA A C 1
ATOM 3059 O O . ALA A 1 392 ? -3.037 -14.977 23.430 1.00 63.25 392 ALA A O 1
ATOM 3060 N N . ALA A 1 393 ? -1.986 -15.920 25.193 1.00 68.50 393 ALA A N 1
ATOM 3061 C CA . ALA A 1 393 ? -0.891 -14.954 25.246 1.00 68.50 393 ALA A CA 1
ATOM 3062 C C . ALA A 1 393 ? -0.284 -14.747 23.846 1.00 68.50 393 ALA A C 1
ATOM 3064 O O . ALA A 1 393 ? 0.373 -15.631 23.296 1.00 68.50 393 ALA A O 1
ATOM 3065 N N . THR A 1 394 ? -0.561 -13.586 23.253 1.00 77.56 394 THR A N 1
ATOM 3066 C CA . THR A 1 394 ? -0.019 -13.210 21.948 1.00 77.56 394 THR A CA 1
ATOM 3067 C C . THR A 1 394 ? 1.387 -12.679 22.175 1.00 77.56 394 THR A C 1
ATOM 3069 O O . THR A 1 394 ? 1.547 -11.837 23.058 1.00 77.56 394 THR A O 1
ATOM 3072 N N . PRO A 1 395 ? 2.395 -13.131 21.410 1.00 84.50 395 PRO A N 1
ATOM 3073 C CA . PRO A 1 395 ? 3.723 -12.539 21.476 1.00 84.50 395 PRO A CA 1
ATOM 3074 C C . PRO A 1 395 ? 3.661 -11.017 21.300 1.00 84.50 395 PRO A C 1
ATOM 3076 O O . PRO A 1 395 ? 2.962 -10.539 20.404 1.00 84.50 395 PRO A O 1
ATOM 3079 N N . ASP A 1 396 ? 4.417 -10.269 22.107 1.00 84.62 396 ASP A N 1
ATOM 3080 C CA . ASP A 1 396 ? 4.465 -8.797 22.051 1.00 84.62 396 ASP A CA 1
ATOM 3081 C C . ASP A 1 396 ? 4.851 -8.275 20.654 1.00 84.62 396 ASP A C 1
ATOM 3083 O O . ASP A 1 396 ? 4.464 -7.181 20.248 1.00 84.62 396 ASP A O 1
ATOM 3087 N N . ASP A 1 397 ? 5.592 -9.083 19.889 1.00 88.81 397 ASP A N 1
ATOM 3088 C CA . ASP A 1 397 ? 6.053 -8.762 18.543 1.00 88.81 397 ASP A CA 1
ATOM 3089 C C . ASP A 1 397 ? 5.060 -9.121 17.427 1.00 88.81 397 ASP A C 1
ATOM 3091 O O . ASP A 1 397 ? 5.387 -8.878 16.265 1.00 88.81 397 ASP A O 1
ATOM 3095 N N . LEU A 1 398 ? 3.882 -9.684 17.737 1.00 92.31 398 LEU A N 1
ATOM 3096 C CA . LEU A 1 398 ? 2.840 -10.053 16.771 1.00 92.31 398 LEU A CA 1
ATOM 3097 C C . LEU A 1 398 ? 1.676 -9.050 16.789 1.00 92.31 398 LEU A C 1
ATOM 3099 O O . LEU A 1 398 ? 0.883 -8.975 17.733 1.00 92.31 398 LEU A O 1
ATOM 3103 N N . LEU A 1 399 ? 1.535 -8.316 15.687 1.00 93.75 399 LEU A N 1
ATOM 3104 C CA . LEU A 1 399 ? 0.533 -7.270 15.490 1.00 93.75 399 LEU A CA 1
ATOM 3105 C C . LEU A 1 399 ? -0.750 -7.865 14.903 1.00 93.75 399 LEU A C 1
ATOM 3107 O O . LEU A 1 399 ? -0.985 -7.837 13.693 1.00 93.75 399 LEU A O 1
ATOM 3111 N N . LEU A 1 400 ? -1.572 -8.449 15.770 1.00 92.88 400 LEU A N 1
ATOM 3112 C CA . LEU A 1 400 ? -2.770 -9.187 15.399 1.00 92.88 400 LEU A CA 1
ATOM 3113 C C . LEU A 1 400 ? -3.759 -8.296 14.639 1.00 92.88 400 LEU A C 1
ATOM 3115 O O . LEU A 1 400 ? -4.194 -7.258 15.134 1.00 92.88 400 LEU A O 1
ATOM 3119 N N . GLY A 1 401 ? -4.108 -8.708 13.420 1.00 93.62 401 GLY A N 1
ATOM 3120 C CA . GLY A 1 401 ? -5.046 -7.978 12.564 1.00 93.62 401 GLY A CA 1
ATOM 3121 C C . GLY A 1 401 ? -4.466 -6.729 11.887 1.00 93.62 401 GLY A C 1
ATOM 3122 O O . GLY A 1 401 ? -5.223 -5.998 11.247 1.00 93.62 401 GLY A O 1
ATOM 3123 N N . GLY A 1 402 ? -3.154 -6.477 11.969 1.00 94.50 402 GLY A N 1
ATOM 3124 C CA . GLY A 1 402 ? -2.503 -5.344 11.290 1.00 94.50 402 GLY A CA 1
ATOM 3125 C C . GLY A 1 402 ? -2.525 -5.398 9.762 1.00 94.50 402 GLY A C 1
ATOM 3126 O O . GLY A 1 402 ? -2.492 -4.365 9.096 1.00 94.50 402 GLY A O 1
ATOM 3127 N N . GLY A 1 403 ? -2.635 -6.602 9.200 1.00 94.06 403 GLY A N 1
ATOM 3128 C CA . GLY A 1 403 ? -2.857 -6.849 7.775 1.00 94.06 403 GLY A CA 1
ATOM 3129 C C . GLY A 1 403 ? -4.327 -7.027 7.391 1.00 94.06 403 GLY A C 1
ATOM 3130 O O . GLY A 1 403 ? -4.609 -7.474 6.278 1.00 94.06 403 GLY A O 1
ATOM 3131 N N . GLY A 1 404 ? -5.255 -6.722 8.302 1.00 94.62 404 GLY A N 1
ATOM 3132 C CA . GLY A 1 404 ? -6.692 -6.911 8.129 1.00 94.62 404 GLY A CA 1
ATOM 3133 C C . GLY A 1 404 ? -7.229 -8.198 8.763 1.00 94.62 404 GLY A C 1
ATOM 3134 O O . GLY A 1 404 ? -6.501 -9.174 8.973 1.00 94.62 404 GLY A O 1
ATOM 3135 N N . ALA A 1 405 ? -8.532 -8.182 9.043 1.00 94.50 405 ALA A N 1
ATOM 3136 C CA . ALA A 1 405 ? -9.305 -9.331 9.491 1.00 94.50 405 ALA A CA 1
ATOM 3137 C C . ALA A 1 405 ? -10.440 -9.609 8.500 1.00 94.50 405 ALA A C 1
ATOM 3139 O O . ALA A 1 405 ? -11.118 -8.684 8.054 1.00 94.50 405 ALA A O 1
ATOM 3140 N N . PHE A 1 406 ? -10.641 -10.872 8.135 1.00 94.81 406 PHE A N 1
ATOM 3141 C CA . PHE A 1 406 ? -11.634 -11.267 7.135 1.00 94.81 406 PHE A CA 1
ATOM 3142 C C . PHE A 1 406 ? -12.115 -12.699 7.368 1.00 94.81 406 PHE A C 1
ATOM 3144 O O . PHE A 1 406 ? -11.436 -13.502 8.003 1.00 94.81 406 PHE A O 1
ATOM 3151 N N . VAL A 1 407 ? -13.301 -13.018 6.854 1.00 94.06 407 VAL A N 1
ATOM 3152 C CA . VAL A 1 407 ? -13.854 -14.377 6.871 1.00 94.06 407 VAL A CA 1
ATOM 3153 C C . VAL A 1 407 ? -13.609 -15.024 5.514 1.00 94.06 407 VAL A C 1
ATOM 3155 O O . VAL A 1 407 ? -13.870 -14.409 4.484 1.00 94.06 407 VAL A O 1
ATOM 3158 N N . GLU A 1 408 ? -13.125 -16.261 5.522 1.00 93.25 408 GLU A N 1
ATOM 3159 C CA . GLU A 1 408 ? -12.922 -17.086 4.333 1.00 93.25 408 GLU A CA 1
ATOM 3160 C C . GLU A 1 408 ? -13.324 -18.530 4.669 1.00 93.25 408 GLU A C 1
ATOM 3162 O O . GLU A 1 408 ? -12.769 -19.155 5.578 1.00 93.25 408 GLU A O 1
ATOM 3167 N N . GLY A 1 409 ? -14.331 -19.051 3.961 1.00 93.00 409 GLY A N 1
ATOM 3168 C CA . GLY A 1 409 ? -14.965 -20.326 4.306 1.00 93.00 409 GLY A CA 1
ATOM 3169 C C . GLY A 1 409 ? -15.469 -20.348 5.756 1.00 93.00 409 GLY A C 1
ATOM 3170 O O . GLY A 1 409 ? -16.123 -19.415 6.217 1.00 93.00 409 GLY A O 1
ATOM 3171 N N . GLU A 1 410 ? -15.121 -21.406 6.488 1.00 94.44 410 GLU A N 1
ATOM 3172 C CA . GLU A 1 410 ? -15.545 -21.628 7.880 1.00 94.44 410 GLU A CA 1
ATOM 3173 C C . GLU A 1 410 ? -14.634 -20.966 8.930 1.00 94.44 410 GLU A C 1
ATOM 3175 O O . GLU A 1 410 ? -14.730 -21.278 10.119 1.00 94.44 410 GLU A O 1
ATOM 3180 N N . HIS A 1 411 ? -13.728 -20.071 8.523 1.00 95.50 411 HIS A N 1
ATOM 3181 C CA . HIS A 1 411 ? -12.749 -19.464 9.424 1.00 95.50 411 HIS A CA 1
ATOM 3182 C C . HIS A 1 411 ? -12.710 -17.941 9.303 1.00 95.50 411 HIS A C 1
ATOM 3184 O O . HIS A 1 411 ? -12.874 -17.364 8.229 1.00 95.50 411 HIS A O 1
ATOM 3190 N N . LEU A 1 412 ? -12.436 -17.291 10.431 1.00 94.31 412 LEU A N 1
ATOM 3191 C CA . LEU A 1 412 ? -11.969 -15.910 10.473 1.00 94.31 412 LEU A CA 1
ATOM 3192 C C . LEU A 1 412 ? -10.448 -15.914 10.495 1.00 94.31 412 LEU A C 1
ATOM 3194 O O . LEU A 1 412 ? -9.851 -16.669 11.258 1.00 94.31 412 LEU A O 1
ATOM 3198 N N . TYR A 1 413 ? -9.840 -15.034 9.717 1.00 96.12 413 TYR A N 1
ATOM 3199 C CA . TYR A 1 413 ? -8.403 -14.846 9.627 1.00 96.12 413 TYR A CA 1
ATOM 3200 C C . TYR A 1 413 ? -8.018 -13.455 10.121 1.00 96.12 413 TYR A C 1
ATOM 3202 O O . TYR A 1 413 ? -8.720 -12.480 9.857 1.00 96.12 413 TYR A O 1
ATOM 3210 N N . ALA A 1 414 ? -6.871 -13.368 10.789 1.00 95.00 414 ALA A N 1
ATOM 3211 C CA . ALA A 1 414 ? -6.164 -12.133 11.088 1.00 95.00 414 ALA A CA 1
ATOM 3212 C C . ALA A 1 414 ? -4.765 -12.201 10.465 1.00 95.00 414 ALA A C 1
ATOM 3214 O O . ALA A 1 414 ? -3.898 -12.971 10.900 1.00 95.00 414 ALA A O 1
ATOM 3215 N N . ALA A 1 415 ? -4.535 -11.379 9.444 1.00 97.00 415 ALA A N 1
ATOM 3216 C CA . ALA A 1 415 ? -3.207 -11.187 8.886 1.00 97.00 415 ALA A CA 1
ATOM 3217 C C . ALA A 1 415 ? -2.411 -10.271 9.819 1.00 97.00 415 ALA A C 1
ATOM 3219 O O . ALA A 1 415 ? -2.879 -9.199 10.202 1.00 97.00 415 ALA A O 1
ATOM 3220 N N . SER A 1 416 ? -1.232 -10.723 10.234 1.00 95.88 416 SER A N 1
ATOM 3221 C CA . SER A 1 416 ? -0.573 -10.204 11.431 1.00 95.88 416 SER A CA 1
ATOM 3222 C C . SER A 1 416 ? 0.922 -9.993 11.180 1.00 95.88 416 SER A C 1
ATOM 3224 O O . SER A 1 416 ? 1.667 -10.975 11.083 1.00 95.88 416 SER A O 1
ATOM 3226 N N . PRO A 1 417 ? 1.378 -8.739 11.005 1.00 95.06 417 PRO A N 1
ATOM 3227 C CA . PRO A 1 417 ? 2.797 -8.420 10.905 1.00 95.06 417 PRO A CA 1
ATOM 3228 C C . PRO A 1 417 ? 3.542 -8.813 12.180 1.00 95.06 417 PRO A C 1
ATOM 3230 O O . PRO A 1 417 ? 3.002 -8.684 13.279 1.00 95.06 417 PRO A O 1
ATOM 3233 N N . ARG A 1 418 ? 4.783 -9.282 12.041 1.00 93.25 418 ARG A N 1
ATOM 3234 C CA . ARG A 1 418 ? 5.599 -9.698 13.180 1.00 93.25 418 ARG A CA 1
ATOM 3235 C C . ARG A 1 418 ? 7.060 -9.292 13.061 1.00 93.25 418 ARG A C 1
ATOM 3237 O O . ARG A 1 418 ? 7.643 -9.391 11.980 1.00 93.25 418 ARG A O 1
ATOM 3244 N N . GLY A 1 419 ? 7.656 -8.927 14.193 1.00 87.75 419 GLY A N 1
ATOM 3245 C CA . GLY A 1 419 ? 9.092 -8.690 14.326 1.00 87.75 419 GLY A CA 1
ATOM 3246 C C . GLY A 1 419 ? 9.583 -7.448 13.574 1.00 87.75 419 GLY A C 1
ATOM 3247 O O . GLY A 1 419 ? 8.813 -6.713 12.961 1.00 87.75 419 GLY A O 1
ATOM 3248 N N . ALA A 1 420 ? 10.896 -7.210 13.606 1.00 79.12 420 ALA A N 1
ATOM 3249 C CA . ALA A 1 420 ? 11.496 -5.966 13.108 1.00 79.12 420 ALA A CA 1
ATOM 3250 C C . ALA A 1 420 ? 11.366 -5.747 11.587 1.00 79.12 420 ALA A C 1
ATOM 3252 O O . ALA A 1 420 ? 11.373 -4.609 11.126 1.00 79.12 420 ALA A O 1
ATOM 3253 N N . ASN A 1 421 ? 11.250 -6.820 10.796 1.00 76.25 421 ASN A N 1
ATOM 3254 C CA . ASN A 1 421 ? 11.011 -6.736 9.350 1.00 76.25 421 ASN A CA 1
ATOM 3255 C C . ASN A 1 421 ? 9.516 -6.776 8.985 1.00 76.25 421 ASN A C 1
ATOM 3257 O O . ASN A 1 421 ? 9.189 -6.815 7.794 1.00 76.25 421 ASN A O 1
ATOM 3261 N N . HIS A 1 422 ? 8.637 -6.808 9.995 1.00 88.50 422 HIS A N 1
ATOM 3262 C CA . HIS A 1 422 ? 7.190 -6.921 9.856 1.00 88.50 422 HIS A CA 1
ATOM 3263 C C . HIS A 1 422 ? 6.779 -8.040 8.890 1.00 88.50 422 HIS A C 1
ATOM 3265 O O . HIS A 1 422 ? 5.927 -7.843 8.026 1.00 88.50 422 HIS A O 1
ATOM 3271 N N . ALA A 1 423 ? 7.397 -9.218 8.989 1.00 91.44 423 ALA A N 1
ATOM 3272 C CA . ALA A 1 423 ? 6.993 -10.360 8.181 1.00 91.44 423 ALA A CA 1
ATOM 3273 C C . ALA A 1 423 ? 5.515 -10.696 8.451 1.00 91.44 423 ALA A C 1
ATOM 3275 O O . ALA A 1 423 ? 5.076 -10.717 9.604 1.00 91.44 423 ALA A O 1
ATOM 3276 N N . LEU A 1 424 ? 4.729 -10.922 7.396 1.00 96.62 424 LEU A N 1
ATOM 3277 C CA . LEU A 1 424 ? 3.287 -11.120 7.534 1.00 96.62 424 LEU A CA 1
ATOM 3278 C C . LEU A 1 424 ? 2.974 -12.581 7.855 1.00 96.62 424 LEU A C 1
ATOM 3280 O O . LEU A 1 424 ? 3.384 -13.470 7.114 1.00 96.62 424 LEU A O 1
ATOM 3284 N N . HIS A 1 425 ? 2.214 -12.825 8.918 1.00 97.19 425 HIS A N 1
ATOM 3285 C CA . HIS A 1 425 ? 1.796 -14.159 9.351 1.00 97.19 425 HIS A CA 1
ATOM 3286 C C . HIS A 1 425 ? 0.269 -14.278 9.383 1.00 97.19 425 HIS A C 1
ATOM 3288 O O . HIS A 1 425 ? -0.440 -13.272 9.329 1.00 97.19 425 HIS A O 1
ATOM 3294 N N . LEU A 1 426 ? -0.246 -15.505 9.500 1.00 97.38 426 LEU A N 1
ATOM 3295 C CA . LEU A 1 426 ? -1.679 -15.762 9.640 1.00 97.38 426 LEU A CA 1
ATOM 3296 C C . LEU A 1 426 ? -2.009 -16.424 10.969 1.00 97.38 426 LEU A C 1
ATOM 3298 O O . LEU A 1 426 ? -1.373 -17.403 11.368 1.00 97.38 426 LEU A O 1
ATOM 3302 N N . VAL A 1 427 ? -3.074 -15.917 11.579 1.00 95.12 427 VAL A N 1
ATOM 3303 C CA . VAL A 1 427 ? -3.801 -16.551 12.676 1.00 95.12 427 VAL A CA 1
ATOM 3304 C C . VAL A 1 427 ? -5.246 -16.723 12.225 1.00 95.12 427 VAL A C 1
ATOM 3306 O O . VAL A 1 427 ? -5.777 -15.845 11.541 1.00 95.12 427 VAL A O 1
ATOM 3309 N N . ARG A 1 428 ? -5.882 -17.842 12.566 1.00 95.06 428 ARG A N 1
ATOM 3310 C CA . ARG A 1 428 ? -7.290 -18.087 12.252 1.00 95.06 428 ARG A CA 1
ATOM 3311 C C . ARG A 1 428 ? -8.052 -18.694 13.420 1.00 95.06 428 ARG A C 1
ATOM 3313 O O . ARG A 1 428 ? -7.460 -19.312 14.298 1.00 95.06 428 ARG A O 1
ATOM 3320 N N . TRP A 1 429 ? -9.372 -18.568 13.371 1.00 93.00 429 TRP A N 1
ATOM 3321 C CA . TRP A 1 429 ? -10.303 -19.168 14.322 1.00 93.00 429 TRP A CA 1
ATOM 3322 C C . TRP A 1 429 ? -11.469 -19.815 13.582 1.00 93.00 429 TRP A C 1
ATOM 3324 O O . TRP A 1 429 ? -11.956 -19.230 12.605 1.00 93.00 429 TRP A O 1
ATOM 3334 N N . PRO A 1 430 ? -11.978 -20.964 14.055 1.00 92.62 430 PRO A N 1
ATOM 3335 C CA . PRO A 1 430 ? -13.228 -21.518 13.553 1.00 92.62 430 PRO A CA 1
ATOM 3336 C C . PRO A 1 430 ? -14.384 -20.534 13.773 1.00 92.62 430 PRO A C 1
ATOM 3338 O O . PRO A 1 430 ? -14.652 -20.097 14.895 1.00 92.62 430 PRO A O 1
ATOM 3341 N N . LEU A 1 431 ? -15.117 -20.202 12.712 1.00 90.38 431 LEU A N 1
ATOM 3342 C CA . LEU A 1 431 ? -16.185 -19.200 12.759 1.00 90.38 431 LEU A CA 1
ATOM 3343 C C . LEU A 1 431 ? -17.323 -19.604 13.708 1.00 90.38 431 LEU A C 1
ATOM 3345 O O . LEU A 1 431 ? -17.925 -18.751 14.361 1.00 90.38 431 LEU A O 1
ATOM 3349 N N . ALA A 1 432 ? -17.596 -20.906 13.822 1.00 87.25 432 ALA A N 1
ATOM 3350 C CA . ALA A 1 432 ? -18.587 -21.445 14.751 1.00 87.25 432 ALA A CA 1
ATOM 3351 C C . ALA A 1 432 ? -18.259 -21.111 16.219 1.00 87.25 432 ALA A C 1
ATOM 3353 O O . ALA A 1 432 ? -19.148 -20.699 16.964 1.00 87.25 432 ALA A O 1
ATOM 3354 N N . ARG A 1 433 ? -16.980 -21.203 16.613 1.00 82.75 433 ARG A N 1
ATOM 3355 C CA . ARG A 1 433 ? -16.503 -20.863 17.965 1.00 82.75 433 ARG A CA 1
ATOM 3356 C C . ARG A 1 433 ? -16.617 -19.370 18.247 1.00 82.75 433 ARG A C 1
ATOM 3358 O O . ARG A 1 433 ? -17.114 -18.961 19.293 1.00 82.75 433 ARG A O 1
ATOM 3365 N N . LEU A 1 434 ? -16.278 -18.544 17.260 1.00 79.62 434 LEU A N 1
ATOM 3366 C CA . LEU A 1 434 ? -16.409 -17.091 17.369 1.00 79.62 434 LEU A CA 1
ATOM 3367 C C . LEU A 1 434 ? -17.848 -16.632 17.576 1.00 79.62 434 LEU A C 1
ATOM 3369 O O . LEU A 1 434 ? -18.099 -15.712 18.351 1.00 79.62 434 LEU A O 1
ATOM 3373 N N . ARG A 1 435 ? -18.806 -17.281 16.909 1.00 79.19 435 ARG A N 1
ATOM 3374 C CA . ARG A 1 435 ? -20.235 -17.002 17.108 1.00 79.19 435 ARG A CA 1
ATOM 3375 C C . ARG A 1 435 ? -20.692 -17.344 18.528 1.00 79.19 435 ARG A C 1
ATOM 3377 O O . ARG A 1 435 ? -21.546 -16.640 19.060 1.00 79.19 435 ARG A O 1
ATOM 3384 N N . ALA A 1 436 ? -20.083 -18.350 19.155 1.00 76.50 436 ALA A N 1
ATOM 3385 C CA . ALA A 1 436 ? -20.272 -18.657 20.573 1.00 76.50 436 ALA A CA 1
ATOM 3386 C C . ALA A 1 436 ? -19.540 -17.675 21.516 1.00 76.50 436 ALA A C 1
ATOM 3388 O O . ALA A 1 436 ? -19.833 -17.641 22.706 1.00 76.50 436 ALA A O 1
ATOM 3389 N N . GLY A 1 437 ? -18.658 -16.814 20.990 1.00 68.69 437 GLY A N 1
ATOM 3390 C CA . GLY A 1 437 ? -17.864 -15.850 21.760 1.00 68.69 437 GLY A CA 1
ATOM 3391 C C . GLY A 1 437 ? -16.502 -16.379 22.224 1.00 68.69 437 GLY A C 1
ATOM 3392 O O . GLY A 1 437 ? -15.864 -15.737 23.053 1.00 68.69 437 GLY A O 1
ATOM 3393 N N . GLU A 1 438 ? -16.045 -17.517 21.696 1.00 68.19 438 GLU A N 1
ATOM 3394 C CA . GLU A 1 438 ? -14.800 -18.185 22.090 1.00 68.19 438 GLU A CA 1
ATOM 3395 C C . GLU A 1 438 ? -13.662 -17.860 21.105 1.00 68.19 438 GLU A C 1
ATOM 3397 O O . GLU A 1 438 ? -13.751 -18.168 19.916 1.00 68.19 438 GLU A O 1
ATOM 3402 N N . LEU A 1 439 ? -12.574 -17.256 21.600 1.00 66.94 439 L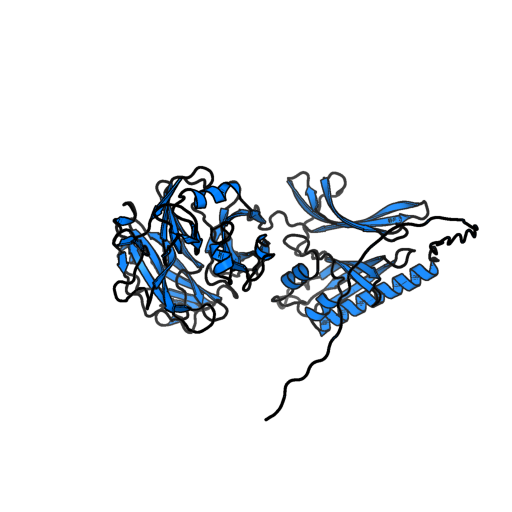EU A N 1
ATOM 3403 C CA . LEU A 1 439 ? -11.386 -16.862 20.815 1.00 66.94 439 LEU A CA 1
ATOM 3404 C C . LEU A 1 439 ? -10.082 -17.549 21.273 1.00 66.94 439 LEU A C 1
ATOM 3406 O O . LEU A 1 439 ? -9.007 -17.244 20.754 1.00 66.94 439 LEU A O 1
ATOM 3410 N N . LEU A 1 440 ? -10.161 -18.482 22.227 1.00 68.31 440 LEU A N 1
ATOM 3411 C CA . LEU A 1 440 ? -8.992 -19.170 22.795 1.00 68.31 440 LEU A CA 1
ATOM 3412 C C . LEU A 1 440 ? -8.415 -20.252 21.867 1.00 68.31 440 LEU A C 1
ATOM 3414 O O . LEU A 1 440 ? -7.211 -20.496 21.880 1.00 68.31 440 LEU A O 1
ATOM 3418 N N . GLU A 1 441 ? -9.248 -20.870 21.030 1.00 80.88 441 GLU A N 1
ATOM 3419 C CA . GLU A 1 441 ? -8.858 -21.963 20.127 1.00 80.88 441 GLU A CA 1
ATOM 3420 C C . GLU A 1 441 ? -8.380 -21.432 18.763 1.00 80.88 441 GLU A C 1
ATOM 3422 O O . GLU A 1 441 ? -8.937 -21.751 17.713 1.00 80.88 441 GLU A O 1
ATOM 3427 N N . ALA A 1 442 ? -7.371 -20.559 18.782 1.00 89.75 442 ALA A N 1
ATOM 3428 C CA . ALA A 1 442 ? -6.758 -20.038 17.564 1.00 89.75 442 ALA A CA 1
ATOM 3429 C C . ALA A 1 442 ? -5.782 -21.054 16.950 1.00 89.75 442 ALA A C 1
ATOM 3431 O O . ALA A 1 442 ? -5.134 -21.828 17.659 1.00 89.75 442 ALA A O 1
ATOM 3432 N N . GLU A 1 443 ? -5.588 -20.978 15.638 1.00 94.00 443 GLU A N 1
ATOM 3433 C CA . GLU A 1 443 ? -4.534 -21.689 14.917 1.00 94.00 443 GLU A CA 1
ATOM 3434 C C . GLU A 1 443 ? -3.615 -20.701 14.196 1.00 94.00 443 GLU A C 1
ATOM 3436 O O . GLU A 1 443 ? -4.070 -19.678 13.685 1.00 94.00 443 GLU A O 1
ATOM 3441 N N . ALA A 1 444 ? -2.326 -21.018 14.100 1.00 95.62 444 ALA A N 1
ATOM 3442 C CA . ALA A 1 444 ? -1.357 -20.265 13.314 1.00 95.62 444 ALA A CA 1
ATOM 3443 C C . ALA A 1 444 ? -0.864 -21.083 12.118 1.00 95.62 444 ALA A C 1
ATOM 3445 O O . ALA A 1 444 ? -0.760 -22.311 12.188 1.00 95.62 444 ALA A O 1
ATOM 3446 N N . TRP A 1 445 ? -0.525 -20.396 11.030 1.00 97.50 445 TRP A N 1
ATOM 3447 C CA . TRP A 1 445 ? 0.113 -21.023 9.876 1.00 97.50 445 TRP A CA 1
ATOM 3448 C C . TRP A 1 445 ? 1.602 -21.290 10.142 1.00 97.50 445 TRP A C 1
ATOM 3450 O O . TRP A 1 445 ? 2.360 -20.369 10.455 1.00 97.50 445 TRP A O 1
ATOM 3460 N N . CYS A 1 446 ? 2.034 -22.541 9.972 1.00 96.75 446 CYS A N 1
ATOM 3461 C CA . CYS A 1 446 ? 3.409 -23.000 10.202 1.00 96.75 446 CYS A CA 1
ATOM 3462 C C . CYS A 1 446 ? 4.070 -23.570 8.930 1.00 96.75 446 CYS A C 1
ATOM 3464 O O . CYS A 1 446 ? 4.924 -24.453 9.013 1.00 96.75 446 CYS A O 1
ATOM 3466 N N . GLY A 1 447 ? 3.674 -23.086 7.745 1.00 93.31 447 GLY A N 1
ATOM 3467 C CA . GLY A 1 447 ? 4.280 -23.482 6.467 1.00 93.31 447 GLY A CA 1
ATOM 3468 C C . GLY A 1 447 ? 3.999 -24.946 6.143 1.00 93.31 447 GLY A C 1
ATOM 3469 O O . GLY A 1 447 ? 2.853 -25.383 6.207 1.00 93.31 447 GLY A O 1
ATOM 3470 N N . ASP A 1 448 ? 5.047 -25.720 5.868 1.00 90.94 448 ASP A N 1
ATOM 3471 C CA . ASP A 1 448 ? 4.953 -27.152 5.542 1.00 90.94 448 ASP A CA 1
ATOM 3472 C C . ASP A 1 448 ? 4.292 -27.983 6.656 1.00 90.94 448 ASP A C 1
ATOM 3474 O O . ASP A 1 448 ? 3.762 -29.065 6.412 1.00 90.94 448 ASP A O 1
ATOM 3478 N N . GLN A 1 449 ? 4.290 -27.478 7.895 1.00 92.62 449 GLN A N 1
ATOM 3479 C CA . GLN A 1 449 ? 3.622 -28.132 9.021 1.00 92.62 449 GLN A CA 1
ATOM 3480 C C . GLN A 1 449 ? 2.109 -27.888 9.065 1.00 92.62 449 GLN A C 1
ATOM 3482 O O . GLN A 1 449 ? 1.446 -28.477 9.926 1.00 92.62 449 GLN A O 1
ATOM 3487 N N . GLY A 1 450 ? 1.577 -27.040 8.183 1.00 95.31 450 GLY A N 1
ATOM 3488 C CA . GLY A 1 450 ? 0.170 -26.669 8.123 1.00 95.31 450 GLY A CA 1
ATOM 3489 C C . GLY A 1 450 ? -0.270 -25.759 9.271 1.00 95.31 450 GLY A C 1
ATOM 3490 O O . GLY A 1 450 ? 0.527 -25.035 9.870 1.00 95.31 450 GLY A O 1
ATOM 3491 N N . TRP A 1 451 ? -1.566 -25.799 9.575 1.00 96.19 451 TRP A N 1
ATOM 3492 C CA . TRP A 1 451 ? -2.160 -25.087 10.706 1.00 96.19 451 TRP A CA 1
ATOM 3493 C C . TRP A 1 451 ? -1.868 -25.812 12.021 1.00 96.19 451 TRP A C 1
ATOM 3495 O O . TRP A 1 451 ? -1.970 -27.037 12.098 1.00 96.19 451 TRP A O 1
ATOM 3505 N N . ARG A 1 452 ? -1.483 -25.058 13.054 1.00 95.38 452 ARG A N 1
ATOM 3506 C CA . ARG A 1 452 ? -1.163 -25.580 14.390 1.00 95.38 452 ARG A CA 1
ATOM 3507 C C . ARG A 1 452 ? -1.843 -24.756 15.477 1.00 95.38 452 ARG A C 1
ATOM 3509 O O . ARG A 1 452 ? -1.985 -23.549 15.281 1.00 95.38 452 ARG A O 1
ATOM 3516 N N . PRO A 1 453 ? -2.198 -25.352 16.629 1.00 92.56 453 PRO A N 1
ATOM 3517 C CA . PRO A 1 453 ? -2.719 -24.601 17.767 1.00 92.56 453 PRO A CA 1
ATOM 3518 C C . PRO A 1 453 ? -1.812 -23.421 18.131 1.00 92.56 453 PRO A C 1
ATOM 3520 O O . PRO A 1 453 ? -0.599 -23.574 18.302 1.00 92.56 453 PRO A O 1
ATOM 3523 N N . PHE A 1 454 ? -2.398 -22.233 18.264 1.00 90.62 454 PHE A N 1
ATOM 3524 C CA . PHE A 1 454 ? -1.660 -20.987 18.475 1.00 90.62 454 PHE A CA 1
ATOM 3525 C C . PHE A 1 454 ? -0.895 -20.948 19.804 1.00 90.62 454 PHE A C 1
ATOM 3527 O O . PHE A 1 454 ? 0.037 -20.171 19.934 1.00 90.62 454 PHE A O 1
ATOM 3534 N N . ALA A 1 455 ? -1.229 -21.787 20.785 1.00 87.38 455 ALA A N 1
ATOM 3535 C CA . ALA A 1 455 ? -0.462 -21.876 22.030 1.00 87.38 455 ALA A CA 1
ATOM 3536 C C . ALA A 1 455 ? 0.965 -22.433 21.820 1.00 87.38 455 ALA A C 1
ATOM 3538 O O . ALA A 1 455 ? 1.880 -22.090 22.562 1.00 87.38 455 ALA A O 1
ATOM 3539 N N . GLU A 1 456 ? 1.168 -23.268 20.796 1.00 86.50 456 GLU A N 1
ATOM 3540 C CA . GLU A 1 456 ? 2.441 -23.958 20.523 1.00 86.50 456 GLU A CA 1
ATOM 3541 C C . GLU A 1 456 ? 3.132 -23.450 19.249 1.00 86.50 456 GLU A C 1
ATOM 3543 O O . GLU A 1 456 ? 4.337 -23.625 19.052 1.00 86.50 456 GLU A O 1
ATOM 3548 N N . ALA A 1 457 ? 2.361 -22.824 18.362 1.00 84.06 457 ALA A N 1
ATOM 3549 C CA . ALA A 1 457 ? 2.804 -22.351 17.062 1.00 84.06 457 ALA A CA 1
ATOM 3550 C C . ALA A 1 457 ? 3.746 -21.126 17.033 1.00 84.06 457 ALA A C 1
ATOM 3552 O O . ALA A 1 457 ? 4.486 -21.039 16.053 1.00 84.06 457 ALA A O 1
ATOM 3553 N N . PRO A 1 458 ? 3.787 -20.177 18.001 1.00 82.81 458 PRO A N 1
ATOM 3554 C CA . PRO A 1 458 ? 4.487 -18.907 17.822 1.00 82.81 458 PRO A CA 1
ATOM 3555 C C . PRO A 1 458 ? 5.963 -19.049 17.435 1.00 82.81 458 PRO A C 1
ATOM 3557 O O . PRO A 1 458 ? 6.386 -18.364 16.507 1.00 82.81 458 PRO A O 1
ATOM 3560 N N . PRO A 1 459 ? 6.765 -19.961 18.015 1.00 85.25 459 PRO A N 1
ATOM 3561 C CA . PRO A 1 459 ? 8.152 -20.157 17.579 1.00 85.25 459 PRO A CA 1
ATOM 3562 C C . PRO A 1 459 ? 8.303 -20.739 16.161 1.00 85.25 459 PRO A C 1
ATOM 3564 O O . PRO A 1 459 ? 9.404 -20.751 15.624 1.00 85.25 459 PRO A O 1
ATOM 3567 N N . ARG A 1 460 ? 7.221 -21.260 15.569 1.00 88.69 460 ARG A N 1
ATOM 3568 C CA . ARG A 1 460 ? 7.190 -22.015 14.303 1.00 88.69 460 ARG A CA 1
ATOM 3569 C C . ARG A 1 460 ? 6.337 -21.352 13.220 1.00 88.69 460 ARG A C 1
ATOM 3571 O O . ARG A 1 460 ? 6.123 -21.952 12.169 1.00 88.69 460 ARG A O 1
ATOM 3578 N N . MET A 1 461 ? 5.783 -20.166 13.477 1.00 94.00 461 MET A N 1
ATOM 3579 C CA . MET A 1 461 ? 4.949 -19.476 12.494 1.00 94.00 461 MET A CA 1
ATOM 3580 C C . MET A 1 461 ? 5.770 -19.184 11.237 1.00 94.00 461 MET A C 1
ATOM 3582 O O . MET A 1 461 ? 6.853 -18.607 11.322 1.00 94.00 461 MET A O 1
ATOM 3586 N N . ALA A 1 462 ? 5.243 -19.572 10.079 1.00 93.25 462 ALA A N 1
ATOM 3587 C CA . ALA A 1 462 ? 5.889 -19.310 8.802 1.00 93.25 462 ALA A CA 1
ATOM 3588 C C . ALA A 1 462 ? 5.353 -17.997 8.213 1.00 93.25 462 ALA A C 1
ATOM 3590 O O . ALA A 1 462 ? 4.131 -17.796 8.192 1.00 93.25 462 ALA A O 1
ATOM 3591 N N . PRO A 1 463 ? 6.225 -17.105 7.719 1.00 93.81 463 PRO A N 1
ATOM 3592 C CA . PRO A 1 463 ? 5.775 -15.882 7.084 1.00 93.81 463 PRO A CA 1
ATOM 3593 C C . PRO A 1 463 ? 5.178 -16.185 5.707 1.00 93.81 463 PRO A C 1
ATOM 3595 O O . PRO A 1 463 ? 5.702 -17.001 4.952 1.00 93.81 463 PRO A O 1
ATOM 3598 N N . LEU A 1 464 ? 4.113 -15.473 5.347 1.00 92.69 464 LEU A N 1
ATOM 3599 C CA . LEU A 1 464 ? 3.594 -15.432 3.981 1.00 92.69 464 LEU A CA 1
ATOM 3600 C C . LEU A 1 464 ? 4.574 -14.722 3.045 1.00 92.69 464 LEU A C 1
ATOM 3602 O O . LEU A 1 464 ? 4.820 -15.164 1.925 1.00 92.69 464 LEU A O 1
ATOM 3606 N N . PHE A 1 465 ? 5.117 -13.598 3.514 1.00 87.25 465 PHE A N 1
ATOM 3607 C CA . PHE A 1 465 ? 6.152 -12.818 2.848 1.00 87.25 465 PHE A CA 1
ATOM 3608 C C . PHE A 1 465 ? 6.781 -11.817 3.821 1.00 87.25 465 PHE A C 1
ATOM 3610 O O . PHE A 1 465 ? 6.210 -11.461 4.855 1.00 87.25 465 PHE A O 1
ATOM 3617 N N . ALA A 1 466 ? 7.955 -11.323 3.443 1.00 83.81 466 ALA A N 1
ATOM 3618 C CA . ALA A 1 466 ? 8.633 -10.214 4.095 1.00 83.81 466 ALA A CA 1
ATOM 3619 C C . ALA A 1 466 ? 9.386 -9.362 3.048 1.00 83.81 466 ALA A C 1
ATOM 3621 O O . ALA A 1 466 ? 9.709 -9.863 1.964 1.00 83.81 466 ALA A O 1
ATOM 3622 N N . PRO A 1 467 ? 9.670 -8.083 3.340 1.00 83.19 467 PRO A N 1
ATOM 3623 C CA . PRO A 1 467 ? 9.067 -7.301 4.421 1.00 83.19 467 PRO A CA 1
ATOM 3624 C C . PRO A 1 467 ? 7.598 -6.957 4.112 1.00 83.19 467 PRO A C 1
ATOM 3626 O O . PRO A 1 467 ? 7.185 -6.974 2.945 1.00 83.19 467 PRO A O 1
ATOM 3629 N N . ALA A 1 468 ? 6.837 -6.619 5.153 1.00 85.81 468 ALA A N 1
ATOM 3630 C CA . ALA A 1 468 ? 5.522 -5.982 5.052 1.00 85.81 468 ALA A CA 1
ATOM 3631 C C . ALA A 1 468 ? 5.511 -4.649 5.834 1.00 85.81 468 ALA A C 1
ATOM 3633 O O . ALA A 1 468 ? 6.506 -4.289 6.460 1.00 85.81 468 ALA A O 1
ATOM 3634 N N . GLN A 1 469 ? 4.421 -3.881 5.778 1.00 88.06 469 GLN A N 1
ATOM 3635 C CA . GLN A 1 469 ? 4.203 -2.766 6.714 1.00 88.06 469 GLN A CA 1
ATOM 3636 C C . GLN A 1 469 ? 3.349 -3.233 7.900 1.00 88.06 469 GLN A C 1
ATOM 3638 O O . GLN A 1 469 ? 2.604 -4.203 7.792 1.00 88.06 469 GLN A O 1
ATOM 3643 N N . SER A 1 470 ? 3.450 -2.537 9.035 1.00 87.25 470 SER A N 1
ATOM 3644 C CA . SER A 1 470 ? 2.611 -2.787 10.219 1.00 87.25 470 SER A CA 1
ATOM 3645 C C . SER A 1 470 ? 1.116 -2.600 9.939 1.00 87.25 470 SER A C 1
ATOM 3647 O O . SER A 1 470 ? 0.277 -3.151 10.645 1.00 87.25 470 SER A O 1
ATOM 3649 N N . GLU A 1 471 ? 0.799 -1.839 8.892 1.00 90.69 471 GLU A N 1
ATOM 3650 C CA . GLU A 1 471 ? -0.549 -1.549 8.439 1.00 90.69 471 GLU A CA 1
ATOM 3651 C C . GLU A 1 471 ? -0.679 -1.829 6.943 1.00 90.69 471 GLU A C 1
ATOM 3653 O O . GLU A 1 471 ? -0.077 -1.141 6.116 1.00 90.69 471 GLU A O 1
ATOM 3658 N N . LEU A 1 472 ? -1.470 -2.845 6.604 1.00 94.31 472 LEU A N 1
ATOM 3659 C CA . LEU A 1 472 ? -1.788 -3.231 5.230 1.00 94.31 472 LEU A CA 1
ATOM 3660 C C . LEU A 1 472 ? -3.146 -3.927 5.162 1.00 94.31 472 LEU A C 1
ATOM 3662 O O . LEU A 1 472 ? -3.832 -4.085 6.173 1.00 94.31 472 LEU A O 1
ATOM 3666 N N . THR A 1 473 ? -3.558 -4.363 3.975 1.00 93.50 473 THR A N 1
ATOM 3667 C CA . THR A 1 473 ? -4.751 -5.209 3.842 1.00 93.50 473 THR A CA 1
ATOM 3668 C C . THR A 1 473 ? -4.514 -6.368 2.884 1.00 93.50 473 THR A C 1
ATOM 3670 O O . THR A 1 473 ? -4.116 -6.158 1.736 1.00 93.50 473 THR A O 1
ATOM 3673 N N . LEU A 1 474 ? -4.793 -7.588 3.355 1.00 94.75 474 LEU A N 1
ATOM 3674 C CA . LEU A 1 474 ? -5.029 -8.744 2.495 1.00 94.75 474 LEU A CA 1
ATOM 3675 C C . LEU A 1 474 ? -6.461 -8.716 1.967 1.00 94.75 474 LEU A C 1
ATOM 3677 O O . LEU A 1 474 ? -7.413 -8.498 2.714 1.00 94.75 474 LEU A O 1
ATOM 3681 N N . HIS A 1 475 ? -6.614 -8.979 0.679 1.00 91.69 475 HIS A N 1
ATOM 3682 C CA . HIS A 1 475 ? -7.910 -9.016 0.021 1.00 91.69 475 HIS A CA 1
ATOM 3683 C C . HIS A 1 475 ? -7.935 -10.098 -1.049 1.00 91.69 475 HIS A C 1
ATOM 3685 O O . HIS A 1 475 ? -6.963 -10.286 -1.781 1.00 91.69 475 HIS A O 1
ATOM 3691 N N . ARG A 1 476 ? -9.066 -10.793 -1.151 1.00 91.12 476 ARG A N 1
ATOM 3692 C CA . ARG A 1 476 ? -9.337 -11.729 -2.233 1.00 91.12 476 ARG A CA 1
ATOM 3693 C C . ARG A 1 476 ? -10.081 -11.014 -3.354 1.00 91.12 476 ARG A C 1
ATOM 3695 O O . ARG A 1 476 ? -11.208 -10.569 -3.158 1.00 91.12 476 ARG A O 1
ATOM 3702 N N . SER A 1 477 ? -9.469 -10.957 -4.532 1.00 85.81 477 SER A N 1
ATOM 3703 C CA . SER A 1 477 ? -10.085 -10.429 -5.747 1.00 85.81 477 SER A CA 1
ATOM 3704 C C . SER A 1 477 ? -10.221 -11.540 -6.788 1.00 85.81 477 SER A C 1
ATOM 3706 O O . SER A 1 477 ? -9.232 -12.071 -7.305 1.00 85.81 477 SER A O 1
ATOM 3708 N N . GLY A 1 478 ? -11.463 -11.952 -7.051 1.00 84.44 478 GLY A N 1
ATOM 3709 C CA . GLY A 1 478 ? -11.743 -13.176 -7.803 1.00 84.44 478 GLY A CA 1
ATOM 3710 C C . GLY A 1 478 ? -11.123 -14.394 -7.109 1.00 84.44 478 GLY A C 1
ATOM 3711 O O . GLY A 1 478 ? -11.334 -14.628 -5.919 1.00 84.44 478 GLY A O 1
ATOM 3712 N N . GLU A 1 479 ? -10.317 -15.171 -7.830 1.00 82.06 479 GLU A N 1
ATOM 3713 C CA . GLU A 1 479 ? -9.623 -16.338 -7.256 1.00 82.06 479 GLU A CA 1
ATOM 3714 C C . GLU A 1 479 ? -8.171 -16.036 -6.829 1.00 82.06 479 GLU A C 1
ATOM 3716 O O . GLU A 1 479 ? -7.383 -16.957 -6.669 1.00 82.06 479 GLU A O 1
ATOM 3721 N N . ARG A 1 480 ? -7.744 -14.763 -6.790 1.00 86.00 480 ARG A N 1
ATOM 3722 C CA . ARG A 1 480 ? -6.372 -14.367 -6.415 1.00 86.00 480 ARG A CA 1
ATOM 3723 C C . ARG A 1 480 ? -6.415 -13.619 -5.090 1.00 86.00 480 ARG A C 1
ATOM 3725 O O . ARG A 1 480 ? -7.322 -12.824 -4.843 1.00 86.00 480 ARG A O 1
ATOM 3732 N N . TRP A 1 481 ? -5.393 -13.824 -4.277 1.00 92.50 481 TRP A N 1
ATOM 3733 C CA . TRP A 1 481 ? -5.115 -12.997 -3.115 1.00 92.50 481 TRP A CA 1
ATOM 3734 C C . TRP A 1 481 ? -4.202 -11.850 -3.503 1.00 92.50 481 TRP A C 1
ATOM 3736 O O . TRP A 1 481 ? -3.300 -12.014 -4.325 1.00 92.50 481 TRP A O 1
ATOM 3746 N N . CYS A 1 482 ? -4.428 -10.691 -2.901 1.00 93.31 482 CYS A N 1
ATOM 3747 C CA . CYS A 1 482 ? -3.562 -9.539 -3.034 1.00 93.31 482 CYS A CA 1
ATOM 3748 C C . CYS A 1 482 ? -3.289 -8.870 -1.688 1.00 93.31 482 CYS A C 1
ATOM 3750 O O . CYS A 1 482 ? -4.135 -8.882 -0.794 1.00 93.31 482 CYS A O 1
ATOM 3752 N N . ALA A 1 483 ? -2.111 -8.264 -1.575 1.00 94.94 483 ALA A N 1
ATOM 3753 C CA . ALA A 1 483 ? -1.687 -7.465 -0.437 1.00 94.94 483 ALA A CA 1
ATOM 3754 C C . ALA A 1 483 ? -1.212 -6.103 -0.942 1.00 94.94 483 ALA A C 1
ATOM 3756 O O . ALA A 1 483 ? -0.168 -6.034 -1.592 1.00 94.94 483 ALA A O 1
ATOM 3757 N N . LEU A 1 484 ? -1.964 -5.039 -0.661 1.00 95.31 484 LEU A N 1
ATOM 3758 C CA . LEU A 1 484 ? -1.529 -3.665 -0.921 1.00 95.31 484 LEU A CA 1
ATOM 3759 C C . LEU A 1 484 ? -0.787 -3.146 0.311 1.00 95.31 484 LEU A C 1
ATOM 3761 O O . LEU A 1 484 ? -1.325 -3.242 1.412 1.00 95.31 484 LEU A O 1
ATOM 3765 N N . HIS A 1 485 ? 0.425 -2.618 0.136 1.00 93.94 485 HIS A N 1
ATOM 3766 C CA . HIS A 1 485 ? 1.196 -2.008 1.222 1.00 93.94 485 HIS A CA 1
ATOM 3767 C C . HIS A 1 485 ? 2.288 -1.053 0.707 1.00 93.94 485 HIS A C 1
ATOM 3769 O O . HIS A 1 485 ? 2.662 -1.089 -0.467 1.00 93.94 485 HIS A O 1
ATOM 3775 N N . GLY A 1 486 ? 2.827 -0.200 1.583 1.00 89.25 486 GLY A N 1
ATOM 3776 C CA . GLY A 1 486 ? 4.020 0.597 1.287 1.00 89.25 486 GLY A CA 1
ATOM 3777 C C . GLY A 1 486 ? 5.318 -0.213 1.391 1.00 89.25 486 GLY A C 1
ATOM 3778 O O . GLY A 1 486 ? 5.365 -1.267 2.035 1.00 89.25 486 GLY A O 1
ATOM 3779 N N . PHE A 1 487 ? 6.394 0.282 0.775 1.00 83.56 487 PHE A N 1
ATOM 3780 C CA . PHE A 1 487 ? 7.736 -0.300 0.873 1.00 83.56 487 PHE A CA 1
ATOM 3781 C C . PHE A 1 487 ? 8.725 0.648 1.548 1.00 83.56 487 PHE A C 1
ATOM 3783 O O . PHE A 1 487 ? 8.937 1.771 1.094 1.00 83.56 487 PHE A O 1
ATOM 3790 N N . GLY A 1 488 ? 9.380 0.167 2.604 1.00 81.50 488 GLY A N 1
ATOM 3791 C CA . GLY A 1 488 ? 10.333 0.959 3.376 1.00 81.50 488 GLY A CA 1
ATOM 3792 C C . GLY A 1 488 ? 9.662 1.934 4.349 1.00 81.50 488 GLY A C 1
ATOM 3793 O O . GLY A 1 488 ? 8.530 1.723 4.791 1.00 81.50 488 GLY A O 1
ATOM 3794 N N . PHE A 1 489 ? 10.402 2.983 4.704 1.00 83.69 489 PHE A N 1
ATOM 3795 C CA . PHE A 1 489 ? 10.033 4.005 5.684 1.00 83.69 489 PHE A CA 1
ATOM 3796 C C . PHE A 1 489 ? 10.249 5.405 5.088 1.00 83.69 489 PHE A C 1
ATOM 3798 O O . PHE A 1 489 ? 11.126 5.587 4.244 1.00 83.69 489 PHE A O 1
ATOM 3805 N N . GLY A 1 490 ? 9.474 6.401 5.524 1.00 89.62 490 GLY A N 1
ATOM 3806 C CA . GLY A 1 490 ? 9.560 7.763 4.991 1.00 89.62 490 GLY A CA 1
ATOM 3807 C C . GLY A 1 490 ? 8.710 7.951 3.727 1.00 89.62 490 GLY A C 1
ATOM 3808 O O . GLY A 1 490 ? 7.531 7.592 3.759 1.00 89.62 490 GLY A O 1
ATOM 3809 N N . PRO A 1 491 ? 9.259 8.481 2.614 1.00 87.31 491 PRO A N 1
ATOM 3810 C CA . PRO A 1 491 ? 8.542 8.693 1.351 1.00 87.31 491 PRO A CA 1
ATOM 3811 C C . PRO A 1 491 ? 8.304 7.368 0.600 1.00 87.31 491 PRO A C 1
ATOM 3813 O O . PRO A 1 491 ? 8.779 7.168 -0.522 1.00 87.31 491 PRO A O 1
ATOM 3816 N N . ALA A 1 492 ? 7.615 6.434 1.256 1.00 86.62 492 ALA A N 1
ATOM 3817 C CA . ALA A 1 492 ? 7.437 5.067 0.802 1.00 86.62 492 ALA A CA 1
ATOM 3818 C C . ALA A 1 492 ? 6.595 5.014 -0.487 1.00 86.62 492 ALA A C 1
ATOM 3820 O O . ALA A 1 492 ? 5.491 5.565 -0.527 1.00 86.62 492 ALA A O 1
ATOM 3821 N N . PRO A 1 493 ? 7.069 4.335 -1.545 1.00 86.50 493 PRO A N 1
ATOM 3822 C CA . PRO A 1 493 ? 6.209 3.957 -2.655 1.00 86.50 493 PRO A CA 1
ATOM 3823 C C . PRO A 1 493 ? 5.224 2.873 -2.207 1.00 86.50 493 PRO A C 1
ATOM 3825 O O . PRO A 1 493 ? 5.485 2.112 -1.272 1.00 86.50 493 PRO A O 1
ATOM 3828 N N . LEU A 1 494 ? 4.102 2.786 -2.909 1.00 92.81 494 LEU A N 1
ATOM 3829 C CA . LEU A 1 494 ? 3.046 1.809 -2.688 1.00 92.81 494 LEU A CA 1
ATOM 3830 C C . LEU A 1 494 ? 3.145 0.696 -3.724 1.00 92.81 494 LEU A C 1
ATOM 3832 O O . LEU A 1 494 ? 3.411 0.942 -4.905 1.00 92.81 494 LEU A O 1
ATOM 3836 N N . GLY A 1 495 ? 2.906 -0.533 -3.290 1.00 86.50 495 GLY A N 1
ATOM 3837 C CA . GLY A 1 495 ? 2.978 -1.699 -4.149 1.00 86.50 495 GLY A CA 1
ATOM 3838 C C . GLY A 1 495 ? 2.034 -2.809 -3.733 1.00 86.50 495 GLY A C 1
ATOM 3839 O O . GLY A 1 495 ? 1.373 -2.752 -2.696 1.00 86.50 495 GLY A O 1
ATOM 3840 N N . ILE A 1 496 ? 1.993 -3.832 -4.574 1.00 89.81 496 ILE A N 1
ATOM 3841 C CA . ILE A 1 496 ? 1.142 -4.994 -4.413 1.00 89.81 496 ILE A CA 1
ATOM 3842 C C . ILE A 1 496 ? 1.938 -6.294 -4.455 1.00 89.81 496 ILE A C 1
ATOM 3844 O O . ILE A 1 496 ? 2.910 -6.436 -5.200 1.00 89.81 496 ILE A O 1
ATOM 3848 N N . ARG A 1 497 ? 1.490 -7.274 -3.679 1.00 87.81 497 ARG A N 1
ATOM 3849 C CA . ARG A 1 497 ? 1.843 -8.687 -3.855 1.00 87.81 497 ARG A CA 1
ATOM 3850 C C . ARG A 1 497 ? 0.600 -9.473 -4.204 1.00 87.81 497 ARG A C 1
ATOM 3852 O O . ARG A 1 497 ? -0.489 -9.103 -3.771 1.00 87.81 497 ARG A O 1
ATOM 3859 N N . THR A 1 498 ? 0.762 -10.561 -4.943 1.00 85.38 498 THR A N 1
ATOM 3860 C CA . THR A 1 498 ? -0.340 -11.464 -5.285 1.00 85.38 498 THR A CA 1
ATOM 3861 C C . THR A 1 498 ? 0.012 -12.914 -4.987 1.00 85.38 498 THR A C 1
ATOM 3863 O O . THR A 1 498 ? 1.188 -13.271 -4.947 1.00 85.38 498 THR A O 1
ATOM 3866 N N . ALA A 1 499 ? -1.002 -13.743 -4.762 1.00 82.75 499 ALA A N 1
ATOM 3867 C CA . ALA A 1 499 ? -0.859 -15.182 -4.586 1.00 82.75 499 ALA A CA 1
ATOM 3868 C C . ALA A 1 499 ? -2.079 -15.923 -5.159 1.00 82.75 499 ALA A C 1
ATOM 3870 O O . ALA A 1 499 ? -3.182 -15.363 -5.172 1.00 82.75 499 ALA A O 1
ATOM 3871 N N . PRO A 1 500 ? -1.917 -17.170 -5.633 1.00 80.12 500 PRO A N 1
ATOM 3872 C CA . PRO A 1 500 ? -3.049 -18.006 -6.026 1.00 80.12 500 PRO A CA 1
ATOM 3873 C C . PRO A 1 500 ? -3.869 -18.458 -4.808 1.00 80.12 500 PRO A C 1
ATOM 3875 O O . PRO A 1 500 ? -5.089 -18.542 -4.887 1.00 80.12 500 PRO A O 1
ATOM 3878 N N . GLU A 1 501 ? -3.217 -18.668 -3.663 1.00 88.19 501 GLU A N 1
ATOM 3879 C CA . GLU A 1 501 ? -3.848 -19.074 -2.407 1.00 88.19 501 GLU A CA 1
ATOM 3880 C C . GLU A 1 501 ? -3.419 -18.157 -1.261 1.00 88.19 501 GLU A C 1
ATOM 3882 O O . GLU A 1 501 ? -2.381 -17.496 -1.321 1.00 88.19 501 GLU A O 1
ATOM 3887 N N . LEU A 1 502 ? -4.206 -18.134 -0.184 1.00 95.00 502 LEU A N 1
ATOM 3888 C CA . LEU A 1 502 ? -3.953 -17.279 0.978 1.00 95.00 502 LEU A CA 1
ATOM 3889 C C . LEU A 1 502 ? -2.579 -17.563 1.612 1.00 95.00 502 LEU A C 1
ATOM 3891 O O . LEU A 1 502 ? -1.868 -16.650 2.032 1.00 95.00 502 LEU A O 1
ATOM 3895 N N . THR A 1 503 ? -2.193 -18.837 1.655 1.00 93.94 503 THR A N 1
ATOM 3896 C CA . THR A 1 503 ? -0.916 -19.318 2.199 1.00 93.94 503 THR A CA 1
ATOM 3897 C C . THR A 1 503 ? 0.247 -19.215 1.210 1.00 93.94 503 THR A C 1
ATOM 3899 O O . THR A 1 503 ? 1.376 -19.538 1.569 1.00 93.94 503 THR A O 1
ATOM 3902 N N . GLY A 1 504 ? 0.006 -18.707 -0.003 1.00 85.25 504 GLY A N 1
ATOM 3903 C CA . GLY A 1 504 ? 1.017 -18.486 -1.032 1.00 85.25 504 GLY A CA 1
ATOM 3904 C C . GLY A 1 504 ? 0.950 -19.482 -2.200 1.00 85.25 504 GLY A C 1
ATOM 3905 O O . GLY A 1 504 ? -0.070 -20.130 -2.401 1.00 85.25 504 GLY A O 1
ATOM 3906 N N . PRO A 1 505 ? 2.021 -19.585 -3.006 1.00 83.19 505 PRO A N 1
ATOM 3907 C CA . PRO A 1 505 ? 3.222 -18.753 -2.943 1.00 83.19 505 PRO A CA 1
ATOM 3908 C C . PRO A 1 505 ? 2.902 -17.284 -3.257 1.00 83.19 505 PRO A C 1
ATOM 3910 O O . PRO A 1 505 ? 2.209 -16.979 -4.226 1.00 83.19 505 PRO A O 1
ATOM 3913 N N . TRP A 1 506 ? 3.410 -16.371 -2.429 1.00 82.38 506 TRP A N 1
ATOM 3914 C CA . TRP A 1 506 ? 3.252 -14.930 -2.632 1.00 82.38 506 TRP A CA 1
ATOM 3915 C C . TRP A 1 506 ? 4.334 -14.376 -3.559 1.00 82.38 506 TRP A C 1
ATOM 3917 O O . TRP A 1 506 ? 5.511 -14.716 -3.441 1.00 82.38 506 TRP A O 1
ATOM 3927 N N . SER A 1 507 ? 3.942 -13.483 -4.465 1.00 72.44 507 SER A N 1
ATOM 3928 C CA . SER A 1 507 ? 4.857 -12.809 -5.381 1.00 72.44 507 SER A CA 1
ATOM 3929 C C . SER A 1 507 ? 5.832 -11.885 -4.643 1.00 72.44 507 SER A C 1
ATOM 3931 O O . SER A 1 507 ? 5.583 -11.411 -3.526 1.00 72.44 507 SER A O 1
ATOM 3933 N N . SER A 1 508 ? 6.927 -11.525 -5.316 1.00 70.75 508 SER A N 1
ATOM 3934 C CA . SER A 1 508 ? 7.689 -10.327 -4.955 1.00 70.75 508 SER A CA 1
ATOM 3935 C C . SER A 1 508 ? 6.801 -9.078 -5.008 1.00 70.75 508 SER A C 1
ATOM 3937 O O . SER A 1 508 ? 5.795 -9.060 -5.721 1.00 70.75 508 SER A O 1
ATOM 3939 N N . LEU A 1 509 ? 7.190 -8.023 -4.289 1.00 75.25 509 LEU A N 1
ATOM 3940 C CA . LEU A 1 509 ? 6.475 -6.749 -4.316 1.00 75.25 509 LEU A CA 1
ATOM 3941 C C . LEU A 1 509 ? 6.596 -6.079 -5.693 1.00 75.25 509 LEU A C 1
ATOM 3943 O O . LEU A 1 509 ? 7.700 -5.821 -6.182 1.00 75.25 509 LEU A O 1
ATOM 3947 N N . GLN A 1 510 ? 5.458 -5.768 -6.301 1.00 75.38 510 GLN A N 1
ATOM 3948 C CA . GLN A 1 510 ? 5.356 -4.946 -7.500 1.00 75.38 510 GLN A CA 1
ATOM 3949 C C . GLN A 1 510 ? 4.984 -3.525 -7.080 1.00 75.38 510 GLN A C 1
ATOM 3951 O O . GLN A 1 510 ? 3.910 -3.299 -6.532 1.00 75.38 510 GLN A O 1
ATOM 3956 N N . LEU A 1 511 ? 5.871 -2.561 -7.306 1.00 77.56 511 LEU A N 1
ATOM 3957 C CA . LEU A 1 511 ? 5.605 -1.162 -6.972 1.00 77.56 511 LEU A CA 1
ATOM 3958 C C . LEU A 1 511 ? 4.717 -0.542 -8.048 1.00 77.56 511 LEU A C 1
ATOM 3960 O O . LEU A 1 511 ? 4.991 -0.699 -9.236 1.00 77.56 511 LEU A O 1
ATOM 3964 N N . LEU A 1 512 ? 3.648 0.125 -7.619 1.00 80.50 512 LEU A N 1
ATOM 3965 C CA . LEU A 1 512 ? 2.586 0.607 -8.504 1.00 80.50 512 LEU A CA 1
ATOM 3966 C C . LEU A 1 512 ? 2.453 2.125 -8.513 1.00 80.50 512 LEU A C 1
ATOM 3968 O O . LEU A 1 512 ? 2.078 2.696 -9.531 1.00 80.50 512 LEU A O 1
ATOM 3972 N N . HIS A 1 513 ? 2.712 2.777 -7.380 1.00 84.44 513 HIS A N 1
ATOM 3973 C CA . HIS A 1 513 ? 2.456 4.202 -7.232 1.00 84.44 513 HIS A CA 1
ATOM 3974 C C . HIS A 1 513 ? 3.456 4.847 -6.281 1.00 84.44 513 HIS A C 1
ATOM 3976 O O . HIS A 1 513 ? 3.762 4.304 -5.220 1.00 84.44 513 HIS A O 1
ATOM 3982 N N . ARG A 1 514 ? 3.923 6.043 -6.632 1.00 87.00 514 ARG A N 1
ATOM 3983 C CA . ARG A 1 514 ? 4.662 6.919 -5.726 1.00 87.00 514 ARG A CA 1
ATOM 3984 C C . ARG A 1 514 ? 3.789 8.142 -5.445 1.00 87.00 514 ARG A C 1
ATOM 3986 O O . ARG A 1 514 ? 3.618 8.952 -6.356 1.00 87.00 514 ARG A O 1
ATOM 3993 N N . PRO A 1 515 ? 3.238 8.282 -4.228 1.00 91.94 515 PRO A N 1
ATOM 3994 C CA . PRO A 1 515 ? 2.432 9.447 -3.888 1.00 91.94 515 PRO A CA 1
ATOM 3995 C C . PRO A 1 515 ? 3.184 10.758 -4.104 1.00 91.94 515 PRO A C 1
ATOM 3997 O O . PRO A 1 515 ? 4.383 10.842 -3.830 1.00 91.94 515 PRO A O 1
ATOM 4000 N N . ALA A 1 516 ? 2.483 11.795 -4.563 1.00 87.38 516 ALA A N 1
ATOM 4001 C CA . ALA A 1 516 ? 3.088 13.099 -4.839 1.00 87.38 516 ALA A CA 1
ATOM 4002 C C . ALA A 1 516 ? 3.693 13.739 -3.575 1.00 87.38 516 ALA A C 1
ATOM 4004 O O . ALA A 1 516 ? 4.692 14.458 -3.647 1.00 87.38 516 ALA A O 1
ATOM 4005 N N . GLU A 1 517 ? 3.141 13.431 -2.397 1.00 93.44 517 GLU A N 1
ATOM 4006 C CA . GLU A 1 517 ? 3.660 13.875 -1.105 1.00 93.44 517 GLU A CA 1
ATOM 4007 C C . GLU A 1 517 ? 5.088 13.386 -0.830 1.00 93.44 517 GLU A C 1
ATOM 4009 O O . GLU A 1 517 ? 5.786 14.010 -0.036 1.00 93.44 517 GLU A O 1
ATOM 4014 N N . ALA A 1 518 ? 5.563 12.345 -1.525 1.00 88.38 518 ALA A N 1
ATOM 4015 C CA . ALA A 1 518 ? 6.923 11.818 -1.404 1.00 88.38 518 ALA A CA 1
ATOM 4016 C C . ALA A 1 518 ? 8.023 12.847 -1.732 1.00 88.38 518 ALA A C 1
ATOM 4018 O O . ALA A 1 518 ? 9.179 12.625 -1.379 1.00 88.38 518 ALA A O 1
ATOM 4019 N N . ALA A 1 519 ? 7.688 13.947 -2.418 1.00 83.94 519 ALA A N 1
ATOM 4020 C CA . ALA A 1 519 ? 8.611 15.048 -2.705 1.00 83.94 519 ALA A CA 1
ATOM 4021 C C . ALA A 1 519 ? 8.811 16.012 -1.518 1.00 83.94 519 ALA A C 1
ATOM 4023 O O . ALA A 1 519 ? 9.683 16.879 -1.563 1.00 83.94 519 ALA A O 1
ATOM 4024 N N . ARG A 1 520 ? 7.998 15.898 -0.461 1.00 88.69 520 ARG A N 1
ATOM 4025 C CA . ARG A 1 520 ? 8.060 16.771 0.716 1.00 88.69 520 ARG A CA 1
ATOM 4026 C C . ARG A 1 520 ? 9.158 16.306 1.671 1.00 88.69 520 ARG A C 1
ATOM 4028 O O . ARG A 1 520 ? 9.372 15.111 1.868 1.00 88.69 520 ARG A O 1
ATOM 4035 N N . ALA A 1 521 ? 9.838 17.260 2.301 1.00 87.81 521 ALA A N 1
ATOM 4036 C CA . ALA A 1 521 ? 10.828 16.955 3.327 1.00 87.81 521 ALA A CA 1
ATOM 4037 C C . ALA A 1 521 ? 10.165 16.285 4.542 1.00 87.81 521 ALA A C 1
ATOM 4039 O O . ALA A 1 521 ? 9.064 16.665 4.932 1.00 87.81 521 ALA A O 1
ATOM 4040 N N . GLN A 1 522 ? 10.858 15.318 5.152 1.00 91.62 522 GLN A N 1
ATOM 4041 C CA . GLN A 1 522 ? 10.432 14.655 6.395 1.00 91.62 522 GLN A CA 1
ATOM 4042 C C . GLN A 1 522 ? 9.059 13.953 6.326 1.00 91.62 522 GLN A C 1
ATOM 4044 O O . GLN A 1 522 ? 8.417 13.741 7.354 1.00 91.62 522 GLN A O 1
ATOM 4049 N N . ILE A 1 523 ? 8.609 13.577 5.124 1.00 95.00 523 ILE A N 1
ATOM 4050 C CA . ILE A 1 523 ? 7.324 12.906 4.914 1.00 95.00 523 ILE A CA 1
ATOM 4051 C C . ILE A 1 523 ? 7.383 11.419 5.298 1.00 95.00 523 ILE A C 1
ATOM 4053 O O . ILE A 1 523 ? 8.369 10.728 5.032 1.00 95.00 523 ILE A O 1
ATOM 4057 N N . LEU A 1 524 ? 6.291 10.918 5.872 1.00 95.00 524 LEU A N 1
ATOM 4058 C CA . LEU A 1 524 ? 5.988 9.502 6.048 1.00 95.00 524 LEU A CA 1
ATOM 4059 C C . LEU A 1 524 ? 4.766 9.136 5.202 1.00 95.00 524 LEU A C 1
ATOM 4061 O O . LEU A 1 524 ? 3.744 9.812 5.276 1.00 95.00 524 LEU A O 1
ATOM 4065 N N . ILE A 1 525 ? 4.847 8.048 4.445 1.00 96.56 525 ILE A N 1
ATOM 4066 C CA . ILE A 1 525 ? 3.735 7.462 3.690 1.00 96.56 525 ILE A CA 1
ATOM 4067 C C . ILE A 1 525 ? 3.526 6.032 4.191 1.00 96.56 525 ILE A C 1
ATOM 4069 O O . ILE A 1 525 ? 4.455 5.221 4.196 1.00 96.56 525 ILE A O 1
ATOM 4073 N N . TYR A 1 526 ? 2.313 5.725 4.641 1.00 96.06 526 TYR A N 1
ATOM 4074 C CA . TYR A 1 526 ? 1.977 4.447 5.275 1.00 96.06 526 TYR A CA 1
ATOM 4075 C C . TYR A 1 526 ? 0.473 4.160 5.186 1.00 96.06 526 TYR A C 1
ATOM 4077 O O . TYR A 1 526 ? -0.264 4.873 4.500 1.00 96.06 526 TYR A O 1
ATOM 4085 N N . ALA A 1 527 ? 0.034 3.091 5.861 1.00 96.00 527 ALA A N 1
ATOM 4086 C CA . ALA A 1 527 ? -1.361 2.661 5.943 1.00 96.00 527 ALA A CA 1
ATOM 4087 C C . ALA A 1 527 ? -2.024 2.505 4.565 1.00 96.00 527 ALA A C 1
ATOM 4089 O O . ALA A 1 527 ? -3.179 2.874 4.372 1.00 96.00 527 ALA A O 1
ATOM 4090 N N . ALA A 1 528 ? -1.284 1.950 3.599 1.00 96.94 528 ALA A N 1
ATOM 4091 C CA . ALA A 1 528 ? -1.862 1.598 2.313 1.00 96.94 528 ALA A CA 1
ATOM 4092 C C . ALA A 1 528 ? -2.791 0.388 2.488 1.00 96.94 528 ALA A C 1
ATOM 4094 O O . ALA A 1 528 ? -2.330 -0.709 2.801 1.00 96.94 528 ALA A O 1
ATOM 4095 N N . LYS A 1 529 ? -4.098 0.593 2.328 1.00 96.38 529 LYS A N 1
ATOM 4096 C CA . LYS A 1 529 ? -5.147 -0.394 2.625 1.00 96.38 529 LYS A CA 1
ATOM 4097 C C . LYS A 1 529 ? -6.155 -0.462 1.487 1.00 96.38 529 LYS A C 1
ATOM 4099 O O . LYS A 1 529 ? -6.321 0.500 0.743 1.00 96.38 529 LYS A O 1
ATOM 4104 N N . VAL A 1 530 ? -6.821 -1.605 1.341 1.00 95.81 530 VAL A N 1
ATOM 4105 C CA . VAL A 1 530 ? -7.933 -1.769 0.390 1.00 95.81 530 VAL A CA 1
ATOM 4106 C C . VAL A 1 530 ? -9.259 -1.850 1.133 1.00 95.81 530 VAL A C 1
ATOM 4108 O O . VAL A 1 530 ? -9.328 -2.342 2.257 1.00 95.81 530 VAL A O 1
ATOM 4111 N N . HIS A 1 531 ? -10.322 -1.389 0.484 1.00 96.94 531 HIS A N 1
ATOM 4112 C CA . HIS A 1 531 ? -11.645 -1.220 1.070 1.00 96.94 531 HIS A CA 1
ATOM 4113 C C . HIS A 1 531 ? -12.709 -1.873 0.178 1.00 96.94 531 HIS A C 1
ATOM 4115 O O . HIS A 1 531 ? -13.426 -1.185 -0.551 1.00 96.94 531 HIS A O 1
ATOM 4121 N N . PRO A 1 532 ? -12.836 -3.212 0.207 1.00 93.75 532 PRO A N 1
ATOM 4122 C CA . PRO A 1 532 ? -13.730 -3.944 -0.695 1.00 93.75 532 PRO A CA 1
ATOM 4123 C C . PRO A 1 532 ? -15.218 -3.648 -0.474 1.00 93.75 532 PRO A C 1
ATOM 4125 O O . PRO A 1 532 ? -16.036 -3.909 -1.348 1.00 93.75 532 PRO A O 1
ATOM 4128 N N . ALA A 1 533 ? -15.574 -3.086 0.682 1.00 95.06 533 ALA A N 1
ATOM 4129 C CA . ALA A 1 533 ? -16.935 -2.672 0.993 1.00 95.06 533 ALA A CA 1
ATOM 4130 C C . ALA A 1 533 ? -17.377 -1.415 0.223 1.00 95.06 533 ALA A C 1
ATOM 4132 O O . ALA A 1 533 ? -18.562 -1.090 0.239 1.00 95.06 533 ALA A O 1
ATOM 4133 N N . LEU A 1 534 ? -16.447 -0.680 -0.395 1.00 97.44 534 LEU A N 1
ATOM 4134 C CA . LEU A 1 534 ? -16.736 0.513 -1.181 1.00 97.44 534 LEU A CA 1
ATOM 4135 C C . LEU A 1 534 ? -16.969 0.155 -2.650 1.00 97.44 534 LEU A C 1
ATOM 4137 O O . LEU A 1 534 ? -16.260 -0.664 -3.232 1.00 97.44 534 LEU A O 1
ATOM 4141 N N . ALA A 1 535 ? -17.926 0.836 -3.274 1.00 95.88 535 ALA A N 1
ATOM 4142 C CA . ALA A 1 535 ? -18.138 0.742 -4.708 1.00 95.88 535 ALA A CA 1
ATOM 4143 C C . ALA A 1 535 ? -17.010 1.474 -5.447 1.00 95.88 535 ALA A C 1
ATOM 4145 O O . ALA A 1 535 ? -16.785 2.669 -5.248 1.00 95.88 535 ALA A O 1
ATOM 4146 N N . CYS A 1 536 ? -16.317 0.752 -6.323 1.00 94.56 536 CYS A N 1
ATOM 4147 C CA . CYS A 1 536 ? -15.264 1.282 -7.176 1.00 94.56 536 CYS A CA 1
ATOM 4148 C C . CYS A 1 536 ? -15.397 0.662 -8.567 1.00 94.56 536 CYS A C 1
ATOM 4150 O O . CYS A 1 536 ? -15.203 -0.537 -8.751 1.00 94.56 536 CYS A O 1
ATOM 4152 N N . GLU A 1 537 ? -15.734 1.473 -9.564 1.00 86.56 537 GLU A N 1
ATOM 4153 C CA . GLU A 1 537 ? -15.940 0.976 -10.922 1.00 86.56 537 GLU A CA 1
ATOM 4154 C C . GLU A 1 537 ? -14.639 0.418 -11.523 1.00 86.56 537 GLU A C 1
ATOM 4156 O O . GLU A 1 537 ? -13.615 1.106 -11.604 1.00 86.56 537 GLU A O 1
ATOM 4161 N N . GLY A 1 538 ? -14.686 -0.849 -11.945 1.00 82.44 538 GLY A N 1
ATOM 4162 C CA . GLY A 1 538 ? -13.561 -1.538 -12.578 1.00 82.44 538 GLY A CA 1
ATOM 4163 C C . GLY A 1 538 ? -12.365 -1.793 -11.655 1.00 82.44 538 GLY A C 1
ATOM 4164 O O . GLY A 1 538 ? -11.257 -1.968 -12.159 1.00 82.44 538 GLY A O 1
ATOM 4165 N N . GLY A 1 539 ? -12.545 -1.780 -10.330 1.00 90.06 539 GLY A N 1
ATOM 4166 C CA . GLY A 1 539 ? -11.455 -1.999 -9.380 1.00 90.06 539 GLY A CA 1
ATOM 4167 C C . GLY A 1 539 ? -11.910 -2.118 -7.928 1.00 90.06 539 GLY A C 1
ATOM 4168 O O . GLY A 1 539 ? -13.075 -2.371 -7.639 1.00 90.06 539 GLY A O 1
ATOM 4169 N N . VAL A 1 540 ? -10.970 -1.917 -7.010 1.00 94.19 540 VAL A N 1
ATOM 4170 C CA . VAL A 1 540 ? -11.191 -1.894 -5.561 1.00 94.19 540 VAL A CA 1
ATOM 4171 C C . VAL A 1 540 ? -10.708 -0.550 -5.027 1.00 94.19 540 VAL A C 1
ATOM 4173 O O . VAL A 1 540 ? -9.638 -0.070 -5.410 1.00 94.19 540 VAL A O 1
ATOM 4176 N N . ALA A 1 541 ? -11.498 0.074 -4.153 1.00 97.44 541 ALA A N 1
ATOM 4177 C CA . ALA A 1 541 ? -11.081 1.307 -3.499 1.00 97.44 541 ALA A CA 1
ATOM 4178 C C . ALA A 1 541 ? -9.903 1.022 -2.562 1.00 97.44 541 ALA A C 1
ATOM 4180 O O . ALA A 1 541 ? -9.890 0.016 -1.855 1.00 97.44 541 ALA A O 1
ATOM 4181 N N . ALA A 1 542 ? -8.931 1.918 -2.530 1.00 98.00 542 ALA A N 1
ATOM 4182 C CA . ALA A 1 542 ? -7.799 1.854 -1.624 1.00 98.00 542 ALA A CA 1
ATOM 4183 C C . ALA A 1 542 ? -7.546 3.224 -1.000 1.00 98.00 542 ALA A C 1
ATOM 4185 O O . ALA A 1 542 ? -7.983 4.237 -1.543 1.00 98.00 542 ALA A O 1
ATOM 4186 N N . THR A 1 543 ? -6.837 3.263 0.122 1.00 98.31 543 THR A N 1
ATOM 4187 C CA . THR A 1 543 ? -6.323 4.509 0.692 1.00 98.31 543 THR A CA 1
ATOM 4188 C C . THR A 1 543 ? -4.867 4.375 1.101 1.00 98.31 543 THR A C 1
ATOM 4190 O O . THR A 1 543 ? -4.367 3.263 1.237 1.00 98.31 543 THR A O 1
ATOM 4193 N N . TYR A 1 544 ? -4.191 5.508 1.272 1.00 98.19 544 TYR A N 1
ATOM 4194 C CA . TYR A 1 544 ? -2.943 5.644 2.024 1.00 98.19 544 TYR A CA 1
ATOM 4195 C C . TYR A 1 544 ? -3.007 6.911 2.877 1.00 98.19 544 TYR A C 1
ATOM 4197 O O . TYR A 1 544 ? -3.869 7.766 2.658 1.00 98.19 544 TYR A O 1
ATOM 4205 N N . VAL A 1 545 ? -2.076 7.062 3.816 1.00 98.00 545 VAL A N 1
ATOM 4206 C CA . VAL A 1 545 ? -1.930 8.279 4.622 1.00 98.00 545 VAL A CA 1
ATOM 4207 C C . VAL A 1 545 ? -0.539 8.871 4.414 1.00 98.00 545 VAL A C 1
ATOM 4209 O O . VAL A 1 545 ? 0.460 8.151 4.390 1.00 98.00 545 VAL A O 1
ATOM 4212 N N . ALA A 1 546 ? -0.482 10.196 4.271 1.00 97.38 546 ALA A N 1
ATOM 4213 C CA . ALA A 1 546 ? 0.756 10.970 4.267 1.00 97.38 546 ALA A CA 1
ATOM 4214 C C . ALA A 1 546 ? 0.849 11.828 5.539 1.00 97.38 546 ALA A C 1
ATOM 4216 O O . ALA A 1 546 ? -0.073 12.581 5.849 1.00 97.38 546 ALA A O 1
ATOM 4217 N N . ASN A 1 547 ? 1.963 11.741 6.258 1.00 96.56 547 ASN A N 1
ATOM 4218 C CA . ASN A 1 547 ? 2.245 12.439 7.517 1.00 96.56 547 ASN A CA 1
ATOM 4219 C C . ASN A 1 547 ? 3.625 13.122 7.451 1.00 96.56 547 ASN A C 1
ATOM 4221 O O . ASN A 1 547 ? 4.397 12.865 6.534 1.00 96.56 547 ASN A O 1
ATOM 4225 N N . SER A 1 548 ? 3.956 13.971 8.420 1.00 95.88 548 SER A N 1
ATOM 4226 C CA . SER A 1 548 ? 5.241 14.658 8.554 1.00 95.88 548 SER A CA 1
ATOM 4227 C C . SER A 1 548 ? 5.871 14.353 9.914 1.00 95.88 548 SER A C 1
ATOM 4229 O O . SER A 1 548 ? 5.194 14.428 10.937 1.00 95.88 548 SER A O 1
ATOM 4231 N N . LEU A 1 549 ? 7.177 14.063 9.938 1.00 92.62 549 LEU A N 1
ATOM 4232 C CA . LEU A 1 549 ? 7.958 13.980 11.183 1.00 92.62 549 LEU A CA 1
ATOM 4233 C C . LEU A 1 549 ? 8.136 15.355 11.849 1.00 92.62 549 LEU A C 1
ATOM 4235 O O . LEU A 1 549 ? 8.400 15.434 13.045 1.00 92.62 549 LEU A O 1
ATOM 4239 N N . ASP A 1 550 ? 7.972 16.440 11.090 1.00 94.44 550 ASP A N 1
ATOM 4240 C CA . ASP A 1 550 ? 7.840 17.787 11.638 1.00 94.44 550 ASP A CA 1
ATOM 4241 C C . ASP A 1 550 ? 6.375 18.034 12.019 1.00 94.44 550 ASP A C 1
ATOM 4243 O O . ASP A 1 550 ? 5.514 18.232 11.152 1.00 94.44 550 ASP A O 1
ATOM 4247 N N . PHE A 1 551 ? 6.106 18.025 13.327 1.00 93.31 551 PHE A N 1
ATOM 4248 C CA . PHE A 1 551 ? 4.774 18.261 13.884 1.00 93.31 551 PHE A CA 1
ATOM 4249 C C . PHE A 1 551 ? 4.249 19.675 13.587 1.00 93.31 551 PHE A C 1
ATOM 4251 O O . PHE A 1 551 ? 3.053 19.860 13.369 1.00 93.31 551 PHE A O 1
ATOM 4258 N N . GLY A 1 552 ? 5.124 20.683 13.522 1.00 94.94 552 GLY A N 1
ATOM 4259 C CA . GLY A 1 552 ? 4.739 22.045 13.157 1.00 94.94 552 GLY A CA 1
ATOM 4260 C C . GLY A 1 552 ? 4.244 22.120 11.713 1.00 94.94 552 GLY A C 1
ATOM 4261 O O . GLY A 1 552 ? 3.202 22.727 11.452 1.00 94.94 552 GLY A O 1
ATOM 4262 N N . ALA A 1 553 ? 4.939 21.445 10.792 1.00 94.56 553 ALA A N 1
ATOM 4263 C CA . ALA A 1 553 ? 4.502 21.305 9.404 1.00 94.56 553 ALA A CA 1
ATOM 4264 C C . ALA A 1 553 ? 3.188 20.511 9.291 1.00 94.56 553 ALA A C 1
ATOM 4266 O O . ALA A 1 553 ? 2.297 20.914 8.545 1.00 94.56 553 ALA A O 1
ATOM 4267 N N . LEU A 1 554 ? 3.027 19.437 10.075 1.00 95.50 554 LEU A N 1
ATOM 4268 C CA . LEU A 1 554 ? 1.796 18.637 10.124 1.00 95.50 554 LEU A CA 1
ATOM 4269 C C . LEU A 1 554 ? 0.571 19.462 10.546 1.00 95.50 554 LEU A C 1
ATOM 4271 O O . LEU A 1 554 ? -0.510 19.332 9.966 1.00 95.50 554 LEU A O 1
ATOM 4275 N N . VAL A 1 555 ? 0.742 20.314 11.560 1.00 96.25 555 VAL A N 1
ATOM 4276 C CA . VAL A 1 555 ? -0.304 21.210 12.072 1.00 96.25 555 VAL A CA 1
ATOM 4277 C C . VAL A 1 555 ? -0.595 22.350 11.091 1.00 96.25 555 VAL A C 1
ATOM 4279 O O . VAL A 1 555 ? -1.735 22.800 11.001 1.00 96.25 555 VAL A O 1
ATOM 4282 N N . ALA A 1 556 ? 0.409 22.838 10.359 1.00 95.31 556 ALA A N 1
ATOM 4283 C CA . ALA A 1 556 ? 0.248 23.946 9.420 1.00 95.31 556 ALA A CA 1
ATOM 4284 C C . ALA A 1 556 ? -0.362 23.533 8.067 1.00 95.31 556 ALA A C 1
ATOM 4286 O O . ALA A 1 556 ? -1.041 24.349 7.444 1.00 95.31 556 ALA A O 1
ATOM 4287 N N . ASP A 1 557 ? -0.122 22.302 7.607 1.00 94.56 557 ASP A N 1
ATOM 4288 C CA . ASP A 1 557 ? -0.529 21.831 6.282 1.00 94.56 557 ASP A CA 1
ATOM 4289 C C . ASP A 1 557 ? -1.752 20.898 6.327 1.00 94.56 557 ASP A C 1
ATOM 4291 O O . ASP A 1 557 ? -1.667 19.690 6.561 1.00 94.56 557 ASP A O 1
ATOM 4295 N N . GLU A 1 558 ? -2.917 21.467 6.022 1.00 93.00 558 GLU A N 1
ATOM 4296 C CA . GLU A 1 558 ? -4.211 20.770 5.941 1.00 93.00 558 GLU A CA 1
ATOM 4297 C C . GLU A 1 558 ? -4.343 19.843 4.709 1.00 93.00 558 GLU A C 1
ATOM 4299 O O . GLU A 1 558 ? -5.384 19.207 4.501 1.00 93.00 558 GLU A O 1
ATOM 4304 N N . GLY A 1 559 ? -3.310 19.761 3.863 1.00 93.31 559 GLY A N 1
ATOM 4305 C CA . GLY A 1 559 ? -3.180 18.815 2.756 1.00 93.31 559 GLY A CA 1
ATOM 4306 C C . GLY A 1 559 ? -2.597 17.455 3.159 1.00 93.31 559 GLY A C 1
ATOM 4307 O O . GLY A 1 559 ? -2.752 16.499 2.397 1.00 93.31 559 GLY A O 1
ATOM 4308 N N . LEU A 1 560 ? -1.968 17.360 4.335 1.00 95.94 560 LEU A N 1
ATOM 4309 C CA . LEU A 1 560 ? -1.446 16.121 4.929 1.00 95.94 560 LEU A CA 1
ATOM 4310 C C . LEU A 1 560 ? -2.439 15.514 5.923 1.00 95.94 560 LEU A C 1
ATOM 4312 O O . LEU A 1 560 ? -3.392 16.177 6.309 1.00 95.94 560 LEU A O 1
ATOM 4316 N N . TYR A 1 561 ? -2.189 14.288 6.383 1.00 97.50 561 TYR A N 1
ATOM 4317 C CA . TYR A 1 561 ? -2.872 13.620 7.503 1.00 97.50 561 TYR A CA 1
ATOM 4318 C C . TYR A 1 561 ? -4.383 13.433 7.329 1.00 97.50 561 TYR A C 1
ATOM 4320 O O . TYR A 1 561 ? -5.141 13.390 8.288 1.00 97.50 561 TYR A O 1
ATOM 4328 N N . PHE A 1 562 ? -4.820 13.338 6.080 1.00 97.75 562 PHE A N 1
ATOM 4329 C CA . PHE A 1 562 ? -6.103 12.766 5.700 1.00 97.75 562 PHE A CA 1
ATOM 4330 C C . PHE A 1 562 ? -5.804 11.509 4.881 1.00 97.75 562 PHE A C 1
ATOM 4332 O O . PHE A 1 562 ? -4.835 11.529 4.110 1.00 97.75 562 PHE A O 1
ATOM 4339 N N . PRO A 1 563 ? -6.608 10.440 4.988 1.00 98.06 563 PRO A N 1
ATOM 4340 C CA . PRO A 1 563 ? -6.483 9.334 4.058 1.00 98.06 563 PRO A CA 1
ATOM 4341 C C . PRO A 1 563 ? -6.787 9.822 2.636 1.00 98.06 563 PRO A C 1
ATOM 4343 O O . PRO A 1 563 ? -7.655 10.672 2.422 1.00 98.06 563 PRO A O 1
ATOM 4346 N N . ARG A 1 564 ? -6.037 9.308 1.668 1.00 98.25 564 ARG A N 1
ATOM 4347 C CA . ARG A 1 564 ? -6.110 9.667 0.250 1.00 98.25 564 ARG A CA 1
ATOM 4348 C C . ARG A 1 564 ? -6.578 8.472 -0.550 1.00 98.25 564 ARG A C 1
ATOM 4350 O O . ARG A 1 564 ? -5.962 7.413 -0.453 1.00 98.25 564 ARG A O 1
ATOM 4357 N N . PHE A 1 565 ? -7.640 8.630 -1.328 1.00 98.25 565 PHE A N 1
ATOM 4358 C CA . PHE A 1 565 ? -8.198 7.550 -2.123 1.00 98.25 565 PHE A CA 1
ATOM 4359 C C . PHE A 1 565 ? -7.359 7.250 -3.360 1.00 98.25 565 PHE A C 1
ATOM 4361 O O . PHE A 1 565 ? -6.893 8.128 -4.088 1.00 98.25 565 PHE A O 1
ATOM 4368 N N . LEU A 1 566 ? -7.250 5.957 -3.623 1.00 97.75 566 LEU A N 1
ATOM 4369 C CA . LEU A 1 566 ? -6.687 5.367 -4.818 1.00 97.75 566 LEU A CA 1
ATOM 4370 C C . LEU A 1 566 ? -7.699 4.366 -5.394 1.00 97.75 566 LEU A C 1
ATOM 4372 O O . LEU A 1 566 ? -8.538 3.809 -4.679 1.00 97.75 566 LEU A O 1
ATOM 4376 N N . ARG A 1 567 ? -7.598 4.094 -6.691 1.00 95.12 567 ARG A N 1
ATOM 4377 C CA . ARG A 1 567 ? -8.271 2.983 -7.366 1.00 95.12 567 ARG A CA 1
ATOM 4378 C C . ARG A 1 567 ? -7.244 1.914 -7.685 1.00 95.12 567 ARG A C 1
ATOM 4380 O O . ARG A 1 567 ? -6.316 2.163 -8.455 1.00 95.12 567 ARG A O 1
ATOM 4387 N N . LEU A 1 568 ? -7.423 0.730 -7.108 1.00 93.25 568 LEU A N 1
ATOM 4388 C CA . LEU A 1 568 ? -6.643 -0.452 -7.445 1.00 93.25 568 LEU A CA 1
ATOM 4389 C C . LEU A 1 568 ? -7.368 -1.243 -8.535 1.00 93.25 568 LEU A C 1
ATOM 4391 O O . LEU A 1 568 ? -8.479 -1.726 -8.323 1.00 93.25 568 LEU A O 1
ATOM 4395 N N . ARG A 1 569 ? -6.734 -1.414 -9.692 1.00 88.56 569 ARG A N 1
ATOM 4396 C CA . ARG A 1 569 ? -7.230 -2.254 -10.792 1.00 88.56 569 ARG A CA 1
ATOM 4397 C C . ARG A 1 569 ? -6.277 -3.414 -10.974 1.00 88.56 569 ARG A C 1
ATOM 4399 O O . ARG A 1 569 ? -5.115 -3.162 -11.234 1.00 88.56 569 ARG A O 1
ATOM 4406 N N . LEU A 1 570 ? -6.734 -4.654 -10.832 1.00 75.94 570 LEU A N 1
ATOM 4407 C CA . LEU A 1 570 ? -5.860 -5.841 -10.841 1.00 75.94 570 LEU A CA 1
ATOM 4408 C C . LEU A 1 570 ? -5.675 -6.492 -12.222 1.00 75.94 570 LEU A C 1
ATOM 4410 O O . LEU A 1 570 ? -5.008 -7.518 -12.298 1.00 75.94 570 LEU A O 1
ATOM 4414 N N . GLY A 1 571 ? -6.263 -5.903 -13.270 1.00 64.19 571 GLY A N 1
ATOM 4415 C CA . GLY A 1 571 ? -6.348 -6.491 -14.610 1.00 64.19 571 GLY A CA 1
ATOM 4416 C C . GLY A 1 571 ? -7.373 -7.637 -14.708 1.00 64.19 571 GLY A C 1
ATOM 4417 O O . GLY A 1 571 ? -7.704 -8.258 -13.692 1.00 64.19 571 GLY A O 1
ATOM 4418 N N . PRO A 1 572 ? -7.936 -7.913 -15.900 1.00 52.28 572 PRO A N 1
ATOM 4419 C CA . PRO A 1 572 ? -8.644 -9.164 -16.159 1.00 52.28 572 PRO A CA 1
ATOM 4420 C C . PRO A 1 572 ? -7.689 -10.366 -16.054 1.00 52.28 572 PRO A C 1
ATOM 4422 O O . PRO A 1 572 ? -6.468 -10.232 -16.127 1.00 52.28 572 PRO A O 1
ATOM 4425 N N . ARG A 1 573 ? -8.257 -11.548 -15.812 1.00 44.88 573 ARG A N 1
ATOM 4426 C CA . ARG A 1 573 ? -7.507 -12.806 -15.719 1.00 44.88 573 ARG A CA 1
ATOM 4427 C C . ARG A 1 573 ? -7.234 -13.423 -17.073 1.00 44.88 573 ARG A C 1
ATOM 4429 O O . ARG A 1 573 ? -8.181 -13.431 -17.888 1.00 44.88 573 ARG A O 1
#

pLDDT: mean 84.03, std 18.04, range [22.06, 98.75]